Protein AF-A0A6L9Z3C4-F1 (afdb_monomer_lite)

pLDDT: mean 75.93, std 22.28, range [23.23, 98.88]

Structure (mmCIF, N/CA/C/O backbone):
data_AF-A0A6L9Z3C4-F1
#
_entry.id   AF-A0A6L9Z3C4-F1
#
loop_
_atom_site.group_PDB
_atom_site.id
_atom_site.type_symbol
_atom_site.label_atom_id
_atom_site.label_alt_id
_atom_site.label_comp_id
_atom_site.label_asym_id
_atom_site.label_entity_id
_atom_site.label_seq_id
_atom_site.pdbx_PDB_ins_code
_atom_site.Cartn_x
_atom_site.Cartn_y
_atom_site.Cartn_z
_atom_site.occupancy
_atom_site.B_iso_or_equiv
_atom_site.auth_seq_id
_atom_site.auth_comp_id
_atom_site.auth_asym_id
_atom_site.auth_atom_id
_atom_site.pdbx_PDB_model_num
ATOM 1 N N . MET A 1 1 ? -35.417 -65.205 34.225 1.00 54.84 1 MET A N 1
ATOM 2 C CA . MET A 1 1 ? -34.863 -65.295 32.856 1.00 54.84 1 MET A CA 1
ATOM 3 C C . MET A 1 1 ? -34.543 -63.920 32.274 1.00 54.84 1 MET A C 1
ATOM 5 O O . MET A 1 1 ? -33.437 -63.746 31.779 1.00 54.84 1 MET A O 1
ATOM 9 N N . ASP A 1 2 ? -35.403 -62.914 32.437 1.00 62.09 2 ASP A N 1
ATOM 10 C CA . ASP A 1 2 ? -35.242 -61.592 31.792 1.00 62.09 2 ASP A CA 1
ATOM 11 C C . ASP A 1 2 ? -33.970 -60.814 32.166 1.00 62.09 2 ASP A C 1
ATOM 13 O O . ASP A 1 2 ? -33.334 -60.202 31.310 1.00 62.09 2 ASP A O 1
ATOM 17 N N . LYS A 1 3 ? -33.508 -60.897 33.423 1.00 62.50 3 LYS A N 1
ATOM 18 C CA . LYS A 1 3 ? -32.221 -60.292 33.832 1.00 62.50 3 LYS A CA 1
ATOM 19 C C . LYS A 1 3 ? -31.007 -60.923 33.141 1.00 62.50 3 LYS A C 1
ATOM 21 O O . LYS A 1 3 ? -30.015 -60.233 32.921 1.00 62.50 3 LYS A O 1
ATOM 26 N N . LEU A 1 4 ? -31.069 -62.218 32.823 1.00 60.94 4 LEU A N 1
ATOM 27 C CA . LEU A 1 4 ? -29.989 -62.921 32.126 1.00 60.94 4 LEU A CA 1
ATOM 28 C C . LEU A 1 4 ? -29.993 -62.547 30.638 1.00 60.94 4 LEU A C 1
ATOM 30 O O . LEU A 1 4 ? -28.944 -62.266 30.066 1.00 60.94 4 LEU A O 1
ATOM 34 N N . MET A 1 5 ? -31.187 -62.452 30.052 1.00 63.47 5 MET A N 1
ATOM 35 C CA . MET A 1 5 ? -31.386 -62.102 28.648 1.00 63.47 5 MET A CA 1
ATOM 36 C C . MET A 1 5 ? -30.968 -60.651 28.347 1.00 63.47 5 MET A C 1
ATOM 38 O O . MET A 1 5 ? -30.265 -60.409 27.370 1.00 63.47 5 MET A O 1
ATOM 42 N N . ASN A 1 6 ? -31.267 -59.701 29.243 1.00 69.56 6 ASN A N 1
ATOM 43 C CA . ASN A 1 6 ? -30.811 -58.309 29.112 1.00 69.56 6 ASN A CA 1
ATOM 44 C C . ASN A 1 6 ? -29.290 -58.152 29.256 1.00 69.56 6 ASN A C 1
ATOM 46 O O . ASN A 1 6 ? -28.686 -57.314 28.585 1.00 69.56 6 ASN A O 1
ATOM 50 N N . LYS A 1 7 ? -28.641 -58.962 30.104 1.00 70.38 7 LYS A N 1
ATOM 51 C CA . LYS A 1 7 ? -27.171 -58.975 30.193 1.00 70.38 7 LYS A CA 1
ATOM 52 C C . LYS A 1 7 ? -26.538 -59.523 28.915 1.00 70.38 7 LYS A C 1
ATOM 54 O O . LYS A 1 7 ? -25.551 -58.957 28.454 1.00 70.38 7 LYS A O 1
ATOM 59 N N . LEU A 1 8 ? -27.124 -60.569 28.330 1.00 65.56 8 LEU A N 1
ATOM 60 C CA . LEU A 1 8 ? -26.663 -61.125 27.058 1.00 65.56 8 LEU A CA 1
ATOM 61 C C . LEU A 1 8 ? -26.831 -60.120 25.909 1.00 65.56 8 LEU A C 1
ATOM 63 O O . LEU A 1 8 ? -25.899 -59.923 25.137 1.00 65.56 8 LEU A O 1
ATOM 67 N N . LEU A 1 9 ? -27.972 -59.429 25.840 1.00 69.69 9 LEU A N 1
ATOM 68 C CA . LEU A 1 9 ? -28.238 -58.425 24.807 1.00 69.69 9 LEU A CA 1
ATOM 69 C C . LEU A 1 9 ? -27.252 -57.247 24.887 1.00 69.69 9 LEU A C 1
ATOM 71 O O . LEU A 1 9 ? -26.692 -56.837 23.873 1.00 69.69 9 LEU A O 1
ATOM 75 N N . ASN A 1 10 ? -26.973 -56.749 26.095 1.00 72.56 10 ASN A N 1
ATOM 76 C CA . ASN A 1 10 ? -25.989 -55.682 26.298 1.00 72.56 10 ASN A CA 1
ATOM 77 C C . ASN A 1 10 ? -24.559 -56.125 25.961 1.00 72.56 10 ASN A C 1
ATOM 79 O O . ASN A 1 10 ? -23.783 -55.334 25.425 1.00 72.56 10 ASN A O 1
ATOM 83 N N . LEU A 1 11 ? -24.207 -57.383 26.238 1.00 71.25 11 LEU A N 1
ATOM 84 C CA . LEU A 1 11 ? -22.910 -57.937 25.857 1.00 71.25 11 LEU A CA 1
ATOM 85 C C . LEU A 1 11 ? -22.768 -58.002 24.329 1.00 71.25 11 LEU A C 1
ATOM 87 O O . LEU A 1 11 ? -21.757 -57.551 23.796 1.00 71.25 11 LEU A O 1
ATOM 91 N N . VAL A 1 12 ? -23.798 -58.483 23.627 1.00 72.69 12 VAL A N 1
ATOM 92 C CA . VAL A 1 12 ? -23.821 -58.546 22.157 1.00 72.69 12 VAL A CA 1
ATOM 93 C C . VAL A 1 12 ? -23.712 -57.145 21.550 1.00 72.69 12 VAL A C 1
ATOM 95 O O . VAL A 1 12 ? -22.870 -56.927 20.685 1.00 72.69 12 VAL A O 1
ATOM 98 N N . LEU A 1 13 ? -24.470 -56.166 22.055 1.00 69.75 13 LEU A N 1
ATOM 99 C CA . LEU A 1 13 ? -24.413 -54.780 21.573 1.00 69.75 13 LEU A CA 1
ATOM 100 C C . LEU A 1 13 ? -23.039 -54.129 21.788 1.00 69.75 13 LEU A C 1
ATOM 102 O O . LEU A 1 13 ? -22.554 -53.407 20.913 1.00 69.75 13 LEU A O 1
ATOM 106 N N . ASN A 1 14 ? -22.388 -54.395 22.923 1.00 71.25 14 ASN A N 1
ATOM 107 C CA . ASN A 1 14 ? -21.048 -53.876 23.198 1.00 71.25 14 ASN A CA 1
ATOM 108 C C . ASN A 1 14 ? -19.984 -54.517 22.300 1.00 71.25 14 ASN A C 1
ATOM 110 O O . ASN A 1 14 ? -19.113 -53.809 21.792 1.00 71.25 14 ASN A O 1
ATOM 114 N N . ILE A 1 15 ? -20.087 -55.823 22.039 1.00 70.38 15 ILE A N 1
ATOM 115 C CA . ILE A 1 15 ? -19.205 -56.523 21.098 1.00 70.38 15 ILE A CA 1
ATOM 116 C C . ILE A 1 15 ? -19.405 -55.968 19.681 1.00 70.38 15 ILE A C 1
ATOM 118 O O . ILE A 1 15 ? -18.429 -55.618 19.019 1.00 70.38 15 ILE A O 1
ATOM 122 N N . SER A 1 16 ? -20.650 -55.779 19.233 1.00 66.12 16 SER A N 1
ATOM 123 C CA . SER A 1 16 ? -20.940 -55.184 17.923 1.00 66.12 16 SER A CA 1
ATOM 124 C C . SER A 1 16 ? -20.373 -53.767 17.787 1.00 66.12 16 SER A C 1
ATOM 126 O O . SER A 1 16 ? -19.735 -53.462 16.780 1.00 66.12 16 SER A O 1
ATOM 128 N N . ARG A 1 17 ? -20.520 -52.906 18.806 1.00 70.88 17 ARG A N 1
ATOM 129 C CA . ARG A 1 17 ? -19.932 -51.550 18.804 1.00 70.88 17 ARG A CA 1
ATOM 130 C C . ARG A 1 17 ? -18.405 -51.572 18.753 1.00 70.88 17 ARG A C 1
ATOM 132 O O . ARG A 1 17 ? -17.808 -50.747 18.061 1.00 70.88 17 ARG A O 1
ATOM 139 N N . PHE A 1 18 ? -17.771 -52.511 19.452 1.00 75.94 18 PHE A N 1
ATOM 140 C CA . PHE A 1 18 ? -16.320 -52.682 19.413 1.00 75.94 18 PHE A CA 1
ATOM 141 C C . PHE A 1 18 ? -15.837 -53.070 18.009 1.00 75.94 18 PHE A C 1
ATOM 143 O O . PHE A 1 18 ? -14.926 -52.432 17.480 1.00 75.94 18 PHE A O 1
ATOM 150 N N . PHE A 1 19 ? -16.492 -54.042 17.367 1.00 65.12 19 PHE A N 1
ATOM 151 C CA . PHE A 1 19 ? -16.144 -54.464 16.008 1.00 65.12 19 PHE A CA 1
ATOM 152 C C . PHE A 1 19 ? -16.374 -53.365 14.967 1.00 65.12 19 PHE A C 1
ATOM 154 O O . PHE A 1 19 ? -15.516 -53.171 14.110 1.00 65.12 19 PHE A O 1
ATOM 161 N N . VAL A 1 20 ? -17.463 -52.593 15.065 1.00 71.25 20 VAL A N 1
ATOM 162 C CA . VAL A 1 20 ? -17.721 -51.458 14.158 1.00 71.25 20 VAL A CA 1
ATOM 163 C C . VAL A 1 20 ? -16.644 -50.380 14.300 1.00 71.25 20 VAL A C 1
ATOM 165 O O . VAL A 1 20 ? -16.115 -49.911 13.294 1.00 71.25 20 VAL A O 1
ATOM 168 N N . ASN A 1 21 ? -16.245 -50.030 15.527 1.00 67.81 21 ASN A N 1
AT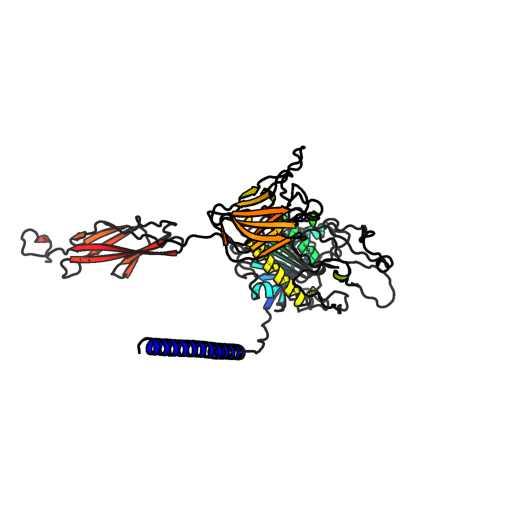OM 169 C CA . ASN A 1 21 ? -15.173 -49.056 15.753 1.00 67.81 21 ASN A CA 1
ATOM 170 C C . ASN A 1 21 ? -13.804 -49.561 15.275 1.00 67.81 21 ASN A C 1
ATOM 172 O O . ASN A 1 21 ? -13.009 -48.778 14.748 1.00 67.81 21 ASN A O 1
ATOM 176 N N . LEU A 1 22 ? -13.526 -50.858 15.428 1.00 62.53 22 LEU A N 1
ATOM 177 C CA . LEU A 1 22 ? -12.299 -51.478 14.932 1.00 62.53 22 LEU A CA 1
ATOM 178 C C . LEU A 1 22 ? -12.255 -51.477 13.397 1.00 62.53 22 LEU A C 1
ATOM 180 O O . LEU A 1 22 ? -11.247 -51.069 12.823 1.00 62.53 22 LEU A O 1
ATOM 184 N N . LEU A 1 23 ? -13.360 -51.838 12.736 1.00 62.50 23 LEU A N 1
ATOM 185 C CA . LEU A 1 23 ? -13.512 -51.765 11.279 1.00 62.50 23 LEU A CA 1
ATOM 186 C C . LEU A 1 23 ? -13.368 -50.330 10.765 1.00 62.50 23 LEU A C 1
ATOM 188 O O . LEU A 1 23 ? -12.656 -50.109 9.792 1.00 62.50 23 LEU A O 1
ATOM 192 N N . HIS A 1 24 ? -13.957 -49.343 11.445 1.00 67.94 24 HIS A N 1
ATOM 193 C CA . HIS A 1 24 ? -13.848 -47.937 11.054 1.00 67.94 24 HIS A CA 1
ATOM 194 C C . HIS A 1 24 ? -12.407 -47.410 11.179 1.00 67.94 24 HIS A C 1
ATOM 196 O O . HIS A 1 24 ? -11.927 -46.687 10.306 1.00 67.94 24 HIS A O 1
ATOM 202 N N . ARG A 1 25 ? -11.673 -47.812 12.229 1.00 65.81 25 ARG A N 1
ATOM 203 C CA . ARG A 1 25 ? -10.249 -47.468 12.403 1.00 65.81 25 ARG A CA 1
ATOM 204 C C . ARG A 1 25 ? -9.353 -48.156 11.375 1.00 65.81 25 ARG A C 1
ATOM 206 O O . ARG A 1 25 ? -8.473 -47.499 10.823 1.00 65.81 25 ARG A O 1
ATOM 213 N N . LEU A 1 26 ? -9.594 -49.438 11.090 1.00 60.00 26 LEU A N 1
ATOM 214 C CA . LEU A 1 26 ? -8.872 -50.181 10.054 1.00 60.00 26 LEU A CA 1
ATOM 215 C C . LEU A 1 26 ? -9.112 -49.566 8.672 1.00 60.00 26 LEU A C 1
ATOM 217 O O . LEU A 1 26 ? -8.145 -49.326 7.955 1.00 60.00 26 LEU A O 1
ATOM 221 N N . PHE A 1 27 ? -10.359 -49.204 8.352 1.00 64.44 27 PHE A N 1
ATOM 222 C CA . PHE A 1 27 ? -10.725 -48.566 7.086 1.00 64.44 27 PHE A CA 1
ATOM 223 C C . PHE A 1 27 ? -10.074 -47.185 6.921 1.00 64.44 27 PHE A C 1
ATOM 225 O O . PHE A 1 27 ? -9.531 -46.876 5.861 1.00 64.44 27 PHE A O 1
ATOM 232 N N . LYS A 1 28 ? -10.049 -46.368 7.986 1.00 62.00 28 LYS A N 1
ATOM 233 C CA . LYS A 1 28 ? -9.386 -45.051 7.988 1.00 62.00 28 LYS A CA 1
ATOM 234 C C . LYS A 1 28 ? -7.865 -45.176 7.834 1.00 62.00 28 LYS A C 1
ATOM 236 O O . LYS A 1 28 ? -7.251 -44.382 7.127 1.00 62.00 28 LYS A O 1
ATOM 241 N N . TYR A 1 29 ? -7.259 -46.202 8.435 1.00 60.66 29 TYR A N 1
ATOM 242 C CA . TYR A 1 29 ? -5.829 -46.486 8.298 1.00 60.66 29 TYR A CA 1
ATOM 243 C C . TYR A 1 29 ? -5.458 -46.958 6.881 1.00 60.66 29 TYR A C 1
ATOM 245 O O . TYR A 1 29 ? -4.475 -46.479 6.314 1.00 60.66 29 TYR A O 1
ATOM 253 N N . THR A 1 30 ? -6.260 -47.837 6.270 1.00 65.94 30 THR A N 1
ATOM 254 C CA . THR A 1 30 ? -6.055 -48.273 4.877 1.00 65.94 30 THR A CA 1
ATOM 255 C C . THR A 1 30 ? -6.314 -47.153 3.871 1.00 65.94 30 THR A C 1
ATOM 257 O O . THR A 1 30 ? -5.537 -47.012 2.931 1.00 65.94 30 THR A O 1
ATOM 260 N N . MET A 1 31 ? -7.327 -46.307 4.091 1.00 61.97 31 MET A N 1
ATOM 261 C CA . MET A 1 31 ? -7.599 -45.137 3.245 1.00 61.97 31 MET A CA 1
ATOM 262 C C . MET A 1 31 ? -6.477 -44.102 3.322 1.00 61.97 31 MET A C 1
ATOM 264 O O . MET A 1 31 ? -6.024 -43.633 2.286 1.00 61.97 31 MET A O 1
ATOM 268 N N . ASN A 1 32 ? -5.951 -43.801 4.514 1.00 63.72 32 ASN A N 1
ATOM 269 C CA . ASN A 1 32 ? -4.825 -42.871 4.649 1.00 63.72 32 ASN A CA 1
ATOM 270 C C . ASN A 1 32 ? -3.548 -43.396 3.973 1.00 63.72 32 ASN A C 1
ATOM 272 O O . ASN A 1 32 ? -2.812 -42.612 3.381 1.00 63.72 32 ASN A O 1
ATOM 276 N N . LYS A 1 33 ? -3.296 -44.715 4.000 1.00 65.06 33 LYS A N 1
ATOM 277 C CA . LYS A 1 33 ? -2.188 -45.320 3.241 1.00 65.06 33 LYS A CA 1
ATOM 278 C C . LYS A 1 33 ? -2.416 -45.269 1.732 1.00 65.06 33 LYS A C 1
ATOM 280 O O . LYS A 1 33 ? -1.474 -44.974 1.008 1.00 65.06 33 LYS A O 1
ATOM 285 N N . LEU A 1 34 ? -3.636 -45.515 1.257 1.00 56.56 34 LEU A N 1
ATOM 286 C CA . LEU A 1 34 ? -3.971 -45.403 -0.167 1.00 56.56 34 LEU A CA 1
ATOM 287 C C . LEU A 1 34 ? -3.879 -43.954 -0.663 1.00 56.56 34 LEU A C 1
ATOM 289 O O . LEU A 1 34 ? -3.365 -43.737 -1.752 1.00 56.56 34 LEU A O 1
ATOM 293 N N . ILE A 1 35 ? -4.282 -42.972 0.149 1.00 63.66 35 ILE A N 1
ATOM 294 C CA . ILE A 1 35 ? -4.113 -41.540 -0.141 1.00 63.66 35 ILE A CA 1
ATOM 295 C C . ILE A 1 35 ? -2.627 -41.170 -0.161 1.00 63.66 35 ILE A C 1
ATOM 297 O O . ILE A 1 35 ? -2.186 -40.515 -1.095 1.00 63.66 35 ILE A O 1
ATOM 301 N N . ALA A 1 36 ? -1.827 -41.635 0.804 1.00 58.22 36 ALA A N 1
ATOM 302 C CA . ALA A 1 36 ? -0.384 -41.393 0.806 1.00 58.22 36 ALA A CA 1
ATOM 303 C C . ALA A 1 36 ? 0.307 -42.013 -0.420 1.00 58.22 36 ALA A C 1
ATOM 305 O O . ALA A 1 36 ? 1.146 -41.372 -1.043 1.00 58.22 36 ALA A O 1
ATOM 306 N N . ILE A 1 37 ? -0.083 -43.230 -0.814 1.00 63.06 37 ILE A N 1
ATOM 307 C CA . ILE A 1 37 ? 0.420 -43.890 -2.025 1.00 63.06 37 ILE A CA 1
ATOM 308 C C . ILE A 1 37 ? -0.043 -43.132 -3.277 1.00 63.06 37 ILE A C 1
ATOM 310 O O . ILE A 1 37 ? 0.771 -42.902 -4.161 1.00 63.06 37 ILE A O 1
ATOM 314 N N . ALA A 1 38 ? -1.296 -42.678 -3.343 1.00 55.19 38 ALA A N 1
ATOM 315 C CA . ALA A 1 38 ? -1.805 -41.875 -4.455 1.00 55.19 38 ALA A CA 1
ATOM 316 C C . ALA A 1 38 ? -1.101 -40.512 -4.567 1.00 55.19 38 ALA A C 1
ATOM 318 O O . ALA A 1 38 ? -0.823 -40.075 -5.676 1.00 55.19 38 ALA A O 1
ATOM 319 N N . ILE A 1 39 ? -0.749 -39.875 -3.444 1.00 59.66 39 ILE A N 1
ATOM 320 C CA . ILE A 1 39 ? 0.053 -38.642 -3.411 1.00 59.66 39 ILE A CA 1
ATOM 321 C C . ILE A 1 39 ? 1.483 -38.919 -3.889 1.00 59.66 39 ILE A C 1
ATOM 323 O O . ILE A 1 39 ? 2.008 -38.157 -4.690 1.00 59.66 39 ILE A O 1
ATOM 327 N N . ILE A 1 40 ? 2.100 -40.027 -3.468 1.00 56.91 40 ILE A N 1
ATOM 328 C CA . ILE A 1 40 ? 3.439 -40.430 -3.930 1.00 56.91 40 ILE A CA 1
ATOM 329 C C . ILE A 1 40 ? 3.429 -40.745 -5.435 1.00 56.91 40 ILE A C 1
ATOM 331 O O . ILE A 1 40 ? 4.328 -40.320 -6.152 1.00 56.91 40 ILE A O 1
ATOM 335 N N . TRP A 1 41 ? 2.396 -41.425 -5.939 1.00 50.06 41 TRP A N 1
ATOM 336 C CA . TRP A 1 41 ? 2.223 -41.680 -7.373 1.00 50.06 41 TRP A CA 1
ATOM 337 C C . TRP A 1 41 ? 1.909 -40.406 -8.165 1.00 50.06 41 TRP A C 1
ATOM 339 O O . TRP A 1 41 ? 2.431 -40.244 -9.263 1.00 50.06 41 TRP A O 1
ATOM 349 N N . ALA A 1 42 ? 1.126 -39.476 -7.612 1.00 47.38 42 ALA A N 1
ATOM 350 C CA . ALA A 1 42 ? 0.882 -38.168 -8.218 1.00 47.38 42 ALA A CA 1
ATOM 351 C C . ALA A 1 42 ? 2.158 -37.310 -8.262 1.00 47.38 42 ALA A C 1
ATOM 353 O O . ALA A 1 42 ? 2.385 -36.623 -9.251 1.00 47.38 42 ALA A O 1
ATOM 354 N N . LEU A 1 43 ? 3.022 -37.401 -7.244 1.00 46.19 43 LEU A N 1
ATOM 355 C CA . LEU A 1 43 ? 4.333 -36.743 -7.207 1.00 46.19 43 LEU A CA 1
ATOM 356 C C . LEU A 1 43 ? 5.351 -37.387 -8.166 1.00 46.19 43 LEU A C 1
ATOM 358 O O . LEU A 1 43 ? 6.207 -36.683 -8.688 1.00 46.19 43 LEU A O 1
ATOM 362 N N . LEU A 1 44 ? 5.249 -38.697 -8.428 1.00 43.84 44 LEU A N 1
ATOM 363 C CA . LEU A 1 44 ? 6.098 -39.430 -9.383 1.00 43.84 44 LEU A CA 1
ATOM 364 C C . LEU A 1 44 ? 5.638 -39.304 -10.848 1.00 43.84 44 LEU A C 1
ATOM 366 O O . LEU A 1 44 ? 6.424 -39.574 -11.751 1.00 43.84 44 LEU A O 1
ATOM 370 N N . LEU A 1 45 ? 4.382 -38.907 -11.088 1.00 43.03 45 LEU A N 1
ATOM 371 C CA . LEU A 1 45 ? 3.822 -38.620 -12.418 1.00 43.03 45 LEU A CA 1
ATOM 372 C C . LEU A 1 45 ? 3.920 -37.138 -12.810 1.00 43.03 45 LEU A C 1
ATOM 374 O O . LEU A 1 45 ? 3.547 -36.779 -13.928 1.00 43.03 45 LEU A O 1
ATOM 378 N N . LEU A 1 46 ? 4.437 -36.278 -11.926 1.00 38.81 46 LEU A N 1
ATOM 379 C CA . LEU A 1 46 ? 4.914 -34.963 -12.338 1.00 38.81 46 LEU A CA 1
ATOM 380 C C . LEU A 1 46 ? 6.112 -35.181 -13.271 1.00 38.81 46 LEU A C 1
ATOM 382 O O . LEU A 1 46 ? 7.029 -35.915 -12.893 1.00 38.81 46 LEU A O 1
ATOM 386 N N . PRO A 1 47 ? 6.144 -34.579 -14.471 1.00 36.09 47 PRO A N 1
ATOM 387 C CA . PRO A 1 47 ? 7.333 -34.613 -15.305 1.00 36.09 47 PRO A CA 1
ATOM 388 C C . PRO A 1 47 ? 8.467 -33.911 -14.551 1.00 36.09 47 PRO A C 1
ATOM 390 O O . PRO A 1 47 ? 8.568 -32.689 -14.539 1.00 36.09 47 PRO A O 1
ATOM 393 N N . CYS A 1 48 ? 9.306 -34.698 -13.881 1.00 38.41 48 CYS A N 1
ATOM 394 C CA . CYS A 1 48 ? 10.596 -34.266 -13.375 1.00 38.41 48 CYS A CA 1
ATOM 395 C C . CYS A 1 48 ? 11.611 -34.465 -14.499 1.00 38.41 48 CYS A C 1
ATOM 397 O O . CYS A 1 48 ? 12.417 -35.390 -14.494 1.00 38.41 48 CYS A O 1
ATOM 399 N N . GLU A 1 49 ? 11.531 -33.584 -15.484 1.00 36.00 49 GLU A N 1
ATOM 400 C CA . GLU A 1 49 ? 12.732 -33.052 -16.103 1.00 36.00 49 GLU A CA 1
ATOM 401 C C . GLU A 1 49 ? 12.747 -31.565 -15.752 1.00 36.00 49 GLU A C 1
ATOM 403 O O . GLU A 1 49 ? 11.692 -30.924 -15.821 1.00 36.00 49 GLU A O 1
ATOM 408 N N . PRO A 1 50 ? 13.888 -30.972 -15.362 1.00 37.25 50 PRO A N 1
ATOM 409 C CA . PRO A 1 50 ? 13.997 -29.532 -15.423 1.00 37.25 50 PRO A CA 1
ATOM 410 C C . PRO A 1 50 ? 13.847 -29.177 -16.901 1.00 37.25 50 PRO A C 1
ATOM 412 O O . PRO A 1 50 ? 14.789 -29.307 -17.681 1.00 37.25 50 PRO A O 1
ATOM 415 N N . SER A 1 51 ? 12.654 -28.740 -17.309 1.00 34.31 51 SER A N 1
ATOM 416 C CA . SER A 1 51 ? 12.551 -27.891 -18.483 1.00 34.31 51 SER A CA 1
ATOM 417 C C . SER A 1 51 ? 13.547 -26.771 -18.222 1.00 34.31 51 SER A C 1
ATOM 419 O O . SER A 1 51 ? 13.355 -26.015 -17.266 1.00 34.31 51 SER A O 1
ATOM 421 N N . PHE A 1 52 ? 14.648 -26.724 -18.973 1.00 36.16 52 PHE A N 1
ATOM 422 C CA . PHE A 1 52 ? 15.527 -25.564 -18.989 1.00 36.16 52 PHE A CA 1
ATOM 423 C C . PHE A 1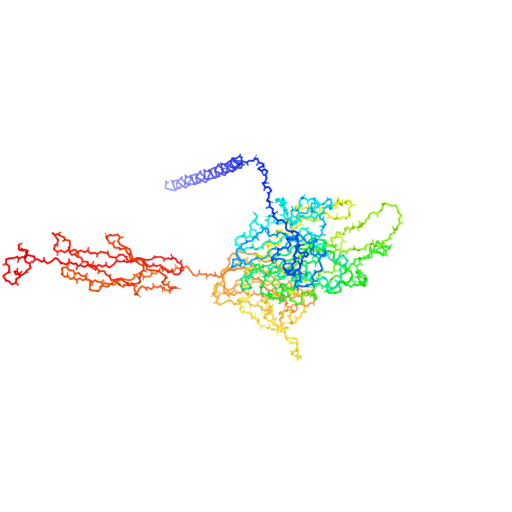 52 ? 14.608 -24.357 -19.157 1.00 36.16 52 PHE A C 1
ATOM 425 O O . PHE A 1 52 ? 13.973 -24.209 -20.202 1.00 36.16 52 PHE A O 1
ATOM 432 N N . ALA A 1 53 ? 14.415 -23.600 -18.074 1.00 43.62 53 ALA A N 1
ATOM 433 C CA . ALA A 1 53 ? 13.468 -22.506 -18.050 1.00 43.62 53 ALA A CA 1
ATOM 434 C C . ALA A 1 53 ? 13.926 -21.533 -19.132 1.00 43.62 53 ALA A C 1
ATOM 436 O O . ALA A 1 53 ? 15.045 -21.026 -19.072 1.00 43.62 53 ALA A O 1
ATOM 437 N N . GLN A 1 54 ? 13.105 -21.383 -20.168 1.00 47.19 54 GLN A N 1
ATOM 438 C CA . GLN A 1 54 ? 13.417 -20.560 -21.322 1.00 47.19 54 GLN A CA 1
ATOM 439 C C . GLN A 1 54 ? 13.721 -19.146 -20.816 1.00 47.19 54 GLN A C 1
ATOM 441 O O . GLN A 1 54 ? 12.873 -18.522 -20.182 1.00 47.19 54 GLN A O 1
ATOM 446 N N . GLU A 1 55 ? 14.954 -18.680 -21.021 1.00 60.97 55 GLU A N 1
ATOM 447 C CA . GLU A 1 55 ? 15.382 -17.342 -20.615 1.00 60.97 55 GLU A CA 1
ATOM 448 C C . GLU A 1 55 ? 14.434 -16.298 -21.219 1.00 60.97 55 GLU A C 1
ATOM 450 O O . GLU A 1 55 ? 14.156 -16.313 -22.423 1.00 60.97 55 GLU A O 1
ATOM 455 N N . THR A 1 56 ? 13.930 -15.379 -20.394 1.00 77.44 56 THR A N 1
ATOM 456 C CA . THR A 1 56 ? 13.106 -14.278 -20.899 1.00 77.44 56 THR A CA 1
ATOM 457 C C . THR A 1 56 ? 14.016 -13.251 -21.550 1.00 77.44 56 THR A C 1
ATOM 459 O O . THR A 1 56 ? 14.938 -12.744 -20.920 1.00 77.44 56 THR A O 1
ATOM 462 N N . ILE A 1 57 ? 13.751 -12.909 -22.807 1.00 86.25 57 ILE A N 1
ATOM 463 C CA . ILE A 1 57 ? 14.520 -11.899 -23.536 1.00 86.25 57 ILE A CA 1
ATOM 464 C C . ILE A 1 57 ? 13.885 -10.527 -23.316 1.00 86.25 57 ILE A C 1
ATOM 466 O O . ILE A 1 57 ? 12.677 -10.369 -23.485 1.00 86.25 57 ILE A O 1
ATOM 470 N N . THR A 1 58 ? 14.701 -9.521 -23.011 1.00 89.62 58 THR A N 1
ATOM 471 C CA . THR A 1 58 ? 14.265 -8.127 -22.937 1.00 89.62 58 THR A CA 1
ATOM 472 C C . THR A 1 58 ? 15.075 -7.211 -23.843 1.00 89.62 58 THR A C 1
ATOM 474 O O . THR A 1 58 ? 16.280 -7.394 -24.028 1.00 89.62 58 THR A O 1
ATOM 477 N N . ARG A 1 59 ? 14.421 -6.192 -24.408 1.00 90.56 59 ARG A N 1
ATOM 478 C CA . ARG A 1 59 ? 15.079 -5.161 -25.217 1.00 90.56 59 ARG A CA 1
ATOM 479 C C . ARG A 1 59 ? 15.624 -4.068 -24.304 1.00 90.56 59 ARG A C 1
ATOM 481 O O . ARG A 1 59 ? 14.864 -3.342 -23.670 1.00 90.56 59 ARG A O 1
ATOM 488 N N . VAL A 1 60 ? 16.943 -3.929 -24.285 1.00 89.44 60 VAL A N 1
ATOM 489 C CA . VAL A 1 60 ? 17.662 -2.879 -23.564 1.00 89.44 60 VAL A CA 1
ATOM 490 C C . VAL A 1 60 ? 18.048 -1.776 -24.536 1.00 89.44 60 VAL A C 1
ATOM 492 O O . VAL A 1 60 ? 18.817 -1.988 -25.473 1.00 89.44 60 VAL A O 1
ATOM 495 N N . ASP A 1 61 ? 17.510 -0.591 -24.305 1.00 89.25 61 ASP A N 1
ATOM 496 C CA . ASP A 1 61 ? 17.804 0.641 -25.012 1.00 89.25 61 ASP A CA 1
ATOM 497 C C . ASP A 1 61 ? 18.969 1.372 -24.336 1.00 89.25 61 ASP A C 1
ATOM 499 O O . ASP A 1 61 ? 18.975 1.609 -23.129 1.00 89.25 61 ASP A O 1
ATOM 503 N N . LYS A 1 62 ? 19.955 1.774 -25.135 1.00 86.94 62 LYS A N 1
ATOM 504 C CA . LYS A 1 62 ? 20.976 2.737 -24.733 1.00 86.94 62 LYS A CA 1
ATOM 505 C C . LYS A 1 62 ? 20.419 4.132 -24.978 1.00 86.94 62 LYS A C 1
ATOM 507 O O . LYS A 1 62 ? 20.134 4.458 -26.131 1.00 86.94 62 LYS A O 1
ATOM 512 N N . ILE A 1 63 ? 20.288 4.946 -23.932 1.00 83.06 63 ILE A N 1
ATOM 513 C CA . ILE A 1 63 ? 19.719 6.289 -24.066 1.00 83.06 63 ILE A CA 1
ATOM 514 C C . ILE A 1 63 ? 20.648 7.149 -24.921 1.00 83.06 63 ILE A C 1
ATOM 516 O O . ILE A 1 63 ? 21.815 7.378 -24.604 1.00 83.06 63 ILE A O 1
ATOM 520 N N . ASN A 1 64 ? 20.125 7.617 -26.045 1.00 72.00 64 ASN A N 1
ATOM 521 C CA . ASN A 1 64 ? 20.837 8.473 -26.979 1.00 72.00 64 ASN A CA 1
ATOM 522 C C . ASN A 1 64 ? 19.809 9.357 -27.696 1.00 72.00 64 ASN A C 1
ATOM 524 O O . ASN A 1 64 ? 19.601 9.216 -28.901 1.00 72.00 64 ASN A O 1
ATOM 528 N N . TYR A 1 65 ? 19.127 10.211 -26.926 1.00 65.19 65 TYR A N 1
ATOM 529 C CA . TYR A 1 65 ? 18.168 11.187 -27.441 1.00 65.19 65 TYR A CA 1
ATOM 530 C C . TYR A 1 65 ? 18.881 12.456 -27.938 1.00 65.19 65 TYR A C 1
ATOM 532 O O . TYR A 1 65 ? 19.960 12.808 -27.462 1.00 65.19 65 TYR A O 1
ATOM 540 N N . CYS A 1 66 ? 18.304 13.096 -28.954 1.00 64.69 66 CYS A N 1
ATOM 541 C CA . CYS A 1 66 ? 18.771 14.343 -29.556 1.00 64.69 66 CYS A CA 1
ATOM 542 C C . CYS A 1 66 ? 17.549 15.086 -30.105 1.00 64.69 66 CYS A C 1
ATOM 544 O O . CYS A 1 66 ? 16.872 14.566 -30.998 1.00 64.69 66 CYS A O 1
ATOM 546 N N . ARG A 1 67 ? 17.245 16.291 -29.610 1.00 60.34 67 ARG A N 1
ATOM 547 C CA . ARG A 1 67 ? 16.157 17.115 -30.159 1.00 60.34 67 ARG A CA 1
ATOM 548 C C . ARG A 1 67 ? 16.406 17.402 -31.649 1.00 60.34 67 ARG A C 1
ATOM 550 O O . ARG A 1 67 ? 17.479 17.858 -32.039 1.00 60.34 67 ARG A O 1
ATOM 557 N N . ALA A 1 68 ? 15.397 17.138 -32.485 1.00 54.72 68 ALA A N 1
ATOM 558 C CA . ALA A 1 68 ? 15.468 16.965 -33.947 1.00 54.72 68 ALA A CA 1
ATOM 559 C C . ALA A 1 68 ? 15.935 18.173 -34.809 1.00 54.72 68 ALA A C 1
ATOM 561 O O . ALA A 1 68 ? 15.698 18.186 -36.013 1.00 54.72 68 ALA A O 1
ATOM 562 N N . ILE A 1 69 ? 16.593 19.190 -34.242 1.00 53.25 69 ILE A N 1
ATOM 563 C CA . ILE A 1 69 ? 16.941 20.453 -34.924 1.00 53.25 69 ILE A CA 1
ATOM 564 C C . ILE A 1 69 ? 18.462 20.584 -35.178 1.00 53.25 69 ILE A C 1
ATOM 566 O O . ILE A 1 69 ? 18.924 21.587 -35.713 1.00 53.25 69 ILE A O 1
ATOM 570 N N . SER A 1 70 ? 19.275 19.568 -34.855 1.00 49.66 70 SER A N 1
ATOM 571 C CA . SER A 1 70 ? 20.729 19.601 -35.089 1.00 49.66 70 SER A CA 1
ATOM 572 C C . SER A 1 70 ? 21.178 18.621 -36.190 1.00 49.66 70 SER A C 1
ATOM 574 O O . SER A 1 70 ? 20.858 17.433 -36.102 1.00 49.66 70 SER A O 1
ATOM 576 N N . PRO A 1 71 ? 22.007 19.043 -37.175 1.00 51.75 71 PRO A N 1
ATOM 577 C CA . PRO A 1 71 ? 22.612 18.145 -38.172 1.00 51.75 71 PRO A CA 1
ATOM 578 C C . PRO A 1 71 ? 23.517 17.053 -37.562 1.00 51.75 71 PRO A C 1
ATOM 580 O O . PRO A 1 71 ? 23.994 16.165 -38.261 1.00 51.75 71 PRO A O 1
ATOM 583 N N . ILE A 1 72 ? 23.757 17.106 -36.248 1.00 56.62 72 ILE A N 1
ATOM 584 C CA . ILE A 1 72 ? 24.573 16.172 -35.462 1.00 56.62 72 ILE A CA 1
ATOM 585 C C . ILE A 1 72 ? 23.751 14.940 -35.013 1.00 56.62 72 ILE A C 1
ATOM 587 O O . ILE A 1 72 ? 24.301 13.987 -34.444 1.00 56.62 72 ILE A O 1
ATOM 591 N N . CYS A 1 73 ? 22.432 14.927 -35.247 1.00 58.16 73 CYS A N 1
ATOM 592 C CA . CYS A 1 73 ? 21.550 13.922 -34.662 1.00 58.16 73 CYS A CA 1
ATOM 593 C C . CYS A 1 73 ? 21.569 12.531 -35.328 1.00 58.16 73 CYS A C 1
ATOM 595 O O . CYS A 1 73 ? 20.882 11.699 -34.774 1.00 58.16 73 CYS A O 1
ATOM 597 N N . ASN A 1 74 ? 22.331 12.227 -36.399 1.00 53.66 74 ASN A N 1
ATOM 598 C CA . ASN A 1 74 ? 22.571 10.871 -36.981 1.00 53.66 74 ASN A CA 1
ATOM 599 C C . ASN A 1 74 ? 21.722 9.708 -36.377 1.00 53.66 74 ASN A C 1
ATOM 601 O O . ASN A 1 74 ? 22.250 8.908 -35.600 1.00 53.66 74 ASN A O 1
ATOM 605 N N . ASP A 1 75 ? 20.420 9.647 -36.692 1.00 52.66 75 ASP A N 1
ATOM 606 C CA . ASP A 1 75 ? 19.434 8.629 -36.255 1.00 52.66 75 ASP A CA 1
ATOM 607 C C . ASP A 1 75 ? 19.111 8.521 -34.735 1.00 52.66 75 ASP A C 1
ATOM 609 O O . ASP A 1 75 ? 18.576 7.519 -34.262 1.00 52.66 75 ASP A O 1
ATOM 613 N N . LYS A 1 76 ? 19.389 9.561 -33.939 1.00 57.38 76 LYS A N 1
ATOM 614 C CA . LYS A 1 76 ? 19.217 9.650 -32.470 1.00 57.38 76 LYS A CA 1
ATOM 615 C C . LYS A 1 76 ? 17.819 10.100 -32.011 1.00 57.38 76 LYS A C 1
ATOM 617 O O . LYS A 1 76 ? 17.685 11.017 -31.200 1.00 57.38 76 LYS A O 1
ATOM 622 N N . LEU A 1 77 ? 16.759 9.483 -32.521 1.00 62.72 77 LEU A N 1
ATOM 623 C CA . LEU A 1 77 ? 15.384 9.845 -32.149 1.00 62.72 77 LEU A CA 1
ATOM 624 C C . LEU A 1 77 ? 14.735 8.734 -31.316 1.00 62.72 77 LEU A C 1
ATOM 626 O O . LEU A 1 77 ? 13.977 7.916 -31.824 1.00 62.72 77 LEU A O 1
ATOM 630 N N . GLN A 1 78 ? 15.036 8.709 -30.014 1.00 73.12 78 GLN A N 1
ATOM 631 C CA . GLN A 1 78 ? 14.310 7.900 -29.029 1.00 73.12 78 GLN A CA 1
ATOM 632 C C . GLN A 1 78 ? 13.379 8.803 -28.218 1.00 73.12 78 GLN A C 1
ATOM 634 O O . GLN A 1 78 ? 13.725 9.224 -27.115 1.00 73.12 78 GLN A O 1
ATOM 639 N N . SER A 1 79 ? 12.215 9.134 -28.781 1.00 78.88 79 SER A N 1
ATOM 640 C CA . SER A 1 79 ? 11.291 10.109 -28.186 1.00 78.88 79 SER A CA 1
ATOM 641 C C . SER A 1 79 ? 10.907 9.788 -26.741 1.00 78.88 79 SER A C 1
ATOM 643 O O . SER A 1 79 ? 10.746 10.716 -25.970 1.00 78.88 79 SER A O 1
ATOM 645 N N . ASP A 1 80 ? 10.846 8.512 -26.342 1.00 84.81 80 ASP A N 1
ATOM 646 C CA . ASP A 1 80 ? 10.531 8.088 -24.964 1.00 84.81 80 ASP A CA 1
ATOM 647 C C . ASP A 1 80 ? 11.539 8.589 -23.906 1.00 84.81 80 ASP A C 1
ATOM 649 O O . ASP A 1 80 ? 11.200 8.691 -22.731 1.00 84.81 80 ASP A O 1
ATOM 653 N N . TYR A 1 81 ? 12.773 8.924 -24.304 1.00 88.69 81 TYR A N 1
ATOM 654 C CA . TYR A 1 81 ? 13.844 9.346 -23.389 1.00 88.69 81 TYR A CA 1
ATOM 655 C C . TYR A 1 81 ? 14.139 10.851 -23.431 1.00 88.69 81 TYR A C 1
ATOM 657 O O . TYR A 1 81 ? 15.169 11.285 -22.911 1.00 88.69 81 TYR A O 1
ATOM 665 N N . HIS A 1 82 ? 13.239 11.659 -24.007 1.00 88.38 82 HIS A N 1
ATOM 666 C CA . HIS A 1 82 ? 13.406 13.115 -24.103 1.00 88.38 82 HIS A CA 1
ATOM 667 C C . HIS A 1 82 ? 13.640 13.802 -22.746 1.00 88.38 82 HIS A C 1
ATOM 669 O O . HIS A 1 82 ? 14.353 14.800 -22.669 1.00 88.38 82 HIS A O 1
ATOM 675 N N . TRP A 1 83 ? 13.128 13.209 -21.662 1.00 91.75 83 TRP A N 1
ATOM 676 C CA . TRP A 1 83 ? 13.295 13.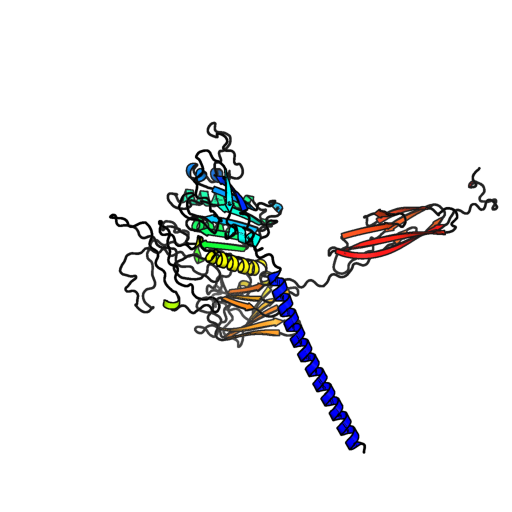669 -20.284 1.00 91.75 83 TRP A CA 1
ATOM 677 C C . TRP A 1 83 ? 14.752 13.884 -19.864 1.00 91.75 83 TRP A C 1
ATOM 679 O O . TRP A 1 83 ? 15.022 14.778 -19.070 1.00 91.75 83 TRP A O 1
ATOM 689 N N . TRP A 1 84 ? 15.702 13.101 -20.386 1.00 90.00 84 TRP A N 1
ATOM 690 C CA . TRP A 1 84 ? 17.117 13.293 -20.056 1.00 90.00 84 TRP A CA 1
ATOM 691 C C . TRP A 1 84 ? 17.645 14.623 -20.600 1.00 90.00 84 TRP A C 1
ATOM 693 O O . TRP A 1 84 ? 18.379 15.310 -19.899 1.00 90.00 84 TRP A O 1
ATOM 703 N N . GLU A 1 85 ? 17.256 15.019 -21.811 1.00 87.69 85 GLU A N 1
ATOM 704 C CA . GLU A 1 85 ? 17.625 16.328 -22.359 1.00 87.69 85 GLU A CA 1
ATOM 705 C C . GLU A 1 85 ? 16.818 17.453 -21.701 1.00 87.69 85 GLU A C 1
ATOM 707 O O . GLU A 1 85 ? 17.388 18.479 -21.342 1.00 87.69 85 GLU A O 1
ATOM 712 N N . ASP A 1 86 ? 15.517 17.246 -21.481 1.00 90.00 86 ASP A N 1
ATOM 713 C CA . ASP A 1 86 ? 14.631 18.266 -20.907 1.00 90.00 86 ASP A CA 1
ATOM 714 C C . ASP A 1 86 ? 14.999 18.643 -19.465 1.00 90.00 86 ASP A C 1
ATOM 716 O O . ASP A 1 86 ? 14.851 19.802 -19.082 1.00 90.00 86 ASP A O 1
ATOM 720 N N . HIS A 1 87 ? 15.526 17.694 -18.685 1.00 91.44 87 HIS A N 1
ATOM 721 C CA . HIS A 1 87 ? 16.075 17.952 -17.349 1.00 91.44 87 HIS A CA 1
ATOM 722 C C . HIS A 1 87 ? 17.557 18.343 -17.365 1.00 91.44 87 HIS A C 1
ATOM 724 O O . HIS A 1 87 ? 18.141 18.515 -16.306 1.00 91.44 87 HIS A O 1
ATOM 730 N N . GLY A 1 88 ? 18.185 18.498 -18.535 1.00 88.62 88 GLY A N 1
ATOM 731 C CA . GLY A 1 88 ? 19.559 18.996 -18.648 1.00 88.62 88 GLY A CA 1
ATOM 732 C C . GLY A 1 88 ? 20.658 17.961 -18.391 1.00 88.62 88 GLY A C 1
ATOM 733 O O . GLY A 1 88 ? 21.812 18.340 -18.193 1.00 88.62 88 GLY A O 1
ATOM 734 N N . VAL A 1 89 ? 20.355 16.657 -18.429 1.00 87.38 89 VAL A N 1
ATOM 735 C CA . VAL A 1 89 ? 21.358 15.600 -18.235 1.00 87.38 89 VAL A CA 1
ATOM 736 C C . VAL A 1 89 ? 22.394 15.649 -19.369 1.00 87.38 89 VAL A C 1
ATOM 738 O O . VAL A 1 89 ? 22.032 15.482 -20.535 1.00 87.38 89 VAL A O 1
ATOM 741 N N . PRO A 1 90 ? 23.700 15.805 -19.077 1.00 84.94 90 PRO A N 1
ATOM 742 C CA . PRO A 1 90 ? 24.737 15.869 -20.103 1.00 84.94 90 PRO A CA 1
ATOM 743 C C . PRO A 1 90 ? 24.757 14.665 -21.054 1.00 84.94 90 PRO A C 1
ATOM 745 O O . PRO A 1 90 ? 24.706 13.513 -20.623 1.00 84.94 90 PRO A O 1
ATOM 748 N N . ASP A 1 91 ? 24.975 14.926 -22.343 1.00 81.19 91 ASP A N 1
ATOM 749 C CA . ASP A 1 91 ? 25.086 13.952 -23.443 1.00 81.19 91 ASP A CA 1
ATOM 750 C C . ASP A 1 91 ? 25.894 12.685 -23.112 1.00 81.19 91 ASP A C 1
ATOM 752 O O . ASP A 1 91 ? 25.541 11.567 -23.496 1.00 81.19 91 ASP A O 1
ATOM 756 N N . GLN A 1 92 ? 27.029 12.858 -22.430 1.00 78.50 92 GLN A N 1
ATOM 757 C CA . GLN A 1 92 ? 27.924 11.757 -22.076 1.00 78.50 92 GLN A CA 1
ATOM 758 C C . GLN A 1 92 ? 27.320 10.852 -20.993 1.00 78.50 92 GLN A C 1
ATOM 760 O O . GLN A 1 92 ? 27.608 9.657 -20.966 1.00 78.50 92 GLN A O 1
ATOM 765 N N . ILE A 1 93 ? 26.485 11.404 -20.114 1.00 80.00 93 ILE A N 1
ATOM 766 C CA . ILE A 1 93 ? 25.760 10.661 -19.079 1.00 80.00 93 ILE A CA 1
ATOM 767 C C . ILE A 1 93 ? 24.587 9.916 -19.712 1.00 80.00 93 ILE A C 1
ATOM 769 O O . ILE A 1 93 ? 24.441 8.716 -19.475 1.00 80.00 93 ILE A O 1
ATOM 773 N N . GLN A 1 94 ? 23.827 10.582 -20.591 1.00 83.25 94 GLN A N 1
ATOM 774 C CA . GLN A 1 94 ? 22.734 9.950 -21.341 1.00 83.25 94 GLN A CA 1
ATOM 775 C C . GLN A 1 94 ? 23.224 8.681 -22.054 1.00 83.25 94 GLN A C 1
ATOM 777 O O . GLN A 1 94 ? 22.724 7.590 -21.796 1.00 83.25 94 GLN A O 1
ATOM 782 N N . LYS A 1 95 ? 24.318 8.788 -22.825 1.00 77.69 95 LYS A N 1
ATOM 783 C CA . LYS A 1 95 ? 24.923 7.680 -23.596 1.00 77.69 95 LYS A CA 1
ATOM 784 C C . LYS A 1 95 ? 25.451 6.518 -22.755 1.00 77.69 95 LYS A C 1
ATOM 786 O O . LYS A 1 95 ? 25.870 5.515 -23.329 1.00 77.69 95 LYS A O 1
ATOM 791 N N . ASN A 1 96 ? 25.492 6.643 -21.434 1.00 77.44 96 ASN A N 1
ATOM 792 C CA . ASN A 1 96 ? 25.875 5.568 -20.525 1.00 77.44 96 ASN A CA 1
ATOM 793 C C . ASN A 1 96 ? 24.703 5.069 -19.670 1.00 77.44 96 ASN A C 1
ATOM 795 O O . ASN A 1 96 ? 24.941 4.368 -18.693 1.00 77.44 96 ASN A O 1
ATOM 799 N N . THR A 1 97 ? 23.470 5.422 -20.033 1.00 84.69 97 THR A N 1
ATOM 800 C CA . THR A 1 97 ? 22.251 4.928 -19.394 1.00 84.69 97 THR A CA 1
ATOM 801 C C . THR A 1 97 ? 21.621 3.839 -20.259 1.00 84.69 97 THR A C 1
ATOM 803 O O . THR A 1 97 ? 21.478 4.011 -21.471 1.00 84.69 97 THR A O 1
ATOM 806 N N . TYR A 1 98 ? 21.250 2.719 -19.637 1.00 88.12 98 TYR A N 1
ATOM 807 C CA . TYR A 1 98 ? 20.730 1.536 -20.323 1.00 88.12 98 TYR A CA 1
ATOM 808 C C . TYR A 1 98 ? 19.439 1.074 -19.659 1.00 88.12 98 TYR A C 1
ATOM 810 O O . TYR A 1 98 ? 19.472 0.609 -18.517 1.00 88.12 98 TYR A O 1
ATOM 818 N N . LEU A 1 99 ? 18.318 1.209 -20.368 1.00 91.75 99 LEU A N 1
ATOM 819 C CA . LEU A 1 99 ? 16.983 0.951 -19.837 1.00 91.75 99 LEU A CA 1
ATOM 820 C C . LEU A 1 99 ? 16.247 -0.113 -20.629 1.00 91.75 99 LEU A C 1
ATOM 822 O O . LEU A 1 99 ? 16.344 -0.190 -21.846 1.00 91.75 99 LEU A O 1
ATOM 826 N N . SER A 1 100 ? 15.436 -0.884 -19.927 1.00 92.38 100 SER A N 1
ATOM 827 C CA . SER A 1 100 ? 14.480 -1.807 -20.511 1.00 92.38 100 SER A CA 1
ATOM 828 C C . SER A 1 100 ? 13.081 -1.474 -20.028 1.00 92.38 100 SER A C 1
ATOM 830 O O . SER A 1 100 ? 12.870 -1.252 -18.836 1.00 92.38 100 SER A O 1
ATOM 832 N N . ARG A 1 101 ? 12.122 -1.531 -20.950 1.00 94.25 101 ARG A N 1
ATOM 833 C CA . ARG A 1 101 ? 10.686 -1.607 -20.656 1.00 94.25 101 ARG A CA 1
ATOM 834 C C . ARG A 1 101 ? 10.336 -3.088 -20.591 1.00 94.25 101 ARG A C 1
ATOM 836 O O . ARG A 1 101 ? 9.986 -3.689 -21.597 1.00 94.25 101 ARG A O 1
ATOM 843 N N . TYR A 1 102 ? 10.615 -3.694 -19.440 1.00 95.56 102 TYR A N 1
ATOM 844 C CA . TYR A 1 102 ? 10.527 -5.143 -19.254 1.00 95.56 102 TYR A CA 1
ATOM 845 C C . TYR A 1 102 ? 9.076 -5.633 -19.304 1.00 95.56 102 TYR A C 1
ATOM 847 O O . TYR A 1 102 ? 8.788 -6.644 -19.936 1.00 95.56 102 TYR A O 1
ATOM 855 N N . VAL A 1 103 ? 8.163 -4.872 -18.696 1.00 96.94 103 VAL A N 1
ATOM 856 C CA . VAL A 1 103 ? 6.712 -5.067 -18.789 1.00 96.94 103 VAL A CA 1
ATOM 857 C C . VAL A 1 103 ? 6.072 -3.701 -19.026 1.00 96.94 103 VAL A C 1
ATOM 859 O O . VAL A 1 103 ? 6.351 -2.757 -18.289 1.00 96.94 103 VAL A O 1
ATOM 862 N N . GLU A 1 104 ? 5.250 -3.571 -20.065 1.00 96.19 104 GLU A N 1
ATOM 863 C CA . GLU A 1 104 ? 4.653 -2.288 -20.462 1.00 96.19 104 GLU A CA 1
ATOM 864 C C . GLU A 1 104 ? 3.213 -2.495 -20.966 1.00 96.19 104 GLU A C 1
ATOM 866 O O . GLU A 1 104 ? 2.986 -2.610 -22.172 1.00 96.19 104 GLU A O 1
ATOM 871 N N . PRO A 1 105 ? 2.220 -2.597 -20.060 1.00 96.75 105 PRO A N 1
ATOM 872 C CA . PRO A 1 105 ? 0.817 -2.586 -20.454 1.00 96.75 105 PRO A CA 1
ATOM 873 C C . PRO A 1 105 ? 0.398 -1.168 -20.877 1.00 96.75 105 PRO A C 1
ATOM 875 O O . PRO A 1 105 ? 1.165 -0.207 -20.781 1.00 96.75 105 PRO A O 1
ATOM 878 N N . ALA A 1 106 ? -0.843 -1.013 -21.344 1.00 96.44 106 ALA A N 1
ATOM 879 C CA . ALA A 1 106 ? -1.381 0.308 -21.658 1.00 96.44 106 ALA A CA 1
ATOM 880 C C . ALA A 1 106 ? -1.340 1.225 -20.420 1.00 96.44 106 ALA A C 1
ATOM 882 O O . ALA A 1 106 ? -1.721 0.802 -19.332 1.00 96.44 106 ALA A O 1
ATOM 883 N N . VAL A 1 107 ? -0.949 2.492 -20.600 1.00 97.19 107 VAL A N 1
ATOM 884 C CA . VAL A 1 107 ? -0.829 3.503 -19.524 1.00 97.19 107 VAL A CA 1
ATOM 885 C C . VAL A 1 107 ? -2.102 3.615 -18.674 1.00 97.19 107 VAL A C 1
ATOM 887 O O . VAL A 1 107 ? -2.025 3.800 -17.461 1.00 97.19 107 VAL A O 1
ATOM 890 N N . SER A 1 108 ? -3.278 3.449 -19.289 1.00 96.81 108 SER A N 1
ATOM 891 C CA . SER A 1 108 ? -4.577 3.452 -18.601 1.00 96.81 108 SER A CA 1
ATOM 892 C C . SER A 1 108 ? -4.755 2.310 -17.602 1.00 96.81 108 SER A C 1
ATOM 894 O O . SER A 1 108 ? -5.547 2.441 -16.674 1.00 96.81 108 SER A O 1
ATOM 896 N N . ASN A 1 109 ? -4.037 1.206 -17.792 1.00 97.62 109 ASN A N 1
ATOM 897 C CA . ASN A 1 109 ? -4.155 -0.006 -16.989 1.00 97.62 109 ASN A CA 1
ATOM 898 C C . ASN A 1 109 ? -3.101 -0.070 -15.881 1.00 97.62 109 ASN A C 1
ATOM 900 O O . ASN A 1 109 ? -3.176 -0.959 -15.042 1.00 97.62 109 ASN A O 1
ATOM 904 N N . VAL A 1 110 ? -2.097 0.813 -15.890 1.00 98.62 110 VAL A N 1
ATOM 905 C CA . VAL A 1 110 ? -1.006 0.758 -14.915 1.00 98.62 110 VAL A CA 1
ATOM 906 C C . VAL A 1 110 ? -1.496 1.247 -13.556 1.00 98.62 110 VAL A C 1
ATOM 908 O O . VAL A 1 110 ? -1.786 2.428 -13.372 1.00 98.62 110 VAL A O 1
ATOM 911 N N . GLU A 1 111 ? -1.541 0.318 -12.607 1.00 98.50 111 GLU A N 1
ATOM 912 C CA . GLU A 1 111 ? -1.813 0.558 -11.189 1.00 98.50 111 GLU A CA 1
ATOM 913 C C . GLU A 1 111 ? -0.542 0.431 -10.340 1.00 98.50 111 GLU A C 1
ATOM 915 O O . GLU A 1 111 ? -0.449 1.000 -9.253 1.00 98.50 111 GLU A O 1
ATOM 920 N N . HIS A 1 112 ? 0.459 -0.297 -10.841 1.00 98.62 112 HIS A N 1
ATOM 921 C CA . HIS A 1 112 ? 1.701 -0.567 -10.128 1.00 98.62 112 HIS A CA 1
ATOM 922 C C . HIS A 1 112 ? 2.924 -0.208 -10.972 1.00 98.62 112 HIS A C 1
ATOM 924 O O . HIS A 1 112 ? 2.973 -0.473 -12.175 1.00 98.62 112 HIS A O 1
ATOM 930 N N . VAL A 1 113 ? 3.949 0.345 -10.330 1.00 98.75 113 VAL A N 1
ATOM 931 C CA . VAL A 1 113 ? 5.241 0.638 -10.960 1.00 98.75 113 VAL A CA 1
ATOM 932 C C . VAL A 1 113 ? 6.334 -0.163 -10.271 1.00 98.75 113 VAL A C 1
ATOM 934 O O . VAL A 1 113 ? 6.581 0.001 -9.083 1.00 98.75 113 VAL A O 1
ATOM 937 N N . VAL A 1 114 ? 7.037 -0.997 -11.028 1.00 98.75 114 VAL A N 1
ATOM 938 C CA . VAL A 1 114 ? 8.249 -1.697 -10.600 1.00 98.75 114 VAL A CA 1
ATOM 939 C C . VAL A 1 114 ? 9.444 -1.060 -11.299 1.00 98.75 114 VAL A C 1
ATOM 941 O O . VAL A 1 114 ? 9.473 -0.944 -12.523 1.00 98.75 114 VAL A O 1
ATOM 944 N N . PHE A 1 115 ? 10.462 -0.668 -10.540 1.00 98.44 115 PHE A N 1
ATOM 945 C CA . PHE A 1 115 ? 11.719 -0.196 -11.106 1.00 98.44 115 PHE A CA 1
ATOM 946 C C . PHE A 1 115 ? 12.915 -0.822 -10.397 1.00 98.44 115 PHE A C 1
ATOM 948 O O . PHE A 1 115 ? 13.064 -0.696 -9.183 1.00 98.44 115 PHE A O 1
ATOM 955 N N . ILE A 1 116 ? 13.777 -1.496 -11.159 1.00 95.19 116 ILE A N 1
ATOM 956 C CA . ILE A 1 116 ? 14.959 -2.182 -10.628 1.00 95.19 116 ILE A CA 1
ATOM 957 C C . ILE A 1 116 ? 16.214 -1.599 -11.273 1.00 95.19 116 ILE A C 1
ATOM 959 O O . ILE A 1 116 ? 16.333 -1.600 -12.495 1.00 95.19 116 ILE A O 1
ATOM 963 N N . ALA A 1 117 ? 17.159 -1.121 -10.466 1.00 91.50 117 ALA A N 1
ATOM 964 C CA . ALA A 1 117 ? 18.380 -0.472 -10.928 1.00 91.50 117 ALA A CA 1
ATOM 965 C C . ALA A 1 117 ? 19.647 -1.172 -10.414 1.00 91.50 117 ALA A C 1
ATOM 967 O O . ALA A 1 117 ? 19.959 -1.138 -9.222 1.00 91.50 117 ALA A O 1
ATOM 968 N N . SER A 1 118 ? 20.439 -1.748 -11.314 1.00 84.56 118 SER A N 1
ATOM 969 C CA . SER A 1 118 ? 21.791 -2.222 -11.011 1.00 84.56 118 SER A CA 1
ATOM 970 C C . SER A 1 118 ? 22.822 -1.099 -11.176 1.00 84.56 118 SER A C 1
ATOM 972 O O . SER A 1 118 ? 22.729 -0.240 -12.055 1.00 84.56 118 SER A O 1
ATOM 974 N N . GLY A 1 119 ? 23.795 -1.055 -10.259 1.00 70.38 119 GLY A N 1
ATOM 975 C CA . GLY A 1 119 ? 24.821 -0.007 -10.206 1.00 70.38 119 GLY A CA 1
ATOM 976 C C . GLY A 1 119 ? 26.178 -0.351 -10.839 1.00 70.38 119 GLY A C 1
ATOM 977 O O . GLY A 1 119 ? 27.019 0.550 -10.929 1.00 70.38 119 GLY A O 1
ATOM 978 N N . GLN A 1 120 ? 26.405 -1.610 -11.227 1.00 64.62 120 GLN A N 1
ATOM 979 C CA . GLN A 1 120 ? 27.648 -2.088 -11.854 1.00 64.62 120 GLN A CA 1
ATOM 980 C C . GLN A 1 120 ? 27.624 -1.868 -13.370 1.00 64.62 120 GLN A C 1
ATOM 982 O O . GLN A 1 120 ? 26.552 -1.750 -13.967 1.00 64.62 120 GLN A O 1
ATOM 987 N N . ARG A 1 121 ? 28.805 -1.745 -13.990 1.00 62.38 121 ARG A N 1
ATOM 988 C CA . ARG A 1 121 ? 28.902 -1.409 -15.412 1.00 62.38 121 ARG A CA 1
ATOM 989 C C . ARG A 1 121 ? 28.752 -2.661 -16.267 1.00 62.38 121 ARG A C 1
ATOM 991 O O . ARG A 1 121 ? 29.233 -3.728 -15.914 1.00 62.38 121 ARG A O 1
ATOM 998 N N . PHE A 1 122 ? 28.198 -2.506 -17.470 1.00 60.50 122 PHE A N 1
ATOM 999 C CA . PHE A 1 122 ? 28.369 -3.528 -18.509 1.00 60.50 122 PHE A CA 1
ATOM 1000 C C . PHE A 1 122 ? 29.868 -3.798 -18.751 1.00 60.50 122 PHE A C 1
ATOM 1002 O O . PHE A 1 122 ? 30.597 -2.900 -19.202 1.00 60.50 122 PHE A O 1
ATOM 1009 N N . GLY A 1 123 ? 30.302 -5.033 -18.497 1.00 50.62 123 GLY A N 1
ATOM 1010 C CA . GLY A 1 123 ? 31.673 -5.503 -18.711 1.00 50.62 123 GLY A CA 1
ATOM 1011 C C . GLY A 1 123 ? 32.538 -5.577 -17.459 1.00 50.62 123 GLY A C 1
ATOM 1012 O O . GLY A 1 123 ? 33.741 -5.778 -17.615 1.00 50.62 123 GLY A O 1
ATOM 1013 N N . ASP A 1 124 ? 31.943 -5.383 -16.282 1.00 54.84 124 ASP A N 1
ATOM 1014 C CA . ASP A 1 124 ? 32.479 -5.873 -15.010 1.00 54.84 124 ASP A CA 1
ATOM 1015 C C . ASP A 1 124 ? 32.027 -7.357 -14.860 1.00 54.84 124 ASP A C 1
ATOM 1017 O O . ASP A 1 124 ? 30.970 -7.710 -15.386 1.00 54.84 124 ASP A O 1
ATOM 1021 N N . ILE A 1 125 ? 32.837 -8.216 -14.226 1.00 48.62 125 ILE A N 1
ATOM 1022 C CA . ILE A 1 125 ? 32.772 -9.708 -14.224 1.00 48.62 125 I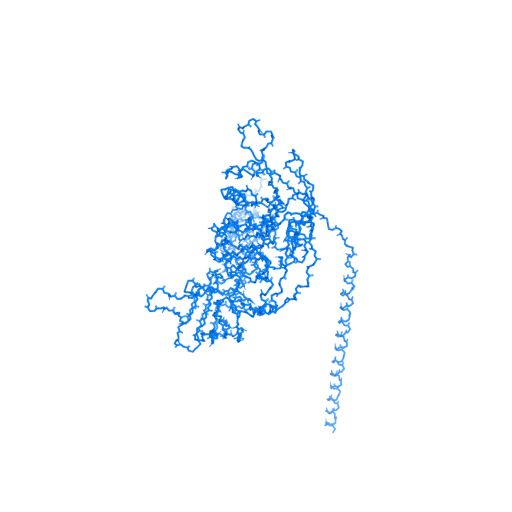LE A CA 1
ATOM 1023 C C . ILE A 1 125 ? 31.602 -10.337 -13.427 1.00 48.62 125 ILE A C 1
ATOM 1025 O O . ILE A 1 125 ? 31.745 -11.409 -12.836 1.00 48.62 125 ILE A O 1
ATOM 1029 N N . ASP A 1 126 ? 30.457 -9.659 -13.362 1.00 54.34 126 ASP A N 1
ATOM 1030 C CA . ASP A 1 126 ? 29.462 -9.892 -12.323 1.00 54.34 126 ASP A CA 1
ATOM 1031 C C . ASP A 1 126 ? 28.013 -9.994 -12.825 1.00 54.34 126 ASP A C 1
ATOM 1033 O O . ASP A 1 126 ? 27.374 -8.995 -13.174 1.00 54.34 126 ASP A O 1
ATOM 1037 N N . ASP A 1 127 ? 27.439 -11.196 -12.726 1.00 63.69 127 ASP A N 1
ATOM 1038 C CA . ASP A 1 127 ? 25.994 -11.422 -12.833 1.00 63.69 127 ASP A CA 1
ATOM 1039 C C . ASP A 1 127 ? 25.223 -10.592 -11.789 1.00 63.69 127 ASP A C 1
ATOM 1041 O O . ASP A 1 127 ? 25.569 -10.566 -10.604 1.00 63.69 127 ASP A O 1
ATOM 1045 N N . ASN A 1 128 ? 24.114 -9.961 -12.193 1.00 75.94 128 ASN A N 1
ATOM 1046 C CA . ASN A 1 128 ? 23.225 -9.245 -11.272 1.00 75.94 128 ASN A CA 1
ATOM 1047 C C . ASN A 1 128 ? 21.856 -9.928 -11.194 1.00 75.94 128 ASN A C 1
ATOM 1049 O O . ASN A 1 128 ? 21.038 -9.802 -12.105 1.00 75.94 128 ASN A O 1
ATOM 1053 N N . LEU A 1 129 ? 21.551 -10.591 -10.075 1.00 78.94 129 LEU A N 1
ATOM 1054 C CA . LEU A 1 129 ? 20.265 -11.270 -9.884 1.00 78.94 129 LEU A CA 1
ATOM 1055 C C . LEU A 1 129 ? 19.108 -10.324 -9.527 1.00 78.94 129 LEU A C 1
ATOM 1057 O O . LEU A 1 129 ? 17.993 -10.796 -9.332 1.00 78.94 129 LEU A O 1
ATOM 1061 N N . LEU A 1 130 ? 19.290 -9.001 -9.462 1.00 86.00 130 LEU A N 1
ATOM 1062 C CA . LEU A 1 130 ? 18.143 -8.094 -9.330 1.00 86.00 130 LEU A CA 1
ATOM 1063 C C . LEU A 1 130 ? 17.502 -7.827 -10.691 1.00 86.00 130 LEU A C 1
ATOM 1065 O O . LEU A 1 130 ? 16.322 -8.114 -10.882 1.00 86.00 130 LEU A O 1
ATOM 1069 N N . THR A 1 131 ? 18.283 -7.304 -11.639 1.00 87.56 131 THR A N 1
ATOM 1070 C CA . THR A 1 131 ? 17.838 -7.067 -13.023 1.00 87.56 131 THR A CA 1
ATOM 1071 C C . THR A 1 131 ? 17.859 -8.341 -13.869 1.00 87.56 131 THR A C 1
ATOM 1073 O O . THR A 1 131 ? 17.199 -8.392 -14.901 1.00 87.56 131 THR A O 1
ATOM 1076 N N . GLY A 1 132 ? 18.589 -9.369 -13.426 1.00 83.62 132 GLY A N 1
ATOM 1077 C CA . GLY A 1 132 ? 18.780 -10.634 -14.134 1.00 83.62 132 GLY A CA 1
ATOM 1078 C C . GLY A 1 132 ? 19.789 -10.558 -15.270 1.00 83.62 132 GLY A C 1
ATOM 1079 O O . GLY A 1 132 ? 19.753 -11.408 -16.155 1.00 83.62 132 GLY A O 1
ATOM 1080 N N . GLN A 1 133 ? 20.656 -9.547 -15.261 1.00 77.88 133 GLN A N 1
ATOM 1081 C CA . GLN A 1 133 ? 21.696 -9.362 -16.263 1.00 77.88 133 GLN A CA 1
ATOM 1082 C C . GLN A 1 133 ? 22.713 -10.508 -16.219 1.00 77.88 133 GLN A C 1
ATOM 1084 O O . GLN A 1 133 ? 23.348 -10.700 -15.186 1.00 77.88 133 GLN A O 1
ATOM 1089 N N . GLN A 1 134 ? 22.868 -11.204 -17.351 1.00 68.94 134 GLN A N 1
ATOM 1090 C CA . GLN A 1 134 ? 23.872 -12.262 -17.570 1.00 68.94 134 GLN A CA 1
ATOM 1091 C C . GLN A 1 134 ? 24.891 -11.917 -18.677 1.00 68.94 134 GLN A C 1
ATOM 1093 O O . GLN A 1 134 ? 25.936 -12.546 -18.795 1.00 68.94 134 GLN A O 1
ATOM 1098 N N . ASP A 1 135 ? 24.584 -10.945 -19.553 1.00 64.38 135 ASP A N 1
ATOM 1099 C CA . ASP A 1 135 ? 25.485 -10.533 -20.642 1.00 64.38 135 ASP A CA 1
ATOM 1100 C C . ASP A 1 135 ? 26.311 -9.308 -20.229 1.00 64.38 135 ASP A C 1
ATOM 1102 O O . ASP A 1 135 ? 25.807 -8.185 -20.119 1.00 64.38 135 ASP A O 1
ATOM 1106 N N . GLU A 1 136 ? 27.607 -9.529 -20.046 1.00 62.25 136 GLU A N 1
ATOM 1107 C CA . GLU A 1 136 ? 28.587 -8.508 -19.676 1.00 62.25 136 GLU A CA 1
ATOM 1108 C C . GLU A 1 136 ? 29.153 -7.756 -20.895 1.00 62.25 136 GLU A C 1
ATOM 1110 O O . GLU A 1 136 ? 29.914 -6.794 -20.767 1.00 62.25 136 GLU A O 1
ATOM 1115 N N . ARG A 1 137 ? 28.815 -8.144 -22.132 1.00 63.00 137 ARG A N 1
ATOM 1116 C CA . ARG A 1 137 ? 29.441 -7.539 -23.316 1.00 63.00 137 ARG A CA 1
ATOM 1117 C C . ARG A 1 137 ? 29.007 -6.090 -23.479 1.00 63.00 137 ARG A C 1
ATOM 1119 O O . ARG A 1 137 ? 27.845 -5.797 -23.767 1.00 63.00 137 ARG A O 1
ATOM 1126 N N . LYS A 1 138 ? 29.981 -5.178 -23.451 1.00 71.38 138 LYS A N 1
ATOM 1127 C CA . LYS A 1 138 ? 29.778 -3.749 -23.735 1.00 71.38 138 LYS A CA 1
ATOM 1128 C C . LYS A 1 138 ? 28.973 -3.539 -25.024 1.00 71.38 138 LYS A C 1
ATOM 1130 O O . LYS A 1 138 ? 29.180 -4.211 -26.042 1.00 71.38 138 LYS A O 1
ATOM 1135 N N . PHE A 1 139 ? 28.064 -2.568 -24.992 1.00 75.88 139 PHE A N 1
ATOM 1136 C CA . PHE A 1 139 ? 27.373 -2.098 -26.191 1.00 75.88 139 PHE A CA 1
ATOM 1137 C C . PHE A 1 139 ? 28.393 -1.587 -27.213 1.00 75.88 139 PHE A C 1
ATOM 1139 O O . PHE A 1 139 ? 29.323 -0.848 -26.867 1.00 75.88 139 PHE A O 1
ATOM 1146 N N . LYS A 1 140 ? 28.220 -1.945 -28.489 1.00 77.50 140 LYS A N 1
ATOM 1147 C CA . LYS A 1 140 ? 29.070 -1.421 -29.565 1.00 77.50 140 LYS A CA 1
ATOM 1148 C C . LYS A 1 140 ? 28.862 0.093 -29.675 1.00 77.50 140 LYS A C 1
ATOM 1150 O O . LYS A 1 140 ? 27.792 0.622 -29.383 1.00 77.50 140 LYS A O 1
ATOM 1155 N N . LYS A 1 141 ? 29.874 0.821 -30.161 1.00 71.38 141 LYS A N 1
ATOM 1156 C CA . LYS A 1 141 ? 29.863 2.300 -30.228 1.00 71.38 141 LYS A CA 1
ATOM 1157 C C . LYS A 1 141 ? 28.612 2.893 -30.903 1.00 71.38 141 LYS A C 1
ATOM 1159 O O . LYS A 1 141 ? 28.169 3.959 -30.492 1.00 71.38 141 LYS A O 1
ATOM 1164 N N . ARG A 1 142 ? 28.066 2.218 -31.923 1.00 74.12 142 ARG A N 1
ATOM 1165 C CA . ARG A 1 142 ? 26.885 2.646 -32.703 1.00 74.12 142 ARG A CA 1
ATOM 1166 C C . ARG A 1 142 ? 25.604 1.865 -32.377 1.00 74.12 142 ARG A C 1
ATOM 1168 O O . ARG A 1 142 ? 24.615 2.013 -33.077 1.00 74.12 142 ARG A O 1
ATOM 1175 N N . GLU A 1 143 ? 25.626 1.009 -31.363 1.00 79.56 143 GLU A N 1
ATOM 1176 C CA . GLU A 1 143 ? 24.462 0.216 -30.968 1.00 79.56 143 GLU A CA 1
ATOM 1177 C C . GLU A 1 143 ? 23.536 1.048 -30.078 1.00 79.56 143 GLU A C 1
ATOM 1179 O O . GLU A 1 143 ? 23.966 1.560 -29.042 1.00 79.56 143 GLU A O 1
ATOM 1184 N N . SER A 1 144 ? 22.283 1.207 -30.507 1.00 81.31 144 SER A N 1
ATOM 1185 C CA . SER A 1 144 ? 21.239 1.957 -29.795 1.00 81.31 144 SER A CA 1
ATOM 1186 C C . SER A 1 144 ? 20.362 1.071 -28.912 1.00 81.31 144 SER A C 1
ATOM 1188 O O . SER A 1 144 ? 19.759 1.561 -27.964 1.00 81.31 144 SER A O 1
ATOM 1190 N N . SER A 1 145 ? 20.294 -0.230 -29.200 1.00 86.88 145 SER A N 1
ATOM 1191 C CA . SER A 1 145 ? 19.556 -1.203 -28.396 1.00 86.88 145 SER A CA 1
ATOM 1192 C C . SER A 1 145 ? 20.078 -2.618 -28.621 1.00 86.88 145 SER A C 1
ATOM 1194 O O . SER A 1 145 ? 20.663 -2.887 -29.672 1.00 86.88 145 SER A O 1
ATOM 1196 N N . ARG A 1 146 ? 19.846 -3.510 -27.657 1.00 86.69 146 ARG A N 1
ATOM 1197 C CA . ARG A 1 146 ? 20.204 -4.930 -27.720 1.00 86.69 146 ARG A CA 1
ATOM 1198 C C . ARG A 1 146 ? 19.161 -5.773 -26.992 1.00 86.69 146 ARG A C 1
ATOM 1200 O O . ARG A 1 146 ? 18.633 -5.346 -25.973 1.00 86.69 146 ARG A O 1
ATOM 1207 N N . ASN A 1 147 ? 18.907 -6.979 -27.486 1.00 88.56 147 ASN A N 1
ATOM 1208 C CA . ASN A 1 147 ? 18.137 -7.984 -26.760 1.00 88.56 147 ASN A CA 1
ATOM 1209 C C . ASN A 1 147 ? 19.057 -8.750 -25.802 1.00 88.56 147 ASN A C 1
ATOM 1211 O O . ASN A 1 147 ? 20.067 -9.294 -26.247 1.00 88.56 147 ASN A O 1
ATOM 1215 N N . LEU A 1 148 ? 18.709 -8.781 -24.517 1.00 84.69 148 LEU A N 1
ATOM 1216 C CA . LEU A 1 148 ? 19.446 -9.479 -23.466 1.00 84.69 148 LEU A CA 1
ATOM 1217 C C . LEU A 1 148 ? 18.563 -10.533 -22.802 1.00 84.69 148 LEU A C 1
ATOM 1219 O O . LEU A 1 148 ? 17.376 -10.291 -22.585 1.00 84.69 148 LEU A O 1
ATOM 1223 N N . SER A 1 149 ? 19.156 -11.668 -22.446 1.00 85.25 149 SER A N 1
ATOM 1224 C CA . SER A 1 149 ? 18.525 -12.644 -21.560 1.00 85.25 149 SER A CA 1
ATOM 1225 C C . SER A 1 149 ? 18.422 -12.090 -20.140 1.00 85.25 149 SER A C 1
ATOM 1227 O O . SER A 1 149 ? 19.342 -11.437 -19.643 1.00 85.25 149 SER A O 1
ATOM 1229 N N . VAL A 1 150 ? 17.290 -12.363 -19.498 1.00 86.94 150 VAL A N 1
ATOM 1230 C CA . VAL A 1 150 ? 17.020 -12.096 -18.088 1.00 86.94 150 VAL A CA 1
ATOM 1231 C C . VAL A 1 150 ? 16.954 -13.436 -17.368 1.00 86.94 150 VAL A C 1
ATOM 1233 O O . VAL A 1 150 ? 16.099 -14.271 -17.674 1.00 86.94 150 VAL A O 1
ATOM 1236 N N . SER A 1 151 ? 17.842 -13.625 -16.392 1.00 85.88 151 SER A N 1
ATOM 1237 C CA . SER A 1 151 ? 17.880 -14.837 -15.571 1.00 85.88 151 SER A CA 1
ATOM 1238 C C . SER A 1 151 ? 16.532 -15.099 -14.898 1.00 85.88 151 SER A C 1
ATOM 1240 O O . SER A 1 151 ? 15.950 -14.214 -14.263 1.00 85.88 151 SER A O 1
ATOM 1242 N N . THR A 1 152 ? 16.063 -16.344 -14.957 1.00 87.81 152 THR A N 1
ATOM 1243 C CA . THR A 1 152 ? 14.823 -16.784 -14.296 1.00 87.81 152 THR A CA 1
ATOM 1244 C C . THR A 1 152 ? 14.940 -16.813 -12.770 1.00 87.81 152 THR A C 1
ATOM 1246 O O . THR A 1 152 ? 13.937 -16.831 -12.060 1.00 87.81 152 THR A O 1
ATOM 1249 N N . GLN A 1 153 ? 16.164 -16.755 -12.241 1.00 83.94 153 GLN A N 1
ATOM 1250 C CA . GLN A 1 153 ? 16.423 -16.625 -10.806 1.00 83.94 153 GLN A CA 1
ATOM 1251 C C . GLN A 1 153 ? 16.367 -15.173 -10.322 1.00 83.94 153 GLN A C 1
ATOM 1253 O O . GLN A 1 153 ? 16.453 -14.928 -9.116 1.00 83.94 153 GLN A O 1
ATOM 1258 N N . SER A 1 154 ? 16.238 -14.215 -11.242 1.00 87.75 154 SER A N 1
ATOM 1259 C CA . SER A 1 154 ? 16.291 -12.801 -10.908 1.00 87.75 154 SER A CA 1
ATOM 1260 C C . SER A 1 154 ? 15.043 -12.297 -10.196 1.00 87.75 154 SER A C 1
ATOM 1262 O O . SER A 1 154 ? 13.940 -12.814 -10.381 1.00 87.75 154 SER A O 1
ATOM 1264 N N . LEU A 1 155 ? 15.203 -11.226 -9.421 1.00 89.31 155 LEU A N 1
ATOM 1265 C CA . LEU A 1 155 ? 14.087 -10.500 -8.827 1.00 89.31 155 LEU A CA 1
ATOM 1266 C C . LEU A 1 155 ? 13.125 -9.989 -9.910 1.00 89.31 155 LEU A C 1
ATOM 1268 O O . LEU A 1 155 ? 11.920 -10.175 -9.771 1.00 89.31 155 LEU A O 1
ATOM 1272 N N . ALA A 1 156 ? 13.646 -9.406 -10.997 1.00 93.75 156 ALA A N 1
ATOM 1273 C CA . ALA A 1 156 ? 12.848 -8.921 -12.124 1.00 93.75 156 ALA A CA 1
ATOM 1274 C C . ALA A 1 156 ? 11.900 -9.995 -12.674 1.00 93.75 156 ALA A C 1
ATOM 1276 O O . ALA A 1 156 ? 10.702 -9.751 -12.786 1.00 93.75 156 ALA A O 1
ATOM 1277 N N . TYR A 1 157 ? 12.419 -11.192 -12.958 1.00 93.56 157 TYR A N 1
ATOM 1278 C CA . TYR A 1 157 ? 11.615 -12.305 -13.464 1.00 93.56 157 TYR A CA 1
ATOM 1279 C C . TYR A 1 157 ? 10.603 -12.799 -12.423 1.00 93.56 157 TYR A C 1
ATOM 1281 O O . TYR A 1 157 ? 9.412 -12.965 -12.703 1.00 93.56 157 TYR A O 1
ATOM 1289 N N . ARG A 1 158 ? 11.070 -13.029 -11.193 1.00 93.88 158 ARG A N 1
ATOM 1290 C CA . ARG A 1 158 ? 10.292 -13.720 -10.158 1.00 93.88 158 ARG A CA 1
ATOM 1291 C C . ARG A 1 158 ? 9.167 -12.870 -9.575 1.00 93.88 158 ARG A C 1
ATOM 1293 O O . ARG A 1 158 ? 8.163 -13.437 -9.160 1.00 93.88 158 ARG A O 1
ATOM 1300 N N . LEU A 1 159 ? 9.266 -11.538 -9.612 1.00 95.62 159 LEU A N 1
ATOM 1301 C CA . LEU A 1 159 ? 8.150 -10.653 -9.246 1.00 95.62 159 LEU A CA 1
ATOM 1302 C C . LEU A 1 159 ? 6.886 -10.943 -10.069 1.00 95.62 159 LEU A C 1
ATOM 1304 O O . LEU A 1 159 ? 5.787 -10.934 -9.525 1.00 95.62 159 LEU A O 1
ATOM 1308 N N . PHE A 1 160 ? 7.032 -11.245 -11.358 1.00 95.62 160 PHE A N 1
ATOM 1309 C CA . PHE A 1 160 ? 5.895 -11.539 -12.233 1.00 95.62 160 PHE A CA 1
ATOM 1310 C C . PHE A 1 160 ? 5.563 -13.026 -12.251 1.00 95.62 160 PHE A C 1
ATOM 1312 O O . PHE A 1 160 ? 4.410 -13.413 -12.073 1.00 95.62 160 PHE A O 1
ATOM 1319 N N . ASN A 1 161 ? 6.575 -13.879 -12.415 1.00 93.75 161 ASN A N 1
ATOM 1320 C CA . ASN A 1 161 ? 6.354 -15.315 -12.567 1.00 93.75 161 ASN A CA 1
ATOM 1321 C C . ASN A 1 161 ? 5.873 -15.996 -11.273 1.00 93.75 161 ASN A C 1
ATOM 1323 O O . ASN A 1 161 ? 5.210 -17.025 -11.337 1.00 93.75 161 ASN A O 1
ATOM 1327 N N . GLU A 1 162 ? 6.183 -15.435 -10.100 1.00 93.19 162 GLU A N 1
ATOM 1328 C CA . GLU A 1 162 ? 5.662 -15.918 -8.811 1.00 93.19 162 GLU A CA 1
ATOM 1329 C C . GLU A 1 162 ? 4.431 -15.131 -8.332 1.00 93.19 162 GLU A C 1
ATOM 1331 O O . GLU A 1 162 ? 4.068 -15.218 -7.160 1.00 93.19 162 GLU A O 1
ATOM 1336 N N . GLY A 1 163 ? 3.802 -14.345 -9.214 1.00 91.88 163 GLY A N 1
ATOM 1337 C CA . GLY A 1 163 ? 2.511 -13.705 -8.955 1.00 91.88 163 GLY A CA 1
ATOM 1338 C C . GLY A 1 163 ? 2.528 -12.565 -7.935 1.00 91.88 163 GLY A C 1
ATOM 1339 O O . GLY A 1 163 ? 1.477 -12.247 -7.391 1.00 91.88 163 GLY A O 1
ATOM 1340 N N . VAL A 1 164 ? 3.683 -11.941 -7.662 1.00 94.12 164 VAL A N 1
ATOM 1341 C CA . VAL A 1 164 ? 3.737 -10.729 -6.815 1.00 94.12 164 VAL A CA 1
ATOM 1342 C C . VAL A 1 164 ? 3.065 -9.556 -7.526 1.00 94.12 164 VAL A C 1
ATOM 1344 O O . VAL A 1 164 ? 2.330 -8.794 -6.909 1.00 94.12 164 VAL A O 1
ATOM 1347 N N . TYR A 1 165 ? 3.310 -9.433 -8.830 1.00 97.25 165 TYR A N 1
ATOM 1348 C CA . TYR A 1 165 ? 2.706 -8.434 -9.701 1.00 97.25 165 TYR A CA 1
ATOM 1349 C C . TYR A 1 165 ? 2.113 -9.085 -10.948 1.00 97.25 165 TYR A C 1
ATOM 1351 O O . TYR A 1 165 ? 2.657 -10.051 -11.484 1.00 97.25 165 TYR A O 1
ATOM 1359 N N . SER A 1 166 ? 1.018 -8.513 -11.450 1.00 96.44 166 SER A N 1
ATOM 1360 C CA . SER A 1 166 ? 0.418 -8.907 -12.725 1.00 96.44 166 SER A CA 1
ATOM 1361 C C . SER A 1 166 ? 0.968 -8.059 -13.867 1.00 96.44 166 SER A C 1
ATOM 1363 O O . SER A 1 166 ? 0.991 -6.830 -13.798 1.00 96.44 166 SER A O 1
ATOM 1365 N N . ALA A 1 167 ? 1.357 -8.705 -14.967 1.00 96.31 167 ALA A N 1
ATOM 1366 C CA . ALA A 1 167 ? 1.846 -8.007 -16.154 1.00 96.31 167 ALA A CA 1
ATOM 1367 C C . ALA A 1 167 ? 0.766 -7.152 -16.853 1.00 96.31 167 ALA A C 1
ATOM 1369 O O . ALA A 1 167 ? 1.093 -6.276 -17.650 1.00 96.31 167 ALA A O 1
ATOM 1370 N N . ASN A 1 168 ? -0.517 -7.373 -16.540 1.00 96.31 168 ASN A N 1
ATOM 1371 C CA . ASN A 1 168 ? -1.631 -6.648 -17.157 1.00 96.31 168 ASN A CA 1
ATOM 1372 C C . ASN A 1 168 ? -1.823 -5.231 -16.595 1.00 96.31 168 ASN A C 1
ATOM 1374 O O . ASN A 1 168 ? -2.385 -4.384 -17.289 1.00 96.31 168 ASN A O 1
ATOM 1378 N N . ASN A 1 169 ? -1.385 -4.980 -15.356 1.00 98.00 169 ASN A N 1
ATOM 1379 C CA . ASN A 1 169 ? -1.591 -3.710 -14.649 1.00 98.00 169 ASN A CA 1
ATOM 1380 C C . ASN A 1 169 ? -0.313 -3.143 -14.002 1.00 98.00 169 ASN A C 1
ATOM 1382 O O . ASN A 1 169 ? -0.382 -2.205 -13.209 1.00 98.00 169 ASN A O 1
ATOM 1386 N N . THR A 1 170 ? 0.857 -3.694 -14.329 1.00 98.62 170 THR A N 1
ATOM 1387 C CA . THR A 1 170 ? 2.137 -3.267 -13.753 1.00 98.62 170 THR A CA 1
ATOM 1388 C C . THR A 1 170 ? 3.107 -2.853 -14.847 1.00 98.62 170 THR A C 1
ATOM 1390 O O . THR A 1 170 ? 3.438 -3.653 -15.720 1.00 98.62 170 THR A O 1
ATOM 1393 N N . PHE A 1 171 ? 3.615 -1.626 -14.777 1.00 98.69 171 PHE A N 1
ATOM 1394 C CA . PHE A 1 171 ? 4.781 -1.228 -15.559 1.00 98.69 171 PHE A CA 1
ATOM 1395 C C . PHE A 1 171 ? 6.060 -1.688 -14.849 1.00 98.69 171 PHE A C 1
ATOM 1397 O O . PHE A 1 171 ? 6.209 -1.453 -13.652 1.00 98.69 171 PHE A O 1
ATOM 1404 N N . ALA A 1 172 ? 7.001 -2.295 -15.576 1.00 98.44 172 ALA A N 1
ATOM 1405 C CA . ALA A 1 172 ? 8.305 -2.699 -15.053 1.00 98.44 172 ALA A CA 1
ATOM 1406 C C . ALA A 1 172 ? 9.456 -2.126 -15.885 1.00 98.44 172 ALA A C 1
ATOM 1408 O O . ALA A 1 172 ? 9.675 -2.525 -17.033 1.00 98.44 172 ALA A O 1
ATOM 1409 N N . GLY A 1 173 ? 10.230 -1.227 -15.281 1.00 97.00 173 GLY A N 1
ATOM 1410 C CA . GLY A 1 173 ? 11.465 -0.692 -15.845 1.00 97.00 173 GLY A CA 1
ATOM 1411 C C . GLY A 1 173 ? 12.703 -1.336 -15.221 1.00 97.00 173 GLY A C 1
ATOM 1412 O O . GLY A 1 173 ? 12.781 -1.476 -14.002 1.00 97.00 173 GLY A O 1
ATOM 1413 N N . LEU A 1 174 ? 13.702 -1.680 -16.035 1.00 94.06 174 LEU A N 1
ATOM 1414 C CA . LEU A 1 174 ? 15.010 -2.137 -15.546 1.00 94.06 174 LEU A CA 1
ATOM 1415 C C . LEU A 1 174 ? 16.097 -1.169 -16.006 1.00 94.06 174 LEU A C 1
ATOM 1417 O O . LEU A 1 174 ? 16.192 -0.881 -17.197 1.00 94.06 174 LEU A O 1
ATOM 1421 N N . ALA A 1 175 ? 16.932 -0.702 -15.083 1.00 91.75 175 ALA A N 1
ATOM 1422 C CA . ALA A 1 175 ? 18.166 0.011 -15.384 1.00 91.75 175 ALA A CA 1
ATOM 1423 C C . ALA A 1 175 ? 19.353 -0.921 -15.149 1.00 91.75 175 ALA A C 1
ATOM 1425 O O . ALA A 1 175 ? 19.709 -1.200 -14.008 1.00 91.75 175 ALA A O 1
ATOM 1426 N N . PHE A 1 176 ? 19.950 -1.406 -16.236 1.00 84.75 176 PHE A N 1
ATOM 1427 C CA . PHE A 1 176 ? 21.030 -2.397 -16.190 1.00 84.75 176 PHE A CA 1
ATOM 1428 C C . PHE A 1 176 ? 22.365 -1.796 -15.728 1.00 84.75 176 PHE A C 1
ATOM 1430 O O . PHE A 1 176 ? 23.144 -2.441 -15.036 1.00 84.75 176 PHE A O 1
ATOM 1437 N N . ASP A 1 177 ? 22.609 -0.533 -16.059 1.00 78.38 177 ASP A N 1
ATOM 1438 C CA . ASP A 1 177 ? 23.787 0.202 -15.608 1.00 78.38 177 ASP A CA 1
ATOM 1439 C C . ASP A 1 177 ? 23.359 1.644 -15.330 1.00 78.38 177 ASP A C 1
ATOM 1441 O O . ASP A 1 177 ? 23.291 2.488 -16.226 1.00 78.38 177 ASP A O 1
ATOM 1445 N N . ALA A 1 178 ? 22.982 1.911 -14.078 1.00 69.50 178 ALA A N 1
ATOM 1446 C CA . ALA A 1 178 ? 22.487 3.222 -13.675 1.00 69.50 178 ALA A CA 1
ATOM 1447 C C . ALA A 1 178 ? 23.594 4.293 -13.630 1.00 69.50 178 ALA A C 1
ATOM 1449 O O . ALA A 1 178 ? 23.268 5.480 -13.607 1.00 69.50 178 ALA A O 1
ATOM 1450 N N . ARG A 1 179 ? 24.883 3.898 -13.552 1.00 69.88 179 ARG A N 1
ATOM 1451 C CA . ARG A 1 179 ? 26.080 4.758 -13.345 1.00 69.88 179 ARG A CA 1
ATOM 1452 C C . ARG A 1 179 ? 25.895 5.958 -12.424 1.00 69.88 179 ARG A C 1
ATOM 1454 O O . ARG A 1 179 ? 26.573 6.971 -12.571 1.00 69.88 179 ARG A O 1
ATOM 1461 N N . PHE A 1 180 ? 24.994 5.861 -11.464 1.00 69.69 180 PHE A N 1
ATOM 1462 C CA . PHE A 1 180 ? 24.667 6.978 -10.603 1.00 69.69 180 PHE A CA 1
ATOM 1463 C C . PHE A 1 180 ? 25.868 7.277 -9.684 1.00 69.69 180 PHE A C 1
ATOM 1465 O O . PHE A 1 180 ? 26.590 6.364 -9.303 1.00 69.69 180 PHE A O 1
ATOM 1472 N N . ASN A 1 181 ? 26.095 8.535 -9.304 1.00 63.41 181 ASN A N 1
ATOM 1473 C CA . ASN A 1 181 ? 27.017 8.950 -8.234 1.00 63.41 181 ASN A CA 1
ATOM 1474 C C . ASN A 1 181 ? 28.480 9.387 -8.575 1.00 63.41 181 ASN A C 1
ATOM 1476 O O . ASN A 1 181 ? 28.804 10.557 -8.358 1.00 63.41 181 ASN A O 1
ATOM 1480 N N . TRP A 1 182 ? 29.406 8.535 -9.050 1.00 57.12 182 TRP A N 1
ATOM 1481 C CA . TRP A 1 182 ? 30.837 8.941 -9.135 1.00 57.12 182 TRP A CA 1
ATOM 1482 C C . TRP A 1 182 ? 31.128 9.887 -10.316 1.00 57.12 182 TRP A C 1
ATOM 1484 O O . TRP A 1 182 ? 31.047 9.487 -11.474 1.00 57.12 182 TRP A O 1
ATOM 1494 N N . GLY A 1 183 ? 31.531 11.126 -10.007 1.00 57.75 183 GLY A N 1
ATOM 1495 C CA . GLY A 1 183 ? 31.983 12.127 -10.985 1.00 57.75 183 GLY A CA 1
ATOM 1496 C C . GLY A 1 183 ? 30.899 13.114 -11.423 1.00 57.75 183 GLY A C 1
ATOM 1497 O O . GLY A 1 183 ? 31.145 13.939 -12.300 1.00 57.75 183 GLY A O 1
ATOM 1498 N N . PHE A 1 184 ? 29.709 13.050 -10.820 1.00 65.31 184 PHE A N 1
ATOM 1499 C CA . PHE A 1 184 ? 28.609 13.973 -11.091 1.00 65.31 184 PHE A CA 1
ATOM 1500 C C . PHE A 1 184 ? 28.537 15.084 -10.040 1.00 65.31 184 PHE A C 1
ATOM 1502 O O . PHE A 1 184 ? 28.680 14.822 -8.844 1.00 65.31 184 PHE A O 1
ATOM 1509 N N . SER A 1 185 ? 28.286 16.316 -10.491 1.00 70.56 185 SER A N 1
ATOM 1510 C CA . SER A 1 185 ? 27.892 17.430 -9.622 1.00 70.56 185 SER A CA 1
ATOM 1511 C C . SER A 1 185 ? 26.510 17.172 -9.010 1.00 70.56 185 SER A C 1
ATOM 1513 O O . SER A 1 185 ? 25.755 16.331 -9.502 1.00 70.56 185 SER A O 1
ATOM 1515 N N . ASP A 1 186 ? 26.148 17.908 -7.961 1.00 69.75 186 ASP A N 1
ATOM 1516 C CA . ASP A 1 186 ? 24.827 17.756 -7.335 1.00 69.75 186 ASP A CA 1
ATOM 1517 C C . ASP A 1 186 ? 23.683 18.154 -8.278 1.00 69.75 186 ASP A C 1
ATOM 1519 O O . ASP A 1 186 ? 22.654 17.478 -8.296 1.00 69.75 186 ASP A O 1
ATOM 1523 N N . SER A 1 187 ? 23.902 19.151 -9.149 1.00 74.69 187 SER A N 1
ATOM 1524 C CA . SER A 1 187 ? 22.974 19.481 -10.244 1.00 74.69 187 SER A CA 1
ATOM 1525 C C . SER A 1 187 ? 22.750 18.275 -11.150 1.00 74.69 187 SER A C 1
ATOM 1527 O O . SER A 1 187 ? 21.622 17.816 -11.277 1.00 74.69 187 SER A O 1
ATOM 1529 N N . ASN A 1 188 ? 23.827 17.666 -11.666 1.00 79.50 188 ASN A N 1
ATOM 1530 C CA . ASN A 1 188 ? 23.713 16.509 -12.555 1.00 79.50 188 ASN A CA 1
ATOM 1531 C C . ASN A 1 188 ? 22.956 15.349 -11.888 1.00 79.50 188 ASN A C 1
ATOM 1533 O O . ASN A 1 188 ? 22.212 14.638 -12.554 1.00 79.50 188 ASN A O 1
ATOM 1537 N N . LYS A 1 189 ? 23.139 15.127 -10.579 1.00 79.88 189 LYS A N 1
ATOM 1538 C CA . LYS A 1 189 ? 22.401 14.084 -9.846 1.00 79.88 189 LYS A CA 1
ATOM 1539 C C . LYS A 1 189 ? 20.909 14.405 -9.766 1.00 79.88 189 LYS A C 1
ATOM 1541 O O . LYS A 1 189 ? 20.104 13.506 -9.993 1.00 79.88 189 LYS A O 1
ATOM 1546 N N . SER A 1 190 ? 20.553 15.652 -9.451 1.00 83.62 190 SER A N 1
ATOM 1547 C CA . SER A 1 190 ? 19.162 16.121 -9.437 1.00 83.62 190 SER A CA 1
ATOM 1548 C C . SER A 1 190 ? 18.508 15.930 -10.806 1.00 83.62 190 SER A C 1
ATOM 1550 O O . SER A 1 190 ? 17.448 15.313 -10.902 1.00 83.62 190 SER A O 1
ATOM 1552 N N . ASP A 1 191 ? 19.197 16.348 -11.867 1.00 88.12 191 ASP A N 1
ATOM 1553 C CA . ASP A 1 191 ? 18.744 16.248 -13.255 1.00 88.12 191 ASP A CA 1
ATOM 1554 C C . ASP A 1 191 ? 18.498 14.788 -13.663 1.00 88.12 191 ASP A C 1
ATOM 1556 O O . ASP A 1 191 ? 17.448 14.456 -14.214 1.00 88.12 191 ASP A O 1
ATOM 1560 N N . ILE A 1 192 ? 19.415 13.878 -13.304 1.00 87.75 192 ILE A N 1
ATOM 1561 C CA . ILE A 1 192 ? 19.255 12.434 -13.537 1.00 87.75 192 ILE A CA 1
ATOM 1562 C C . ILE A 1 192 ? 18.027 11.895 -12.793 1.00 87.75 192 ILE A C 1
ATOM 1564 O O . ILE A 1 192 ? 17.207 11.201 -13.394 1.00 87.75 192 ILE A O 1
ATOM 1568 N N . VAL A 1 193 ? 17.875 12.198 -11.499 1.00 91.12 193 VAL A N 1
ATOM 1569 C CA . VAL A 1 193 ? 16.721 11.731 -10.708 1.00 91.12 193 VAL A CA 1
ATOM 1570 C C . VAL A 1 193 ? 15.413 12.258 -11.306 1.00 91.12 193 VAL A C 1
ATOM 1572 O O . VAL A 1 193 ? 14.452 11.500 -11.421 1.00 91.12 193 VAL A O 1
ATOM 1575 N N . ASN A 1 194 ? 15.373 13.525 -11.726 1.00 94.00 194 ASN A N 1
ATOM 1576 C CA . ASN A 1 194 ? 14.200 14.136 -12.351 1.00 94.00 194 ASN A CA 1
ATOM 1577 C C . ASN A 1 194 ? 13.865 13.497 -13.704 1.00 94.00 194 ASN A C 1
ATOM 1579 O O . ASN A 1 194 ? 12.685 13.267 -13.985 1.00 94.00 194 ASN A O 1
ATOM 1583 N N . ALA A 1 195 ? 14.878 13.152 -14.503 1.00 93.75 195 ALA A N 1
ATOM 1584 C CA . ALA A 1 195 ? 14.703 12.451 -15.769 1.00 93.75 195 ALA A CA 1
ATOM 1585 C C . ALA A 1 195 ? 14.103 11.052 -15.572 1.00 93.75 195 ALA A C 1
ATOM 1587 O O . ALA A 1 195 ? 13.074 10.741 -16.174 1.00 93.75 195 ALA A O 1
ATOM 1588 N N . TYR A 1 196 ? 14.670 10.248 -14.665 1.00 95.62 196 TYR A N 1
ATOM 1589 C CA . TYR A 1 196 ? 14.117 8.935 -14.312 1.00 95.62 196 TYR A CA 1
ATOM 1590 C C . TYR A 1 196 ? 12.690 9.037 -13.778 1.00 95.62 196 TYR A C 1
ATOM 1592 O O . TYR A 1 196 ? 11.812 8.296 -14.215 1.00 95.62 196 TYR A O 1
ATOM 1600 N N . PHE A 1 197 ? 12.449 9.961 -12.848 1.00 97.62 197 PHE A N 1
ATOM 1601 C CA . PHE A 1 197 ? 11.135 10.151 -12.248 1.00 97.62 197 PHE A CA 1
ATOM 1602 C C . PHE A 1 197 ? 10.085 10.556 -13.289 1.00 97.62 197 PHE A C 1
ATOM 1604 O O . PHE A 1 197 ? 9.009 9.967 -13.324 1.00 97.62 197 PHE A O 1
ATOM 1611 N N . SER A 1 198 ? 10.409 11.495 -14.182 1.00 97.56 198 SER A N 1
ATOM 1612 C CA . SER A 1 198 ? 9.486 11.939 -15.237 1.00 97.56 198 SER A CA 1
ATOM 1613 C C . SER A 1 198 ? 9.210 10.836 -16.255 1.00 97.56 198 SER A C 1
ATOM 1615 O O . SER A 1 198 ? 8.066 10.651 -16.667 1.00 97.56 198 SER A O 1
ATOM 1617 N N . TRP A 1 199 ? 10.232 10.050 -16.605 1.00 96.75 199 TRP A N 1
ATOM 1618 C CA . TRP A 1 199 ? 10.055 8.896 -17.477 1.00 96.75 199 TRP A CA 1
ATOM 1619 C C . TRP A 1 199 ? 9.139 7.847 -16.843 1.00 96.75 199 TRP A C 1
ATOM 1621 O O . TRP A 1 199 ? 8.167 7.451 -17.478 1.00 96.75 199 TRP A O 1
ATOM 1631 N N . LEU A 1 200 ? 9.368 7.461 -15.584 1.00 98.25 200 LEU A N 1
ATOM 1632 C CA . LEU A 1 200 ? 8.498 6.519 -14.866 1.00 98.25 200 LEU A CA 1
ATOM 1633 C C . LEU A 1 200 ? 7.069 7.058 -14.729 1.00 98.25 200 LEU A C 1
ATOM 1635 O O . LEU A 1 200 ? 6.112 6.333 -14.987 1.00 98.25 200 LEU A O 1
ATOM 1639 N N . LYS A 1 201 ? 6.920 8.342 -14.388 1.00 97.88 201 LYS A N 1
ATOM 1640 C CA . LYS A 1 201 ? 5.621 9.017 -14.277 1.00 97.88 201 LYS A CA 1
ATOM 1641 C C . LYS A 1 201 ? 4.843 9.017 -15.591 1.00 97.88 201 LYS A C 1
ATOM 1643 O O . LYS A 1 201 ? 3.623 8.929 -15.573 1.00 97.88 201 LYS A O 1
ATOM 1648 N N . SER A 1 202 ? 5.523 9.059 -16.736 1.00 97.19 202 SER A N 1
ATOM 1649 C CA . SER A 1 202 ? 4.853 9.013 -18.043 1.00 97.19 202 SER A CA 1
ATOM 1650 C C . SER A 1 202 ? 4.206 7.656 -18.369 1.00 97.19 202 SER A C 1
ATOM 1652 O O . SER A 1 202 ? 3.493 7.545 -19.364 1.00 97.19 202 SER A O 1
ATOM 1654 N N . LYS A 1 203 ? 4.442 6.623 -17.548 1.00 97.75 203 LYS A N 1
ATOM 1655 C CA . LYS A 1 203 ? 3.970 5.250 -17.782 1.00 97.75 203 LYS A CA 1
ATOM 1656 C C . LYS A 1 203 ? 2.635 4.922 -17.125 1.00 97.75 203 LYS A C 1
ATOM 1658 O O . LYS A 1 203 ? 2.134 3.826 -17.339 1.00 97.75 203 LYS A O 1
ATOM 1663 N N . PHE A 1 204 ? 2.041 5.838 -16.365 1.00 98.12 204 PHE A N 1
ATOM 1664 C CA . PHE A 1 204 ? 0.764 5.611 -15.690 1.00 98.12 204 PHE A CA 1
ATOM 1665 C C . PHE A 1 204 ? -0.070 6.891 -15.595 1.00 98.12 204 PHE A C 1
ATOM 1667 O O . PHE A 1 204 ? 0.452 8.004 -15.653 1.00 98.12 204 PHE A O 1
ATOM 1674 N N . ASN A 1 205 ? -1.379 6.732 -15.408 1.00 97.62 205 ASN A N 1
ATOM 1675 C CA . ASN A 1 205 ? -2.247 7.834 -15.000 1.00 97.62 205 ASN A CA 1
ATOM 1676 C C . ASN A 1 205 ? -2.143 8.031 -13.486 1.00 97.62 205 ASN A C 1
ATOM 1678 O O . ASN A 1 205 ? -2.377 7.089 -12.730 1.00 97.62 205 ASN A O 1
ATOM 1682 N N . SER A 1 206 ? -1.857 9.253 -13.030 1.00 95.75 206 SER A N 1
ATOM 1683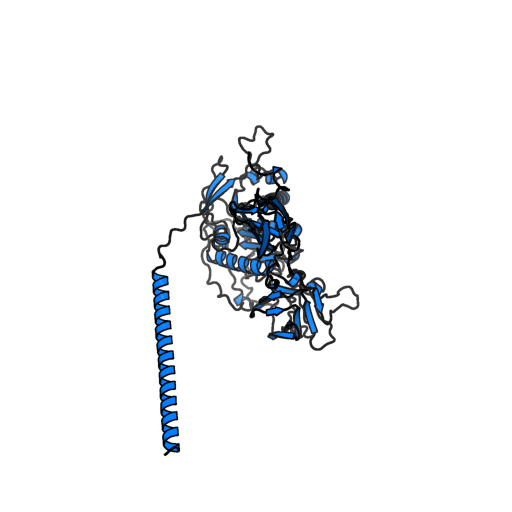 C CA . SER A 1 206 ? -1.663 9.566 -11.605 1.00 95.75 206 SER A CA 1
ATOM 1684 C C . SER A 1 206 ? -2.798 9.095 -10.688 1.00 95.75 206 SER A C 1
ATOM 1686 O O . SER A 1 206 ? -2.533 8.708 -9.557 1.00 95.75 206 SER A O 1
ATOM 1688 N N . SER A 1 207 ? -4.047 9.103 -11.167 1.00 93.62 207 SER A N 1
ATOM 1689 C CA . SER A 1 207 ? -5.228 8.656 -10.412 1.00 93.62 207 SER A CA 1
ATOM 1690 C C . SER A 1 207 ? -5.280 7.149 -10.159 1.00 93.62 207 SER A C 1
ATOM 1692 O O . SER A 1 207 ? -6.023 6.714 -9.286 1.00 93.62 207 SER A O 1
ATOM 1694 N N . ASN A 1 208 ? -4.535 6.358 -10.933 1.00 95.62 208 ASN A N 1
ATOM 1695 C CA . ASN A 1 208 ? -4.610 4.898 -10.906 1.00 95.62 208 ASN A CA 1
ATOM 1696 C C . ASN A 1 208 ? -3.484 4.276 -10.073 1.00 95.62 208 ASN A C 1
ATOM 1698 O O . ASN A 1 208 ? -3.538 3.085 -9.781 1.00 95.62 208 ASN A O 1
ATOM 1702 N N . LEU A 1 209 ? -2.457 5.053 -9.708 1.00 97.81 209 LEU A N 1
ATOM 1703 C CA . LEU A 1 209 ? -1.273 4.534 -9.032 1.00 97.81 209 LEU A CA 1
ATOM 1704 C C . LEU A 1 209 ? -1.610 4.059 -7.611 1.00 97.81 209 LEU A C 1
ATOM 1706 O O . LEU A 1 209 ? -1.905 4.862 -6.728 1.00 97.81 209 LEU A O 1
ATOM 1710 N N . LYS A 1 210 ? -1.491 2.750 -7.391 1.00 97.06 210 LYS A N 1
ATOM 1711 C CA . LYS A 1 210 ? -1.675 2.079 -6.099 1.00 97.06 210 LYS A CA 1
ATOM 1712 C C . LYS A 1 210 ? -0.349 1.783 -5.413 1.00 97.06 210 LYS A C 1
ATOM 1714 O O . LYS A 1 210 ? -0.240 1.972 -4.204 1.00 97.06 210 LYS A O 1
ATOM 1719 N N . SER A 1 211 ? 0.669 1.328 -6.153 1.00 97.75 211 SER A N 1
ATOM 1720 C CA . SER A 1 211 ? 1.985 1.062 -5.560 1.00 97.75 211 SER A CA 1
ATOM 1721 C C . SER A 1 211 ? 3.181 1.321 -6.474 1.00 97.75 211 SER A C 1
ATOM 1723 O O . SER A 1 211 ? 3.097 1.289 -7.702 1.00 97.75 211 SER A O 1
ATOM 1725 N N . VAL A 1 212 ? 4.328 1.547 -5.838 1.00 98.31 212 VAL A N 1
ATOM 1726 C CA . VAL A 1 212 ? 5.643 1.704 -6.444 1.00 98.31 212 VAL A CA 1
ATOM 1727 C C . VAL A 1 212 ? 6.628 0.812 -5.695 1.00 98.31 212 VAL A C 1
ATOM 1729 O O . VAL A 1 212 ? 6.851 0.985 -4.499 1.00 98.31 212 VAL A O 1
ATOM 1732 N N . TYR A 1 213 ? 7.258 -0.124 -6.395 1.00 97.69 213 TYR A N 1
ATOM 1733 C CA . TYR A 1 213 ? 8.352 -0.931 -5.873 1.00 97.69 213 TYR A CA 1
ATOM 1734 C C . TYR A 1 213 ? 9.664 -0.556 -6.551 1.00 97.69 213 TYR A C 1
ATOM 1736 O O . TYR A 1 213 ? 9.811 -0.679 -7.768 1.00 97.69 213 TYR A O 1
ATOM 1744 N N . LEU A 1 214 ? 10.630 -0.110 -5.754 1.00 96.38 214 LEU A N 1
ATOM 1745 C CA . LEU A 1 214 ? 11.935 0.331 -6.222 1.00 96.38 214 LEU A CA 1
ATOM 1746 C C . LEU A 1 214 ? 13.019 -0.573 -5.640 1.00 96.38 214 LEU A C 1
ATOM 1748 O O . LEU A 1 214 ? 13.182 -0.627 -4.428 1.00 96.38 214 LEU A O 1
ATOM 1752 N N . ALA A 1 215 ? 13.796 -1.249 -6.479 1.00 91.56 215 ALA A N 1
ATOM 1753 C CA . ALA A 1 215 ? 14.913 -2.076 -6.033 1.00 91.56 215 ALA A CA 1
ATOM 1754 C C . ALA A 1 215 ? 16.237 -1.578 -6.618 1.00 91.56 215 ALA A C 1
ATOM 1756 O O . ALA A 1 215 ? 16.306 -1.265 -7.802 1.00 91.56 215 ALA A O 1
ATOM 1757 N N . GLY A 1 216 ? 17.308 -1.508 -5.828 1.00 87.69 216 GLY A N 1
ATOM 1758 C CA . GLY A 1 216 ? 18.572 -0.962 -6.310 1.00 87.69 216 GLY A CA 1
ATOM 1759 C C . GLY A 1 216 ? 19.814 -1.549 -5.655 1.00 87.69 216 GLY A C 1
ATOM 1760 O O . GLY A 1 216 ? 19.929 -1.558 -4.434 1.00 87.69 216 GLY A O 1
ATOM 1761 N N . HIS A 1 217 ? 20.777 -1.974 -6.473 1.00 80.81 217 HIS A N 1
ATOM 1762 C CA . HIS A 1 217 ? 22.096 -2.426 -6.017 1.00 80.81 217 HIS A CA 1
ATOM 1763 C C . HIS A 1 217 ? 23.157 -1.341 -6.215 1.00 80.81 217 HIS A C 1
ATOM 1765 O O . HIS A 1 217 ? 23.162 -0.669 -7.252 1.00 80.81 217 HIS A O 1
ATOM 1771 N N . SER A 1 218 ? 24.093 -1.191 -5.274 1.00 76.69 218 SER A N 1
ATOM 1772 C CA . SER A 1 218 ? 25.236 -0.286 -5.413 1.00 76.69 218 SER A CA 1
ATOM 1773 C C . SER A 1 218 ? 24.785 1.157 -5.695 1.00 76.69 218 SER A C 1
ATOM 1775 O O . SER A 1 218 ? 23.942 1.729 -4.998 1.00 76.69 218 SER A O 1
ATOM 1777 N N . ARG A 1 219 ? 25.298 1.770 -6.760 1.00 77.94 219 ARG A N 1
ATOM 1778 C CA . ARG A 1 219 ? 24.880 3.091 -7.251 1.00 77.94 219 ARG A CA 1
ATOM 1779 C C . ARG A 1 219 ? 23.391 3.165 -7.604 1.00 77.94 219 ARG A C 1
ATOM 1781 O O . ARG A 1 219 ? 22.771 4.203 -7.384 1.00 77.94 219 ARG A O 1
ATOM 1788 N N . GLY A 1 220 ? 22.809 2.072 -8.100 1.00 83.56 220 GLY A N 1
ATOM 1789 C CA . GLY A 1 220 ? 21.370 1.968 -8.344 1.00 83.56 220 GLY A CA 1
ATOM 1790 C C . GLY A 1 220 ? 20.558 2.074 -7.052 1.00 83.56 220 GLY A C 1
ATOM 1791 O O . GLY A 1 220 ? 19.508 2.707 -7.044 1.00 83.56 220 GLY A O 1
ATOM 1792 N N . GLY A 1 221 ? 21.099 1.575 -5.934 1.00 81.75 221 GLY A N 1
ATOM 1793 C CA . GLY A 1 221 ? 20.530 1.751 -4.596 1.00 81.75 221 GLY A CA 1
ATOM 1794 C C . GLY A 1 221 ? 20.386 3.226 -4.200 1.00 81.75 221 GLY A C 1
ATOM 1795 O O . GLY A 1 221 ? 19.338 3.665 -3.734 1.00 81.75 221 GLY A O 1
ATOM 1796 N N . ALA A 1 222 ? 21.411 4.035 -4.472 1.00 78.38 222 ALA A N 1
ATOM 1797 C CA . ALA A 1 222 ? 21.370 5.473 -4.207 1.00 78.38 222 ALA A CA 1
ATOM 1798 C C . ALA A 1 222 ? 20.377 6.232 -5.115 1.00 78.38 222 ALA A C 1
ATOM 1800 O O . ALA A 1 222 ? 19.801 7.235 -4.682 1.00 78.38 222 ALA A O 1
ATOM 1801 N N . LEU A 1 223 ? 20.162 5.765 -6.349 1.00 86.81 223 LEU A N 1
ATOM 1802 C CA . LEU A 1 223 ? 19.150 6.317 -7.253 1.00 86.81 223 LEU A CA 1
ATOM 1803 C C . LEU A 1 223 ? 17.735 6.036 -6.730 1.00 86.81 223 LEU A C 1
ATOM 1805 O O . LEU A 1 223 ? 16.936 6.966 -6.607 1.00 86.81 223 LEU A O 1
ATOM 1809 N N . VAL A 1 224 ? 17.431 4.781 -6.379 1.00 90.69 224 VAL A N 1
ATOM 1810 C CA . VAL A 1 224 ? 16.073 4.399 -5.958 1.00 90.69 224 VAL A CA 1
ATOM 1811 C C . VAL A 1 224 ? 15.634 5.058 -4.653 1.00 90.69 224 VAL A C 1
ATOM 1813 O O . VAL A 1 224 ? 14.466 5.410 -4.538 1.00 90.69 224 VAL A O 1
ATOM 1816 N N . LEU A 1 225 ? 16.552 5.334 -3.719 1.00 83.50 225 LEU A N 1
ATOM 1817 C CA . LEU A 1 225 ? 16.243 6.106 -2.505 1.00 83.50 225 LEU A CA 1
ATOM 1818 C C . LEU A 1 225 ? 15.743 7.527 -2.835 1.00 83.50 225 LEU A C 1
ATOM 1820 O O . LEU A 1 225 ? 14.784 8.018 -2.245 1.00 83.50 225 LEU A O 1
ATOM 1824 N N . ARG A 1 226 ? 16.351 8.194 -3.824 1.00 87.44 226 ARG A N 1
ATOM 1825 C CA . ARG A 1 226 ? 15.923 9.541 -4.243 1.00 87.44 226 ARG A CA 1
ATOM 1826 C C . ARG A 1 226 ? 14.620 9.510 -5.035 1.00 87.44 226 ARG A C 1
ATOM 1828 O O . ARG A 1 226 ? 13.787 10.396 -4.862 1.00 87.44 226 ARG A O 1
ATOM 1835 N N . LEU A 1 227 ? 14.424 8.484 -5.866 1.00 93.56 227 LEU A N 1
ATOM 1836 C CA . LEU A 1 227 ? 13.151 8.267 -6.556 1.00 93.56 227 LEU A CA 1
ATOM 1837 C C . LEU A 1 227 ? 12.014 8.033 -5.557 1.00 93.56 227 LEU A C 1
ATOM 1839 O O . LEU A 1 227 ? 10.960 8.645 -5.701 1.00 93.56 227 LEU A O 1
ATOM 1843 N N . ALA A 1 228 ? 12.249 7.230 -4.517 1.00 90.06 228 ALA A N 1
ATOM 1844 C CA . ALA A 1 228 ? 11.272 6.962 -3.467 1.00 90.06 228 ALA A CA 1
ATOM 1845 C C . ALA A 1 228 ? 10.764 8.250 -2.811 1.00 90.06 228 ALA A C 1
ATOM 1847 O O . ALA A 1 228 ? 9.557 8.437 -2.683 1.00 90.06 228 ALA A O 1
ATOM 1848 N N . LYS A 1 229 ? 11.677 9.177 -2.481 1.00 86.25 229 LYS A N 1
ATOM 1849 C CA . LYS A 1 229 ? 11.308 10.477 -1.906 1.00 86.25 229 LYS A CA 1
ATOM 1850 C C . LYS A 1 229 ? 10.396 11.276 -2.840 1.00 86.25 229 LYS A C 1
ATOM 1852 O O . LYS A 1 229 ? 9.400 11.824 -2.380 1.00 86.25 229 LYS A O 1
ATOM 1857 N N . LYS A 1 230 ? 10.691 11.313 -4.146 1.00 92.38 230 LYS A N 1
ATOM 1858 C CA . LYS A 1 230 ? 9.830 12.007 -5.121 1.00 92.38 230 LYS A CA 1
ATOM 1859 C C . LYS A 1 230 ? 8.455 11.349 -5.245 1.00 92.38 230 LYS A C 1
ATOM 1861 O O . LYS A 1 230 ? 7.455 12.058 -5.262 1.00 92.38 230 LYS A O 1
ATOM 1866 N N . PHE A 1 231 ? 8.396 10.015 -5.282 1.00 94.69 231 PHE A N 1
ATOM 1867 C CA . PHE A 1 231 ? 7.121 9.297 -5.322 1.00 94.69 231 PHE A CA 1
ATOM 1868 C C . PHE A 1 231 ? 6.273 9.562 -4.080 1.00 94.69 231 PHE A C 1
ATOM 1870 O O . PHE A 1 231 ? 5.094 9.844 -4.228 1.00 94.69 231 PHE A O 1
ATOM 1877 N N . GLN A 1 232 ? 6.855 9.566 -2.882 1.00 87.50 232 GLN A N 1
ATOM 1878 C CA . GLN A 1 232 ? 6.104 9.904 -1.672 1.00 87.50 232 GLN A CA 1
ATOM 1879 C C . GLN A 1 232 ? 5.599 11.349 -1.646 1.00 87.50 232 GLN A C 1
ATOM 1881 O O . GLN A 1 232 ? 4.498 11.602 -1.168 1.00 87.50 232 GLN A O 1
ATOM 1886 N N . GLN A 1 233 ? 6.395 12.300 -2.143 1.00 89.88 233 GLN A N 1
ATOM 1887 C CA . GLN A 1 233 ? 6.004 13.711 -2.183 1.00 89.88 233 GLN A CA 1
ATOM 1888 C C . GLN A 1 233 ? 4.855 13.967 -3.163 1.00 89.88 233 GLN A C 1
ATOM 1890 O O . GLN A 1 233 ? 3.989 14.790 -2.886 1.00 89.88 233 GLN A O 1
ATOM 1895 N N . GLU A 1 234 ? 4.851 13.285 -4.309 1.00 93.88 234 GLU A N 1
ATOM 1896 C CA . GLU A 1 234 ? 3.854 13.517 -5.356 1.00 93.88 234 GLU A CA 1
ATOM 1897 C C . GLU A 1 234 ? 2.639 12.580 -5.268 1.00 93.88 234 GLU A C 1
ATOM 1899 O O . GLU A 1 234 ? 1.538 12.950 -5.674 1.00 93.88 234 GLU A O 1
ATOM 1904 N N . PHE A 1 235 ? 2.818 11.387 -4.699 1.00 93.56 235 PHE A N 1
ATOM 1905 C CA . PHE A 1 235 ? 1.795 10.351 -4.563 1.00 93.56 235 PHE A CA 1
ATOM 1906 C C . PHE A 1 235 ? 1.712 9.857 -3.109 1.00 93.56 235 PHE A C 1
ATOM 1908 O O . PHE A 1 235 ? 1.985 8.687 -2.840 1.00 93.56 235 PHE A O 1
ATOM 1915 N N . PRO A 1 236 ? 1.312 10.716 -2.152 1.00 87.69 236 PRO A N 1
ATOM 1916 C CA . PRO A 1 236 ? 1.352 10.405 -0.717 1.00 87.69 236 PRO A CA 1
ATOM 1917 C C . PRO A 1 236 ? 0.442 9.242 -0.291 1.00 87.69 236 PRO A C 1
ATOM 1919 O O . PRO A 1 236 ? 0.627 8.688 0.787 1.00 87.69 236 PRO A O 1
ATOM 1922 N N . ASN A 1 237 ? -0.529 8.868 -1.130 1.00 88.25 237 ASN A N 1
ATOM 1923 C CA . ASN A 1 237 ? -1.439 7.750 -0.873 1.00 88.25 237 ASN A CA 1
ATOM 1924 C C . ASN A 1 237 ? -0.952 6.427 -1.484 1.00 88.25 237 ASN A C 1
ATOM 1926 O O . ASN A 1 237 ? -1.452 5.372 -1.101 1.00 88.25 237 ASN A O 1
ATOM 1930 N N . ALA A 1 238 ? -0.003 6.462 -2.426 1.00 92.62 238 ALA A N 1
ATOM 1931 C CA . ALA A 1 238 ? 0.508 5.252 -3.059 1.00 92.62 238 ALA A CA 1
ATOM 1932 C C . ALA A 1 238 ? 1.436 4.493 -2.103 1.00 92.62 238 ALA A C 1
ATOM 1934 O O . ALA A 1 238 ? 2.236 5.086 -1.381 1.00 92.62 238 ALA A O 1
ATOM 1935 N N . VAL A 1 239 ? 1.371 3.163 -2.144 1.00 91.50 239 VAL A N 1
ATOM 1936 C CA . VAL A 1 239 ? 2.291 2.302 -1.398 1.00 91.50 239 VAL A CA 1
ATOM 1937 C C . VAL A 1 239 ? 3.667 2.343 -2.040 1.00 91.50 239 VAL A C 1
ATOM 1939 O O . VAL A 1 239 ? 3.826 1.895 -3.170 1.00 91.50 239 VAL A O 1
ATOM 1942 N N . VAL A 1 240 ? 4.682 2.829 -1.333 1.00 91.44 240 VAL A N 1
ATOM 1943 C CA . VAL A 1 240 ? 6.058 2.885 -1.841 1.00 91.44 240 VAL A CA 1
ATOM 1944 C C . VAL A 1 240 ? 6.938 1.914 -1.054 1.00 91.44 240 VAL A C 1
ATOM 1946 O O . VAL A 1 240 ? 7.138 2.060 0.148 1.00 91.44 240 VAL A O 1
ATOM 1949 N N . ILE A 1 241 ? 7.491 0.909 -1.731 1.00 86.69 241 ILE A N 1
ATOM 1950 C CA . ILE A 1 241 ? 8.386 -0.091 -1.137 1.00 86.69 241 ILE A CA 1
ATOM 1951 C C . ILE A 1 241 ? 9.752 0.014 -1.804 1.00 86.69 241 ILE A C 1
ATOM 1953 O O . ILE A 1 241 ? 9.863 -0.034 -3.027 1.00 86.69 241 ILE A O 1
ATOM 1957 N N . VAL A 1 242 ? 10.806 0.126 -1.002 1.00 86.62 242 VAL A N 1
ATOM 1958 C CA . VAL A 1 242 ? 12.180 0.278 -1.478 1.00 86.62 242 VAL A CA 1
ATOM 1959 C C . VAL A 1 242 ? 13.032 -0.873 -0.975 1.00 86.62 242 VAL A C 1
ATOM 1961 O O . VAL A 1 242 ? 13.083 -1.127 0.222 1.00 86.62 242 VAL A O 1
ATOM 1964 N N . HIS A 1 243 ? 13.749 -1.532 -1.876 1.00 83.44 243 HIS A N 1
ATOM 1965 C CA . HIS A 1 243 ? 14.795 -2.492 -1.557 1.00 83.44 243 HIS A CA 1
ATOM 1966 C C . HIS A 1 243 ? 16.141 -1.995 -2.042 1.00 83.44 243 HIS A C 1
ATOM 1968 O O . HIS A 1 243 ? 16.364 -1.812 -3.234 1.00 83.44 243 HIS A O 1
ATOM 1974 N N . THR A 1 244 ? 17.074 -1.817 -1.127 1.00 78.38 244 THR A N 1
ATOM 1975 C CA . THR A 1 244 ? 18.451 -1.485 -1.476 1.00 78.38 244 THR A CA 1
ATOM 1976 C C . THR A 1 244 ? 19.369 -2.675 -1.211 1.00 78.38 244 THR A C 1
ATOM 1978 O O . THR A 1 244 ? 19.072 -3.572 -0.431 1.00 78.38 244 THR A O 1
ATOM 1981 N N . PHE A 1 245 ? 20.480 -2.758 -1.929 1.00 75.44 245 PHE A N 1
ATOM 1982 C CA . PHE A 1 245 ? 21.454 -3.835 -1.777 1.00 75.44 245 PHE A CA 1
ATOM 1983 C C . PHE A 1 245 ? 22.828 -3.200 -1.901 1.00 75.44 245 PHE A C 1
ATOM 1985 O O . PHE A 1 245 ? 23.157 -2.685 -2.966 1.00 75.44 245 PHE A O 1
ATOM 1992 N N . ASP A 1 246 ? 23.576 -3.154 -0.797 1.00 69.06 246 ASP A N 1
ATOM 1993 C CA . ASP A 1 246 ? 24.850 -2.422 -0.711 1.00 69.06 246 ASP A CA 1
ATOM 1994 C C . ASP A 1 246 ? 24.782 -1.027 -1.371 1.00 69.06 246 ASP A C 1
ATOM 1996 O O . ASP A 1 246 ? 25.489 -0.763 -2.339 1.00 69.06 246 ASP A O 1
ATOM 2000 N N . PRO A 1 247 ? 23.854 -0.131 -0.977 1.00 71.56 247 PRO A N 1
ATOM 2001 C CA . PRO A 1 247 ? 23.772 1.165 -1.635 1.00 71.56 247 PRO A CA 1
ATOM 2002 C C . PRO A 1 247 ? 25.025 1.989 -1.329 1.00 71.56 247 PRO A C 1
ATOM 2004 O O . PRO A 1 247 ? 25.441 2.088 -0.178 1.00 71.56 247 PRO A O 1
ATOM 2007 N N . VAL A 1 248 ? 25.572 2.662 -2.344 1.00 66.56 248 VAL A N 1
ATOM 2008 C CA . VAL A 1 248 ? 26.799 3.468 -2.204 1.00 66.56 248 VAL A CA 1
ATOM 2009 C C . VAL A 1 248 ? 26.500 4.964 -2.389 1.00 66.56 248 VAL A C 1
ATOM 2011 O O . VAL A 1 248 ? 26.854 5.531 -3.427 1.00 66.56 248 VAL A O 1
ATOM 2014 N N . PRO A 1 249 ? 25.812 5.652 -1.454 1.00 62.16 249 PRO A N 1
ATOM 2015 C CA . PRO A 1 249 ? 25.864 7.107 -1.366 1.00 62.16 249 PRO A CA 1
ATOM 2016 C C . PRO A 1 249 ? 27.229 7.536 -0.793 1.00 62.16 249 PRO A C 1
ATOM 2018 O O . PRO A 1 249 ? 27.790 6.868 0.064 1.00 62.16 249 PRO A O 1
ATOM 2021 N N . ASN A 1 250 ? 27.791 8.649 -1.268 1.00 55.91 250 ASN A N 1
ATOM 2022 C CA . ASN A 1 250 ? 29.061 9.189 -0.746 1.00 55.91 250 ASN A CA 1
ATOM 2023 C C . ASN A 1 250 ? 28.862 10.342 0.264 1.00 55.91 250 ASN A C 1
ATOM 2025 O O . ASN A 1 250 ? 27.769 10.904 0.348 1.00 55.91 250 ASN A O 1
ATOM 2029 N N . LYS A 1 251 ? 29.941 10.727 0.964 1.00 49.50 251 LYS A N 1
ATOM 2030 C CA . LYS A 1 251 ? 30.005 11.796 1.988 1.00 49.50 251 LYS A CA 1
ATOM 2031 C C . LYS A 1 251 ? 29.576 13.197 1.545 1.00 49.50 251 LYS A C 1
ATOM 2033 O O . LYS A 1 251 ? 29.357 14.058 2.388 1.00 49.50 251 LYS A O 1
ATOM 2038 N N . SER A 1 252 ? 29.491 13.448 0.241 1.00 54.38 252 SER A N 1
ATOM 2039 C CA . SER A 1 252 ? 28.991 14.716 -0.294 1.00 54.38 252 SER A CA 1
ATOM 2040 C C . SER A 1 252 ? 27.459 14.763 -0.337 1.00 54.38 252 SER A C 1
ATOM 2042 O O . SER A 1 252 ? 26.917 15.794 -0.710 1.00 54.38 252 SER A O 1
ATOM 2044 N N . HIS A 1 253 ? 26.759 13.688 0.058 1.00 58.31 253 HIS A N 1
ATOM 2045 C CA . HIS A 1 253 ? 25.293 13.627 0.061 1.00 58.31 253 HIS A CA 1
ATOM 2046 C C . HIS A 1 253 ? 24.670 13.877 1.433 1.00 58.31 253 HIS A C 1
ATOM 2048 O O . HIS A 1 253 ? 23.973 13.016 1.987 1.00 58.31 253 HIS A O 1
ATOM 2054 N N . GLY A 1 254 ? 24.905 15.068 1.980 1.00 55.38 254 GLY A N 1
ATOM 2055 C CA . GLY A 1 254 ? 24.271 15.487 3.230 1.00 55.38 254 GLY A CA 1
ATOM 2056 C C . GLY A 1 254 ? 22.738 15.403 3.186 1.00 55.38 254 GLY A C 1
ATOM 2057 O O . GLY A 1 254 ? 22.116 15.232 4.229 1.00 55.38 254 GLY A O 1
ATOM 2058 N N . GLU A 1 255 ? 22.118 15.430 1.998 1.00 59.50 255 GLU A N 1
ATOM 2059 C CA . GLU A 1 255 ? 20.668 15.312 1.842 1.00 59.50 255 GLU A CA 1
ATOM 2060 C C . GLU A 1 255 ? 20.124 13.958 2.290 1.00 59.50 255 GLU A C 1
ATOM 2062 O O . GLU A 1 255 ? 19.006 13.915 2.776 1.00 59.50 255 GLU A O 1
ATOM 2067 N N . LEU A 1 256 ? 20.893 12.869 2.194 1.00 57.00 256 LEU A N 1
ATOM 2068 C CA . LEU A 1 256 ? 20.493 11.556 2.724 1.00 57.00 256 LEU A CA 1
ATOM 2069 C C . LEU A 1 256 ? 20.752 11.434 4.242 1.00 57.00 256 LEU A C 1
ATOM 2071 O O . LEU A 1 256 ? 20.647 10.352 4.820 1.00 57.00 256 LEU A O 1
ATOM 2075 N N . GLY A 1 257 ? 21.120 12.540 4.896 1.00 52.38 257 GLY A N 1
ATOM 2076 C CA . GLY A 1 257 ? 21.572 12.563 6.282 1.00 52.38 257 GLY A CA 1
ATOM 2077 C C . GLY A 1 257 ? 22.954 11.936 6.461 1.00 52.38 257 GLY A C 1
ATOM 2078 O O . GLY A 1 257 ? 23.232 11.438 7.544 1.00 52.38 257 GLY A O 1
ATOM 2079 N N . VAL A 1 258 ? 23.781 11.911 5.404 1.00 53.16 258 VAL A N 1
ATOM 2080 C CA . VAL A 1 258 ? 25.157 11.391 5.420 1.00 53.16 258 VAL A CA 1
ATOM 2081 C C . VAL A 1 258 ? 26.078 12.443 6.032 1.00 53.16 258 VAL A C 1
ATOM 2083 O O . VAL A 1 258 ? 26.403 13.438 5.386 1.00 53.16 258 VAL A O 1
ATOM 2086 N N . PHE A 1 259 ? 26.497 12.252 7.282 1.00 50.47 259 PHE A N 1
ATOM 2087 C CA . PHE A 1 259 ? 27.359 13.216 7.980 1.00 50.47 259 PHE A CA 1
ATOM 2088 C C . PHE A 1 259 ? 28.849 12.882 7.791 1.00 50.47 259 PHE A C 1
ATOM 2090 O O . PHE A 1 259 ? 29.253 11.744 8.000 1.00 50.47 259 PHE A O 1
ATOM 2097 N N . ASN A 1 260 ? 29.672 13.875 7.412 1.00 46.44 260 ASN A N 1
ATOM 2098 C CA . ASN A 1 260 ? 31.128 13.732 7.179 1.00 46.44 260 ASN A CA 1
ATOM 2099 C C . ASN A 1 260 ? 31.952 13.562 8.473 1.00 46.44 260 ASN A C 1
ATOM 2101 O O . ASN A 1 260 ? 33.153 13.300 8.462 1.00 46.44 260 ASN A O 1
ATOM 2105 N N . SER A 1 261 ? 31.322 13.773 9.612 1.00 45.97 261 SER A N 1
ATOM 2106 C CA . SER A 1 261 ? 31.911 13.562 10.915 1.00 45.97 261 SER A CA 1
ATOM 2107 C C . SER A 1 261 ? 31.660 12.109 11.308 1.00 45.97 261 SER A C 1
ATOM 2109 O O . SER A 1 261 ? 30.543 11.607 11.199 1.00 45.97 261 SER A O 1
ATOM 2111 N N . SER A 1 262 ? 32.702 11.419 11.763 1.00 44.31 262 SER A N 1
ATOM 2112 C CA . SER A 1 262 ? 32.637 10.090 12.381 1.00 44.31 262 SER A CA 1
ATOM 2113 C C . SER A 1 262 ? 31.895 10.143 13.731 1.00 44.31 262 SER A C 1
ATOM 2115 O O . SER A 1 262 ? 32.439 9.740 14.755 1.00 44.31 262 SER A O 1
ATOM 2117 N N . ILE A 1 263 ? 30.695 10.736 13.749 1.00 38.34 263 ILE A N 1
ATOM 2118 C CA . ILE A 1 263 ? 29.882 11.017 14.932 1.00 38.34 263 ILE A CA 1
ATOM 2119 C C . ILE A 1 263 ? 29.406 9.686 15.504 1.00 38.34 263 ILE A C 1
ATOM 2121 O O . ILE A 1 263 ? 28.576 8.984 14.918 1.00 38.34 263 ILE A O 1
ATOM 2125 N N . ASP A 1 264 ? 29.969 9.374 16.666 1.00 36.59 264 ASP A N 1
ATOM 2126 C CA . ASP A 1 264 ? 29.502 8.399 17.638 1.00 36.59 264 ASP A CA 1
ATOM 2127 C C . ASP A 1 264 ? 29.258 6.993 17.102 1.00 36.59 264 ASP A C 1
ATOM 2129 O O . ASP A 1 264 ? 28.163 6.451 17.258 1.00 36.59 264 ASP A O 1
ATOM 2133 N N . ASN A 1 265 ? 30.280 6.319 16.561 1.00 37.94 265 ASN A N 1
ATOM 2134 C CA . ASN A 1 265 ? 30.315 4.860 16.738 1.00 37.94 265 ASN A CA 1
ATOM 2135 C C . ASN A 1 265 ? 30.151 4.618 18.251 1.00 37.94 265 ASN A C 1
ATOM 2137 O O . ASN A 1 265 ? 30.950 5.197 18.984 1.00 37.94 265 ASN A O 1
ATOM 2141 N N . PRO A 1 266 ? 29.093 3.941 18.739 1.00 30.30 266 PRO A N 1
ATOM 2142 C CA . PRO A 1 266 ? 28.664 4.082 20.125 1.00 30.30 266 PRO A CA 1
ATOM 2143 C C . PRO A 1 266 ? 29.822 3.802 21.088 1.00 30.30 266 PRO A C 1
ATOM 2145 O O . PRO A 1 266 ? 30.234 2.664 21.280 1.00 30.30 266 PRO A O 1
ATOM 2148 N N . SER A 1 267 ? 30.333 4.858 21.706 1.00 30.33 267 SER A N 1
ATOM 2149 C CA . SER A 1 267 ? 31.120 4.835 22.931 1.00 30.33 267 SER A CA 1
ATOM 2150 C C . SER A 1 267 ? 30.339 5.733 23.902 1.00 30.33 267 SER A C 1
ATOM 2152 O O . SER A 1 267 ? 29.835 6.777 23.517 1.00 30.33 267 SER A O 1
ATOM 2154 N N . ALA A 1 268 ? 30.044 5.378 25.150 1.00 28.53 268 ALA A N 1
ATOM 2155 C CA . ALA A 1 268 ? 30.744 4.508 26.075 1.00 28.53 268 ALA A CA 1
ATOM 2156 C C . ALA A 1 268 ? 29.771 3.934 27.136 1.00 28.53 268 ALA A C 1
ATOM 2158 O O . ALA A 1 268 ? 29.877 4.247 28.319 1.00 28.53 268 ALA A O 1
ATOM 2159 N N . GLY A 1 269 ? 28.805 3.110 26.717 1.00 30.27 269 GLY A N 1
ATOM 2160 C CA . GLY A 1 269 ? 27.894 2.393 27.632 1.00 30.27 269 GLY A CA 1
ATOM 2161 C C . GLY A 1 269 ? 27.816 0.880 27.410 1.00 30.27 269 GLY A C 1
ATOM 2162 O O . GLY A 1 269 ? 27.245 0.170 28.230 1.00 30.27 269 GLY A O 1
ATOM 2163 N N . TYR A 1 270 ? 28.407 0.380 26.324 1.00 31.14 270 TYR A N 1
ATOM 2164 C CA . TYR A 1 270 ? 28.429 -1.040 25.979 1.00 31.14 270 TYR A CA 1
ATOM 2165 C C . TYR A 1 270 ? 29.800 -1.645 26.305 1.00 31.14 270 TYR A C 1
ATOM 2167 O O . TYR A 1 270 ? 30.794 -0.909 26.295 1.00 31.14 270 TYR A O 1
ATOM 2175 N N . PRO A 1 271 ? 29.879 -2.947 26.646 1.00 29.41 271 PRO A N 1
ATOM 2176 C CA . PRO A 1 271 ? 31.107 -3.562 27.135 1.00 29.41 271 PRO A CA 1
ATOM 2177 C C . PRO A 1 271 ? 32.265 -3.292 26.176 1.00 29.41 271 PRO A C 1
ATOM 2179 O O . PRO A 1 271 ? 32.155 -3.527 24.974 1.00 29.41 271 PRO A O 1
ATOM 2182 N N . ARG A 1 272 ? 33.358 -2.755 26.729 1.00 30.17 272 ARG A N 1
ATOM 2183 C CA . ARG A 1 272 ? 34.601 -2.407 26.034 1.00 30.17 272 ARG A CA 1
ATOM 2184 C C . ARG A 1 272 ? 35.296 -3.653 25.479 1.00 30.17 272 ARG A C 1
ATOM 2186 O O . ARG A 1 272 ? 36.329 -4.059 25.998 1.00 30.17 272 ARG A O 1
ATOM 2193 N N . ASP A 1 273 ? 34.764 -4.212 24.404 1.00 33.06 273 ASP A N 1
ATOM 2194 C CA . ASP A 1 273 ? 35.521 -5.078 23.493 1.00 33.06 273 ASP A CA 1
ATOM 2195 C C . ASP A 1 273 ? 35.834 -4.342 22.171 1.00 33.06 273 ASP A C 1
ATOM 2197 O O . ASP A 1 273 ? 36.067 -4.917 21.110 1.00 33.06 273 ASP A O 1
ATOM 2201 N N . THR A 1 274 ? 35.859 -3.005 22.243 1.00 35.72 274 THR A N 1
ATOM 2202 C CA . THR A 1 274 ? 36.114 -2.056 21.149 1.00 35.72 274 THR A CA 1
ATOM 2203 C C . THR A 1 274 ? 37.593 -1.892 20.783 1.00 35.72 274 THR A C 1
ATOM 2205 O O . THR A 1 274 ? 37.920 -1.075 19.921 1.00 35.72 274 THR A O 1
ATOM 2208 N N . ALA A 1 275 ? 38.499 -2.711 21.328 1.00 33.69 275 ALA A N 1
ATOM 2209 C CA . ALA A 1 275 ? 39.935 -2.630 21.034 1.00 33.69 275 ALA A CA 1
ATOM 2210 C C . ALA A 1 275 ? 40.293 -2.893 19.549 1.00 33.69 275 ALA A C 1
ATOM 2212 O O . ALA A 1 275 ? 41.403 -2.586 19.114 1.00 33.69 275 ALA A O 1
ATOM 2213 N N . LEU A 1 276 ? 39.360 -3.428 18.748 1.00 35.38 276 LEU A N 1
ATOM 2214 C CA . LEU A 1 276 ? 39.550 -3.700 17.316 1.00 35.38 276 LEU A CA 1
ATOM 2215 C C . LEU A 1 276 ? 38.980 -2.624 16.372 1.00 35.38 276 LEU A C 1
ATOM 2217 O O . LEU A 1 276 ? 39.328 -2.635 15.192 1.00 35.38 276 LEU A O 1
ATOM 2221 N N . LEU A 1 277 ? 38.133 -1.708 16.859 1.00 35.41 277 LEU A N 1
ATOM 2222 C CA . LEU A 1 277 ? 37.521 -0.641 16.048 1.00 35.41 277 LEU A CA 1
ATOM 2223 C C . LEU A 1 277 ? 38.255 0.700 16.177 1.00 35.41 277 LEU A C 1
ATOM 2225 O O . LEU A 1 277 ? 38.238 1.494 15.242 1.00 35.41 277 LEU A O 1
ATOM 2229 N N . GLU A 1 278 ? 38.936 0.941 17.297 1.00 34.00 278 GLU A N 1
ATOM 2230 C CA . GLU A 1 278 ? 39.636 2.209 17.548 1.00 34.00 278 GLU A CA 1
ATOM 2231 C C . GLU A 1 278 ? 40.990 2.322 16.826 1.00 34.00 278 GLU A C 1
ATOM 2233 O O . GLU A 1 278 ? 41.496 3.425 16.646 1.00 34.00 278 GLU A O 1
ATOM 2238 N N . ASN A 1 279 ? 41.577 1.209 16.366 1.00 29.61 279 ASN A N 1
ATOM 2239 C CA . ASN A 1 279 ? 42.990 1.185 15.962 1.00 29.61 279 ASN A CA 1
ATOM 2240 C C . ASN A 1 279 ? 43.277 1.163 14.450 1.00 29.61 279 ASN A C 1
ATOM 2242 O O . ASN A 1 279 ? 44.440 1.079 14.058 1.00 29.61 279 ASN A O 1
ATOM 2246 N N . LYS A 1 280 ? 42.264 1.238 13.575 1.00 34.44 280 LYS A N 1
ATOM 2247 C CA . LYS A 1 280 ? 42.465 1.346 12.115 1.00 34.44 280 LYS A CA 1
ATOM 2248 C C . LYS A 1 280 ? 41.380 2.236 11.507 1.00 34.44 280 LYS A C 1
ATOM 2250 O O . LYS A 1 280 ? 40.225 1.833 11.477 1.00 34.44 280 LYS A O 1
ATOM 2255 N N . GLY A 1 281 ? 41.742 3.449 11.085 1.00 33.56 281 GLY A N 1
ATOM 2256 C CA . GLY A 1 281 ? 40.820 4.504 10.637 1.00 33.56 281 GLY A CA 1
ATOM 2257 C C . GLY A 1 281 ? 39.889 4.112 9.481 1.00 33.56 281 GLY A C 1
ATOM 2258 O O . GLY A 1 281 ? 40.212 4.351 8.324 1.00 33.56 281 GLY A O 1
ATOM 2259 N N . ASN A 1 282 ? 38.716 3.564 9.808 1.00 38.31 282 ASN A N 1
ATOM 2260 C CA . ASN A 1 282 ? 37.712 3.078 8.857 1.00 38.31 282 ASN A CA 1
ATOM 2261 C C . ASN A 1 282 ? 36.481 4.014 8.827 1.00 38.31 282 ASN A C 1
ATOM 2263 O O . ASN A 1 282 ? 35.874 4.263 9.871 1.00 38.31 282 ASN A O 1
ATOM 2267 N N . TRP A 1 283 ? 36.087 4.517 7.645 1.00 42.62 283 TRP A N 1
ATOM 2268 C CA . TRP A 1 283 ? 35.023 5.524 7.462 1.00 42.62 283 TRP A CA 1
ATOM 2269 C C . TRP A 1 283 ? 33.672 4.906 7.057 1.00 42.62 283 TRP A C 1
ATOM 2271 O O . TRP A 1 283 ? 33.362 4.839 5.871 1.00 42.62 283 TRP A O 1
ATOM 2281 N N . ALA A 1 284 ? 32.846 4.469 8.015 1.00 44.47 284 ALA A N 1
ATOM 2282 C CA . ALA A 1 284 ? 31.418 4.195 7.775 1.00 44.47 284 ALA A CA 1
ATOM 2283 C C . ALA A 1 284 ? 30.606 5.495 7.884 1.00 44.47 284 ALA A C 1
ATOM 2285 O O . ALA A 1 284 ? 30.782 6.236 8.855 1.00 44.47 284 ALA A O 1
ATOM 2286 N N . TRP A 1 285 ? 29.690 5.761 6.946 1.00 48.16 285 TRP A N 1
ATOM 2287 C CA . TRP A 1 285 ? 28.855 6.963 6.994 1.00 48.16 285 TRP A CA 1
ATOM 2288 C C . TRP A 1 285 ? 27.460 6.649 7.535 1.00 48.16 285 TRP A C 1
ATOM 2290 O O . TRP A 1 285 ? 26.781 5.739 7.067 1.00 48.16 285 TRP A O 1
ATOM 2300 N N . ARG A 1 286 ? 26.982 7.418 8.514 1.00 50.22 286 ARG A N 1
ATOM 2301 C CA . ARG A 1 286 ? 25.606 7.281 9.014 1.00 50.22 286 ARG A CA 1
ATOM 2302 C C . ARG A 1 286 ? 24.646 8.065 8.140 1.00 50.22 286 ARG A C 1
ATOM 2304 O O . ARG A 1 286 ? 24.972 9.192 7.811 1.00 50.22 286 ARG A O 1
ATOM 2311 N N . SER A 1 287 ? 23.488 7.496 7.804 1.00 53.66 287 SER A N 1
ATOM 2312 C CA . SER A 1 287 ? 22.348 8.219 7.214 1.00 53.66 287 SER A CA 1
ATOM 2313 C C . SER A 1 287 ? 21.231 8.367 8.243 1.00 53.66 287 SER A C 1
ATOM 2315 O O . SER A 1 287 ? 21.110 7.534 9.138 1.00 53.66 287 SER A O 1
ATOM 2317 N N . ASN A 1 288 ? 20.404 9.405 8.119 1.00 60.00 288 ASN A N 1
ATOM 2318 C CA . ASN A 1 288 ? 19.188 9.561 8.920 1.00 60.00 288 ASN A CA 1
ATOM 2319 C C . ASN A 1 288 ? 17.965 9.566 7.998 1.00 60.00 288 ASN A C 1
ATOM 2321 O O . ASN A 1 288 ? 17.441 10.615 7.614 1.00 60.00 288 ASN A O 1
ATOM 2325 N N . PHE A 1 289 ? 17.494 8.367 7.653 1.00 65.69 289 PHE A N 1
ATOM 2326 C CA . PHE A 1 289 ? 16.310 8.218 6.808 1.00 65.69 289 PHE A CA 1
ATOM 2327 C C . PHE A 1 289 ? 15.016 8.665 7.488 1.00 65.69 289 PHE A C 1
ATOM 2329 O O . PHE A 1 289 ? 14.073 9.029 6.789 1.00 65.69 289 PHE A O 1
ATOM 2336 N N . ARG A 1 290 ? 14.978 8.696 8.829 1.00 63.22 290 ARG A N 1
ATOM 2337 C CA . ARG A 1 290 ? 13.820 9.199 9.577 1.00 63.22 290 ARG A CA 1
ATOM 2338 C C . ARG A 1 290 ? 13.607 10.694 9.328 1.00 63.22 290 ARG A C 1
ATOM 2340 O O . ARG A 1 290 ? 12.457 11.098 9.247 1.00 63.22 290 ARG A O 1
ATOM 2347 N N . THR A 1 291 ? 14.674 11.477 9.158 1.00 64.12 291 THR A N 1
ATOM 2348 C CA . THR A 1 291 ? 14.591 12.889 8.739 1.00 64.12 291 THR A CA 1
ATOM 2349 C C . THR A 1 291 ? 14.469 13.041 7.224 1.00 64.12 291 THR A C 1
ATOM 2351 O O . THR A 1 291 ? 13.802 13.953 6.754 1.00 64.12 291 THR A O 1
ATOM 2354 N N . TYR A 1 292 ? 15.101 12.165 6.439 1.00 71.12 292 TYR A N 1
ATOM 2355 C CA . TYR A 1 292 ? 15.075 12.295 4.980 1.00 71.12 292 TYR A CA 1
ATOM 2356 C C . TYR A 1 292 ? 13.673 12.125 4.375 1.00 71.12 292 TYR A C 1
ATOM 2358 O O . TYR A 1 292 ? 13.302 12.886 3.472 1.00 71.12 292 TYR A O 1
ATOM 2366 N N . TYR A 1 293 ? 12.920 11.133 4.856 1.00 71.62 293 TYR A N 1
ATOM 2367 C CA . TYR A 1 293 ? 11.539 10.869 4.460 1.00 71.62 293 TYR A CA 1
ATOM 2368 C C . TYR A 1 293 ? 10.603 11.513 5.490 1.00 71.62 293 TYR A C 1
ATOM 2370 O O . TYR A 1 293 ? 10.231 10.892 6.484 1.00 71.62 293 TYR A O 1
ATOM 2378 N N . GLU A 1 294 ? 10.282 12.791 5.270 1.00 62.09 294 GLU A N 1
ATOM 2379 C CA . GLU A 1 294 ? 9.402 13.607 6.129 1.00 62.09 294 GLU A CA 1
ATOM 2380 C C . GLU A 1 294 ? 7.966 13.057 6.208 1.00 62.09 294 GLU A C 1
ATOM 2382 O O . GLU A 1 294 ? 7.272 13.286 7.193 1.00 62.09 294 GLU A O 1
ATOM 2387 N N . HIS A 1 295 ? 7.539 12.298 5.194 1.00 60.38 295 HIS A N 1
ATOM 2388 C CA . HIS A 1 295 ? 6.262 11.589 5.141 1.00 60.38 295 HIS A CA 1
ATOM 2389 C C . HIS A 1 295 ? 6.532 10.087 5.092 1.00 60.38 295 HIS A C 1
ATOM 2391 O O . HIS A 1 295 ? 7.329 9.651 4.270 1.00 60.38 295 HIS A O 1
ATOM 2397 N N . LYS A 1 296 ? 5.883 9.274 5.931 1.00 67.69 296 LYS A N 1
ATOM 2398 C CA . LYS A 1 296 ? 6.100 7.806 5.957 1.00 67.69 296 LYS A CA 1
ATOM 2399 C C . LYS A 1 296 ? 4.830 6.993 5.748 1.00 67.69 296 LYS A C 1
ATOM 2401 O O . LYS A 1 296 ? 4.844 5.769 5.883 1.00 67.69 296 LYS A O 1
ATOM 2406 N N . LYS A 1 297 ? 3.766 7.681 5.339 1.00 78.69 297 LYS A N 1
ATOM 2407 C CA . LYS A 1 297 ? 2.505 7.073 4.942 1.00 78.69 297 LYS A CA 1
ATOM 2408 C C . LYS A 1 297 ? 2.737 6.066 3.828 1.00 78.69 297 LYS A C 1
ATOM 2410 O O . LYS A 1 297 ? 3.415 6.378 2.846 1.00 78.69 297 LYS A O 1
ATOM 2415 N N . ASN A 1 298 ? 2.231 4.852 4.033 1.00 81.19 298 ASN A N 1
ATOM 2416 C CA . ASN A 1 298 ? 2.297 3.754 3.069 1.00 81.19 298 ASN A CA 1
ATOM 2417 C C . ASN A 1 298 ? 3.717 3.451 2.543 1.00 81.19 298 ASN A C 1
ATOM 2419 O O . ASN A 1 298 ? 3.890 3.053 1.393 1.00 81.19 298 ASN A O 1
ATOM 2423 N N . PHE A 1 299 ? 4.752 3.623 3.372 1.00 81.62 299 PHE A N 1
ATOM 2424 C CA . PHE A 1 299 ? 6.146 3.546 2.929 1.00 81.62 299 PHE A CA 1
ATOM 2425 C C . PHE A 1 299 ? 6.959 2.497 3.659 1.00 81.62 299 PHE A C 1
ATOM 2427 O O . PHE A 1 299 ? 6.885 2.379 4.874 1.00 81.62 299 PHE A O 1
ATOM 2434 N N . SER A 1 300 ? 7.783 1.741 2.942 1.00 78.00 300 SER A N 1
ATOM 2435 C CA . SER A 1 300 ? 8.689 0.760 3.539 1.00 78.00 300 SER A CA 1
ATOM 2436 C C . SER A 1 300 ? 10.036 0.746 2.828 1.00 78.00 300 SER A C 1
ATOM 2438 O O . SER A 1 300 ? 10.104 0.814 1.606 1.00 78.00 300 SER A O 1
ATOM 2440 N N . VAL A 1 301 ? 11.118 0.615 3.593 1.00 74.06 301 VAL A N 1
ATOM 2441 C CA . VAL A 1 301 ? 12.485 0.493 3.071 1.00 74.06 301 VAL A CA 1
ATOM 2442 C C . VAL A 1 301 ? 13.125 -0.737 3.694 1.00 74.06 301 VAL A C 1
ATOM 2444 O O . VAL A 1 301 ? 13.104 -0.875 4.915 1.00 74.06 301 VAL A O 1
ATOM 2447 N N . PHE A 1 302 ? 13.715 -1.608 2.876 1.00 69.69 302 PHE A N 1
ATOM 2448 C CA . PHE A 1 302 ? 14.476 -2.762 3.347 1.00 69.69 302 PHE A CA 1
ATOM 2449 C C . PHE A 1 302 ? 15.859 -2.860 2.706 1.00 69.69 302 PHE A C 1
ATOM 2451 O O . PHE A 1 302 ? 16.097 -2.400 1.590 1.00 69.69 302 PHE A O 1
ATOM 2458 N N . ASN A 1 303 ? 16.733 -3.551 3.442 1.00 59.38 303 ASN A N 1
ATOM 2459 C CA . ASN A 1 303 ? 18.119 -3.901 3.136 1.00 59.38 303 ASN A CA 1
ATOM 2460 C C . ASN A 1 303 ? 19.057 -2.713 2.828 1.00 59.38 303 ASN A C 1
ATOM 2462 O O . ASN A 1 303 ? 19.030 -2.123 1.762 1.00 59.38 303 ASN A O 1
ATOM 2466 N N . MET A 1 304 ? 19.971 -2.410 3.754 1.00 56.94 304 MET A N 1
ATOM 2467 C CA . MET A 1 304 ? 21.212 -1.626 3.590 1.00 56.94 304 MET A CA 1
ATOM 2468 C C . MET A 1 304 ? 22.197 -2.139 4.662 1.00 56.94 304 MET A C 1
ATOM 2470 O O . MET A 1 304 ? 21.752 -2.352 5.785 1.00 56.94 304 MET A O 1
ATOM 2474 N N . LEU A 1 305 ? 23.483 -2.398 4.375 1.00 51.66 305 LEU A N 1
ATOM 2475 C CA . LEU A 1 305 ? 24.417 -3.074 5.320 1.00 51.66 305 LEU A CA 1
ATOM 2476 C C . LEU A 1 305 ? 25.642 -2.193 5.622 1.00 51.66 305 LEU A C 1
ATOM 2478 O O . LEU A 1 305 ? 25.962 -1.356 4.790 1.00 51.66 305 LEU A O 1
ATOM 2482 N N . ILE A 1 306 ? 26.336 -2.249 6.778 1.00 36.12 306 ILE A N 1
ATOM 2483 C CA . ILE A 1 306 ? 26.626 -3.338 7.748 1.00 36.12 306 ILE A CA 1
ATOM 2484 C C . ILE A 1 306 ? 25.657 -3.398 8.953 1.00 36.12 306 ILE A C 1
ATOM 2486 O O . ILE A 1 306 ? 25.556 -2.431 9.705 1.00 36.12 306 ILE A O 1
ATOM 2490 N N . GLY A 1 307 ? 25.048 -4.572 9.203 1.00 33.06 307 GLY A N 1
ATOM 2491 C CA . GLY A 1 307 ? 24.623 -4.994 10.550 1.00 33.06 307 GLY A CA 1
ATOM 2492 C C . GLY A 1 307 ? 23.259 -5.677 10.709 1.00 33.06 307 GLY A C 1
ATOM 2493 O O . GLY A 1 307 ? 23.226 -6.781 11.230 1.00 33.06 307 GLY A O 1
ATOM 2494 N N . GLY A 1 308 ? 22.137 -5.068 10.315 1.00 34.03 308 GLY A N 1
ATOM 2495 C CA . GLY A 1 308 ? 20.805 -5.498 10.789 1.00 34.03 308 GLY A CA 1
ATOM 2496 C C . GLY A 1 308 ? 19.774 -5.818 9.704 1.00 34.03 308 GLY A C 1
ATOM 2497 O O . GLY A 1 308 ? 19.776 -5.215 8.633 1.00 34.03 308 GLY A O 1
ATOM 2498 N N . GLN A 1 309 ? 18.857 -6.740 10.017 1.00 33.31 309 GLN A N 1
ATOM 2499 C CA . GLN A 1 309 ? 17.588 -6.910 9.305 1.00 33.31 309 GLN A CA 1
ATOM 2500 C C . GLN A 1 309 ? 16.666 -5.755 9.719 1.00 33.31 309 GLN A C 1
ATOM 2502 O O . GLN A 1 309 ? 16.364 -5.604 10.901 1.00 33.31 309 GLN A O 1
ATOM 2507 N N . ILE A 1 310 ? 16.246 -4.920 8.767 1.00 35.78 310 ILE A N 1
ATOM 2508 C CA . ILE A 1 310 ? 15.228 -3.897 9.027 1.00 35.78 310 ILE A CA 1
ATOM 2509 C C . ILE A 1 310 ? 13.880 -4.606 8.954 1.00 35.78 310 ILE A C 1
ATOM 2511 O O . ILE A 1 310 ? 13.421 -4.957 7.868 1.00 35.78 310 ILE A O 1
ATOM 2515 N N . PHE A 1 311 ? 13.259 -4.840 10.107 1.00 30.80 311 PHE A N 1
ATOM 2516 C CA . PHE A 1 311 ? 11.827 -5.096 10.148 1.00 30.80 311 PHE A CA 1
ATOM 2517 C C . PHE A 1 311 ? 11.124 -3.745 10.112 1.00 30.80 311 PHE A C 1
ATOM 2519 O O . PHE A 1 311 ? 11.166 -3.015 11.092 1.00 30.80 311 PHE A O 1
ATOM 2526 N N . GLY A 1 312 ? 10.498 -3.443 8.975 1.00 40.03 312 GLY A N 1
ATOM 2527 C CA . GLY A 1 312 ? 9.483 -2.406 8.854 1.00 40.03 312 GLY A CA 1
ATOM 2528 C C . GLY A 1 312 ? 9.985 -0.969 9.012 1.00 40.03 312 GLY A C 1
ATOM 2529 O O . GLY A 1 312 ? 10.254 -0.508 10.112 1.00 40.03 312 GLY A O 1
ATOM 2530 N N . LEU A 1 313 ? 9.878 -0.220 7.907 1.00 45.84 313 LEU A N 1
ATOM 2531 C CA . LEU A 1 313 ? 9.675 1.235 7.910 1.00 45.84 313 LEU A CA 1
ATOM 2532 C C . LEU A 1 313 ? 10.946 2.032 8.210 1.00 45.84 313 LEU A C 1
ATOM 2534 O O . LEU A 1 313 ? 11.891 1.547 8.818 1.00 45.84 313 LEU A O 1
ATOM 2538 N N . ALA A 1 314 ? 11.010 3.273 7.733 1.00 38.47 314 ALA A N 1
ATOM 2539 C CA . ALA A 1 314 ? 12.158 4.160 7.922 1.00 38.47 314 ALA A CA 1
ATOM 2540 C C . ALA A 1 314 ? 12.280 4.647 9.389 1.00 38.47 314 ALA A C 1
ATOM 2542 O O . ALA A 1 314 ? 12.253 5.850 9.670 1.00 38.47 314 ALA A O 1
ATOM 2543 N N . GLN A 1 315 ? 12.382 3.718 10.338 1.00 45.28 315 GLN A N 1
ATOM 2544 C CA . GLN A 1 315 ? 12.486 3.939 11.779 1.00 45.28 315 GLN A CA 1
ATOM 2545 C C . GLN A 1 315 ? 13.955 3.916 12.227 1.00 45.28 315 GLN A C 1
ATOM 2547 O O . GLN A 1 315 ? 14.329 3.245 13.169 1.00 45.28 315 GLN A O 1
ATOM 2552 N N . GLU A 1 316 ? 14.793 4.700 11.542 1.00 40.88 316 GLU A N 1
ATOM 2553 C CA . GLU A 1 316 ? 16.220 4.904 11.856 1.00 40.88 316 GLU A CA 1
ATOM 2554 C C . GLU A 1 316 ? 17.193 3.781 11.466 1.00 40.88 316 GLU A C 1
ATOM 2556 O O . GLU A 1 316 ? 17.873 3.175 12.292 1.00 40.88 316 GLU A O 1
ATOM 2561 N N . THR A 1 317 ? 17.420 3.592 10.166 1.00 38.31 317 THR A N 1
ATOM 2562 C CA . THR A 1 317 ? 18.674 2.958 9.729 1.00 38.31 317 THR A CA 1
ATOM 2563 C C . THR A 1 317 ? 19.810 3.974 9.805 1.00 38.31 317 THR A C 1
ATOM 2565 O O . THR A 1 317 ? 19.850 4.914 9.014 1.00 38.31 317 THR A O 1
ATOM 2568 N N . ARG A 1 318 ? 20.731 3.777 10.757 1.00 39.44 318 ARG A N 1
ATOM 2569 C CA . ARG A 1 318 ? 21.846 4.690 11.066 1.00 39.44 318 ARG A CA 1
ATOM 2570 C C . ARG A 1 318 ? 23.184 4.327 10.404 1.00 39.44 318 ARG A C 1
ATOM 2572 O O . ARG A 1 318 ? 24.197 4.893 10.794 1.00 39.44 318 ARG A O 1
ATOM 2579 N N . ALA A 1 319 ? 23.250 3.407 9.438 1.00 37.72 319 ALA A N 1
ATOM 2580 C CA . ALA A 1 319 ? 24.526 3.013 8.826 1.00 37.72 319 ALA A CA 1
ATOM 2581 C C . ALA A 1 319 ? 24.420 2.784 7.314 1.00 37.72 319 ALA A C 1
ATOM 2583 O O . ALA A 1 319 ? 23.535 2.074 6.841 1.00 37.72 319 ALA A O 1
ATOM 2584 N N . VAL A 1 320 ? 25.361 3.375 6.579 1.00 37.56 320 VAL A N 1
ATOM 2585 C CA . VAL A 1 320 ? 25.652 3.108 5.170 1.00 37.56 320 VAL A CA 1
ATOM 2586 C C . VAL A 1 320 ? 27.151 2.831 5.032 1.00 37.56 320 VAL A C 1
ATOM 2588 O O . VAL A 1 320 ? 27.964 3.363 5.790 1.00 37.56 320 VAL A O 1
ATOM 2591 N N . THR A 1 321 ? 27.504 1.919 4.130 1.00 40.53 321 THR A N 1
ATOM 2592 C CA . THR A 1 321 ? 28.812 1.264 4.020 1.00 40.53 321 THR A CA 1
ATOM 2593 C C . THR A 1 321 ? 30.027 2.181 3.842 1.00 40.53 321 THR A C 1
ATOM 2595 O O . THR A 1 321 ? 29.935 3.365 3.518 1.00 40.53 321 THR A O 1
ATOM 2598 N N . ILE A 1 322 ? 31.177 1.554 4.122 1.00 34.91 322 ILE A N 1
ATOM 2599 C CA . ILE A 1 322 ? 32.514 2.097 4.381 1.00 34.91 322 ILE A CA 1
ATOM 2600 C C . ILE A 1 322 ? 33.254 2.498 3.096 1.00 34.91 322 ILE A C 1
ATOM 2602 O O . ILE A 1 322 ? 33.198 1.770 2.112 1.00 34.91 322 ILE A O 1
ATOM 2606 N N . ASP A 1 323 ? 34.017 3.592 3.145 1.00 31.02 323 ASP A N 1
ATOM 2607 C CA . ASP A 1 323 ? 35.124 3.902 2.224 1.00 31.02 323 ASP A CA 1
ATOM 2608 C C . ASP A 1 323 ? 36.448 3.736 3.005 1.00 31.02 323 ASP A C 1
ATOM 2610 O O . ASP A 1 323 ? 36.556 4.236 4.125 1.00 31.02 323 ASP A O 1
ATOM 2614 N N . THR A 1 324 ? 37.453 3.023 2.486 1.00 30.00 324 THR A N 1
ATOM 2615 C CA . THR A 1 324 ? 38.811 3.001 3.074 1.00 30.00 324 THR A CA 1
ATOM 2616 C C . THR A 1 324 ? 39.821 3.402 2.011 1.00 30.00 324 THR A C 1
ATOM 2618 O O . THR A 1 324 ? 40.310 2.584 1.235 1.00 30.00 324 THR A O 1
ATOM 2621 N N . GLY A 1 325 ? 40.122 4.691 1.960 1.00 24.95 325 GLY A N 1
ATOM 2622 C CA . GLY A 1 325 ? 41.158 5.261 1.109 1.00 24.95 325 GLY A CA 1
ATOM 2623 C C . GLY A 1 325 ? 42.587 5.064 1.645 1.00 24.95 325 GLY A C 1
ATOM 2624 O O . GLY A 1 325 ? 42.887 5.446 2.771 1.00 24.95 325 GLY A O 1
ATOM 2625 N N . TYR A 1 326 ? 43.451 4.601 0.732 1.00 25.19 326 TYR A N 1
ATOM 2626 C CA . TYR A 1 326 ? 44.916 4.755 0.618 1.00 25.19 326 TYR 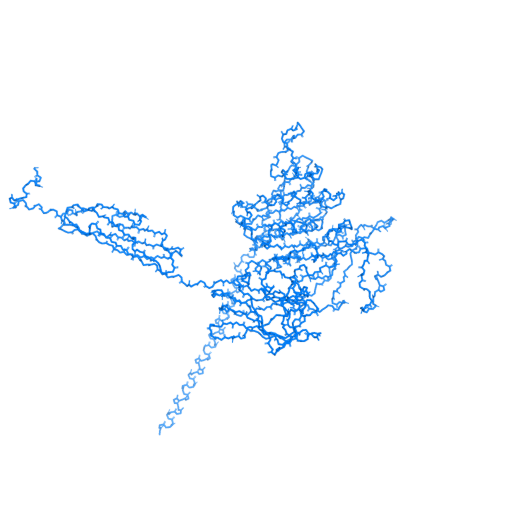A CA 1
ATOM 2627 C C . TYR A 1 326 ? 45.891 3.886 1.441 1.00 25.19 326 TYR A C 1
ATOM 2629 O O . TYR A 1 326 ? 46.135 4.135 2.616 1.00 25.19 326 TYR A O 1
ATOM 2637 N N . ALA A 1 327 ? 46.655 3.051 0.717 1.00 23.33 327 ALA A N 1
ATOM 2638 C CA . ALA A 1 327 ? 48.108 3.223 0.546 1.00 23.33 327 ALA A CA 1
ATOM 2639 C C . ALA A 1 327 ? 48.574 2.590 -0.786 1.00 23.33 327 ALA A C 1
ATOM 2641 O O . ALA A 1 327 ? 48.111 1.520 -1.165 1.00 23.33 327 ALA A O 1
ATOM 2642 N N . GLN A 1 328 ? 49.457 3.281 -1.516 1.00 31.14 328 GLN A N 1
ATOM 2643 C CA . GLN A 1 328 ? 50.113 2.767 -2.721 1.00 31.14 328 GLN A CA 1
ATOM 2644 C C . GLN A 1 328 ? 51.188 1.741 -2.349 1.00 31.14 328 GLN A C 1
ATOM 2646 O O . GLN A 1 328 ? 51.975 1.995 -1.439 1.00 31.14 328 GLN A O 1
ATOM 2651 N N . GLY A 1 329 ? 51.275 0.658 -3.118 1.00 26.27 329 GLY A N 1
ATOM 2652 C CA . GLY A 1 329 ? 52.395 -0.280 -3.076 1.00 26.27 329 GLY A CA 1
ATOM 2653 C C . GLY A 1 329 ? 51.919 -1.723 -3.016 1.00 26.27 329 GLY A C 1
ATOM 2654 O O . GLY A 1 329 ? 51.494 -2.177 -1.966 1.00 26.27 329 GLY A O 1
ATOM 2655 N N . GLU A 1 330 ? 52.032 -2.398 -4.159 1.00 25.91 330 GLU A N 1
ATOM 2656 C CA . GLU A 1 330 ? 51.938 -3.854 -4.340 1.00 25.91 330 GLU A CA 1
ATOM 2657 C C . GLU A 1 330 ? 50.565 -4.487 -4.031 1.00 25.91 330 GLU A C 1
ATOM 2659 O O . GLU A 1 330 ? 50.231 -4.827 -2.905 1.00 25.91 330 GLU A O 1
ATOM 2664 N N . ASP A 1 331 ? 49.779 -4.646 -5.102 1.00 33.97 331 ASP A N 1
ATOM 2665 C CA . ASP A 1 331 ? 48.707 -5.642 -5.265 1.00 33.97 331 ASP A CA 1
ATOM 2666 C C . ASP A 1 331 ? 47.679 -5.776 -4.121 1.00 33.97 331 ASP A C 1
ATOM 2668 O O . ASP A 1 331 ? 47.403 -6.859 -3.607 1.00 33.97 331 ASP A O 1
ATOM 2672 N N . LEU A 1 332 ? 47.077 -4.647 -3.732 1.00 27.11 332 LEU A N 1
ATOM 2673 C CA . LEU A 1 332 ? 45.929 -4.592 -2.825 1.00 27.11 332 LEU A CA 1
ATOM 2674 C C . LEU A 1 332 ? 44.794 -3.805 -3.485 1.00 27.11 332 LEU A C 1
ATOM 2676 O O . LEU A 1 332 ? 44.744 -2.573 -3.448 1.00 27.11 332 LEU A O 1
ATOM 2680 N N . GLY A 1 333 ? 43.918 -4.569 -4.139 1.00 23.31 333 GLY A N 1
ATOM 2681 C CA . GLY A 1 333 ? 42.687 -4.119 -4.772 1.00 23.31 333 GLY A CA 1
ATOM 2682 C C . GLY A 1 333 ? 41.733 -3.404 -3.814 1.00 23.31 333 GLY A C 1
ATOM 2683 O O . GLY A 1 333 ? 41.790 -3.499 -2.590 1.00 23.31 333 GLY A O 1
ATOM 2684 N N . TRP A 1 334 ? 40.873 -2.620 -4.433 1.00 23.23 334 TRP A N 1
ATOM 2685 C CA . TRP A 1 334 ? 39.851 -1.770 -3.869 1.00 23.23 334 TRP A CA 1
ATOM 2686 C C . TRP A 1 334 ? 38.797 -2.590 -3.107 1.00 23.23 334 TRP A C 1
ATOM 2688 O O . TRP A 1 334 ? 38.220 -3.513 -3.659 1.00 23.23 334 TRP A O 1
ATOM 2698 N N . TYR A 1 335 ? 38.513 -2.168 -1.867 1.00 27.45 335 TYR A N 1
ATOM 2699 C CA . TYR A 1 335 ? 37.398 -2.592 -1.003 1.00 27.45 335 TYR A CA 1
ATOM 2700 C C . TYR A 1 335 ? 37.612 -3.826 -0.095 1.00 27.45 335 TYR A C 1
ATOM 2702 O O . TYR A 1 335 ? 37.803 -4.948 -0.543 1.00 27.45 335 TYR A O 1
ATOM 2710 N N . PHE A 1 336 ? 37.508 -3.619 1.228 1.00 25.91 336 PHE A N 1
ATOM 2711 C CA . PHE A 1 336 ? 37.475 -4.675 2.251 1.00 25.91 336 PHE A CA 1
ATOM 2712 C C . PHE A 1 336 ? 36.249 -4.449 3.157 1.00 25.91 336 PHE A C 1
ATOM 2714 O O . PHE A 1 336 ? 36.177 -3.446 3.866 1.00 25.91 336 PHE A O 1
ATOM 2721 N N . GLN A 1 337 ? 35.286 -5.376 3.175 1.00 31.20 337 GLN A N 1
ATOM 2722 C CA . GLN A 1 337 ? 34.185 -5.397 4.154 1.00 31.20 337 GLN A CA 1
ATOM 2723 C C . GLN A 1 337 ? 34.405 -6.512 5.184 1.00 31.20 337 GLN A C 1
ATOM 2725 O O . GLN A 1 337 ? 34.757 -7.636 4.829 1.00 31.20 337 GLN A O 1
ATOM 2730 N N . ARG A 1 338 ? 34.146 -6.224 6.467 1.00 29.14 338 ARG A N 1
ATOM 2731 C CA . ARG A 1 338 ? 34.121 -7.226 7.545 1.00 29.14 338 ARG A CA 1
ATOM 2732 C C . ARG A 1 338 ? 32.758 -7.219 8.236 1.00 29.14 338 ARG A C 1
ATOM 2734 O O . ARG A 1 338 ? 32.201 -6.161 8.515 1.00 29.14 338 ARG A O 1
ATOM 2741 N N . TRP A 1 339 ? 32.233 -8.410 8.496 1.00 33.25 339 TRP A N 1
ATOM 2742 C CA . TRP A 1 339 ? 30.884 -8.640 9.011 1.00 33.25 339 TRP A CA 1
ATOM 2743 C C . TRP A 1 339 ? 30.847 -8.684 10.539 1.00 33.25 339 TRP A C 1
ATOM 2745 O O . TRP A 1 339 ? 31.731 -9.283 11.151 1.00 33.25 339 TRP A O 1
ATOM 2755 N N . TYR A 1 340 ? 29.787 -8.139 11.144 1.00 29.88 340 TYR A N 1
ATOM 2756 C CA . TYR A 1 340 ? 29.502 -8.294 12.573 1.00 29.88 340 TYR A CA 1
ATOM 2757 C C . TYR A 1 340 ? 28.188 -9.049 12.773 1.00 29.88 340 TYR A C 1
ATOM 2759 O O . TYR A 1 340 ? 27.174 -8.734 12.154 1.00 29.88 340 TYR A O 1
ATOM 2767 N N . ASN A 1 341 ? 28.211 -10.056 13.645 1.00 31.59 341 ASN A N 1
ATOM 2768 C CA . ASN A 1 341 ? 27.018 -10.780 14.065 1.00 31.59 341 ASN A CA 1
ATOM 2769 C C . ASN A 1 341 ? 26.278 -9.950 15.130 1.00 31.59 341 ASN A C 1
ATOM 2771 O O . ASN A 1 341 ? 26.813 -9.728 16.212 1.00 31.59 341 ASN A O 1
ATOM 2775 N N . MET A 1 342 ? 25.047 -9.508 14.871 1.00 31.64 342 MET A N 1
ATOM 2776 C CA . MET A 1 342 ? 24.280 -8.693 15.831 1.00 31.64 342 MET A CA 1
ATOM 2777 C C . MET A 1 342 ? 23.933 -9.434 17.135 1.00 31.64 342 MET A C 1
ATOM 2779 O O . MET A 1 342 ? 23.762 -8.782 18.162 1.00 31.64 342 MET A O 1
ATOM 2783 N N . LEU A 1 343 ? 23.916 -10.778 17.145 1.00 31.70 343 LEU A N 1
ATOM 2784 C CA . LEU A 1 343 ? 23.786 -11.566 18.385 1.00 31.70 343 LEU A CA 1
ATOM 2785 C C . LEU A 1 343 ? 24.994 -11.360 19.309 1.00 31.70 343 LEU A C 1
ATOM 2787 O O . LEU A 1 343 ? 24.852 -11.383 20.526 1.00 31.70 343 LEU A O 1
ATOM 2791 N N . SER A 1 344 ? 26.176 -11.103 18.738 1.00 30.55 344 SER A N 1
ATOM 2792 C CA . SER A 1 344 ? 27.381 -10.751 19.504 1.00 30.55 344 SER A CA 1
ATOM 2793 C C . SER A 1 344 ? 27.408 -9.288 19.971 1.00 30.55 344 SER A C 1
ATOM 2795 O O . SER A 1 344 ? 28.316 -8.903 20.699 1.00 30.55 344 SER A O 1
ATOM 2797 N N . LEU A 1 345 ? 26.402 -8.488 19.589 1.00 31.27 345 LEU A N 1
ATOM 2798 C CA . LEU A 1 345 ? 26.235 -7.078 19.961 1.00 31.27 345 LEU A CA 1
ATOM 2799 C C . LEU A 1 345 ? 25.046 -6.839 20.916 1.00 31.27 345 LEU A C 1
ATOM 2801 O O . LEU A 1 345 ? 24.746 -5.691 21.230 1.00 31.27 345 LEU A O 1
ATOM 2805 N N . GLY A 1 346 ? 24.386 -7.900 21.400 1.00 26.75 346 GLY A N 1
ATOM 2806 C CA . GLY A 1 346 ? 23.351 -7.811 22.440 1.00 26.75 346 GLY A CA 1
ATOM 2807 C C . GLY A 1 346 ? 21.927 -7.508 21.957 1.00 26.75 346 GLY A C 1
ATOM 2808 O O . GLY A 1 346 ? 21.074 -7.196 22.784 1.00 26.75 346 GLY A O 1
ATOM 2809 N N . PHE A 1 347 ? 21.638 -7.612 20.655 1.00 32.19 347 PHE A N 1
ATOM 2810 C CA . PHE A 1 347 ? 20.270 -7.467 20.139 1.00 32.19 347 PHE A CA 1
ATOM 2811 C C . PHE A 1 347 ? 19.455 -8.758 20.351 1.00 32.19 347 PHE A C 1
ATOM 2813 O O . PHE A 1 347 ? 19.989 -9.850 20.123 1.00 32.19 347 PHE A O 1
ATOM 2820 N N . PRO A 1 348 ? 18.176 -8.672 20.772 1.00 29.34 348 PRO A N 1
ATOM 2821 C CA . PRO A 1 348 ? 17.353 -9.853 21.006 1.00 29.34 348 PRO A CA 1
ATOM 2822 C C . PRO A 1 348 ? 17.089 -10.616 19.695 1.00 29.34 348 PRO A C 1
ATOM 2824 O O . PRO A 1 348 ? 16.985 -10.005 18.628 1.00 29.34 348 PRO A O 1
ATOM 2827 N N . PRO A 1 349 ? 16.987 -11.956 19.744 1.00 30.61 349 PRO A N 1
ATOM 2828 C CA . PRO A 1 349 ? 16.685 -12.759 18.567 1.00 30.61 349 PRO A CA 1
ATOM 2829 C C . PRO A 1 349 ? 15.279 -12.447 18.043 1.00 30.61 349 PRO A C 1
ATOM 2831 O O . PRO A 1 349 ? 14.321 -12.404 18.812 1.00 30.61 349 PRO A O 1
ATOM 2834 N N . VAL A 1 350 ? 15.143 -12.303 16.723 1.00 34.09 350 VAL A N 1
ATOM 2835 C CA . VAL A 1 350 ? 13.832 -12.320 16.063 1.00 34.09 350 VAL A CA 1
ATOM 2836 C C . VAL A 1 350 ? 13.329 -13.771 16.076 1.00 34.09 350 VAL A C 1
ATOM 2838 O O . VAL A 1 350 ? 14.004 -14.648 15.524 1.00 34.09 350 VAL A O 1
ATOM 2841 N N . PRO A 1 351 ? 12.171 -14.076 16.685 1.00 32.91 351 PRO A N 1
ATOM 2842 C CA . PRO A 1 351 ? 11.636 -15.427 16.690 1.00 32.91 351 PRO A CA 1
ATOM 2843 C C . PRO A 1 351 ? 11.008 -15.730 15.324 1.00 32.91 351 PRO A C 1
ATOM 2845 O O . PRO A 1 351 ? 9.834 -15.453 15.108 1.00 32.91 351 PRO A O 1
ATOM 2848 N N . SER A 1 352 ? 11.814 -16.238 14.382 1.00 34.22 352 SER A N 1
ATOM 2849 C CA . SER A 1 352 ? 11.392 -17.122 13.264 1.00 34.22 352 SER A CA 1
ATOM 2850 C C . SER A 1 352 ? 12.450 -17.340 12.172 1.00 34.22 352 SER A C 1
ATOM 2852 O O . SER A 1 352 ? 12.241 -18.210 11.330 1.00 34.22 352 SER A O 1
ATOM 2854 N N . LEU A 1 353 ? 13.590 -16.639 12.166 1.00 34.69 353 LEU A N 1
ATOM 2855 C CA . LEU A 1 353 ? 14.598 -16.813 11.109 1.00 34.69 353 LEU A CA 1
ATOM 2856 C C . LEU A 1 353 ? 15.919 -17.381 11.649 1.00 34.69 353 LEU A C 1
ATOM 2858 O O . LEU A 1 353 ? 16.456 -16.856 12.627 1.00 34.69 353 LEU A O 1
ATOM 2862 N N . PRO A 1 354 ? 16.476 -18.443 11.033 1.00 29.83 354 PRO A N 1
ATOM 2863 C CA . PRO A 1 354 ? 17.800 -18.922 11.394 1.00 29.83 354 PRO A CA 1
ATOM 2864 C C . PRO A 1 354 ? 18.856 -17.852 11.055 1.00 29.83 354 PRO A C 1
ATOM 2866 O O . PRO A 1 354 ? 18.768 -17.217 9.999 1.00 29.83 354 PRO A O 1
ATOM 2869 N N . PRO A 1 355 ? 19.876 -17.651 11.909 1.00 34.72 355 PRO A N 1
ATOM 2870 C CA . PRO A 1 355 ? 20.980 -16.750 11.599 1.00 34.72 355 PRO A CA 1
ATOM 2871 C C . PRO A 1 355 ? 21.694 -17.202 10.318 1.00 34.72 355 PRO A C 1
ATOM 2873 O O . PRO A 1 355 ? 21.888 -18.397 10.086 1.00 34.72 355 PRO A O 1
ATOM 2876 N N . LEU A 1 356 ? 22.095 -16.239 9.482 1.00 37.53 356 LEU A N 1
ATOM 2877 C CA . LEU A 1 356 ? 22.858 -16.503 8.261 1.00 37.53 356 LEU A CA 1
ATOM 2878 C C . LEU A 1 356 ? 24.181 -17.218 8.619 1.00 37.53 356 LEU A C 1
ATOM 2880 O O . LEU A 1 356 ? 24.964 -16.665 9.396 1.00 37.53 356 LEU A O 1
ATOM 2884 N N . PRO A 1 357 ? 24.489 -18.403 8.053 1.00 30.77 357 PRO A N 1
ATOM 2885 C CA . PRO A 1 357 ? 25.847 -18.941 8.080 1.00 30.77 357 PRO A CA 1
ATOM 2886 C C . PRO A 1 357 ? 26.788 -17.990 7.329 1.00 30.77 357 PRO A C 1
ATOM 2888 O O . PRO A 1 357 ? 26.378 -17.384 6.337 1.00 30.77 357 PRO A O 1
ATOM 2891 N N . GLY A 1 358 ? 28.027 -17.854 7.810 1.00 34.59 358 GLY A N 1
ATOM 2892 C CA . GLY A 1 358 ? 29.004 -16.882 7.312 1.00 34.59 358 GLY A CA 1
ATOM 2893 C C . GLY A 1 358 ? 29.196 -16.933 5.794 1.00 34.59 358 GLY A C 1
ATOM 2894 O O . GLY A 1 358 ? 29.581 -17.963 5.248 1.00 34.59 358 GLY A O 1
ATOM 2895 N N . PHE A 1 359 ? 28.943 -15.807 5.125 1.00 41.94 359 PHE A N 1
ATOM 2896 C CA . PHE A 1 359 ? 29.243 -15.625 3.707 1.00 41.94 359 PHE A CA 1
ATOM 2897 C C . PHE A 1 359 ? 30.746 -15.384 3.524 1.00 41.94 359 PHE A C 1
ATOM 2899 O O . PHE A 1 359 ? 31.304 -14.453 4.109 1.00 41.94 359 PHE A O 1
ATOM 2906 N N . GLN A 1 360 ? 31.395 -16.223 2.714 1.00 39.66 360 GLN A N 1
ATOM 2907 C CA . GLN A 1 360 ? 32.797 -16.083 2.315 1.00 39.66 360 GLN A CA 1
ATOM 2908 C C . GLN A 1 360 ? 32.958 -16.285 0.801 1.00 39.66 360 GLN A C 1
ATOM 2910 O O . GLN A 1 360 ? 33.360 -17.356 0.365 1.00 39.66 360 GLN A O 1
ATOM 2915 N N . SER A 1 361 ? 32.682 -15.243 0.020 1.00 36.53 361 SER A N 1
ATOM 2916 C CA . SER A 1 361 ? 33.400 -14.947 -1.229 1.00 36.53 361 SER A CA 1
ATOM 2917 C C . SER A 1 361 ? 33.082 -13.519 -1.684 1.00 36.53 361 SER A C 1
ATOM 2919 O O . SER A 1 361 ? 31.960 -13.033 -1.532 1.00 36.53 361 SER A O 1
ATOM 2921 N N . GLN A 1 362 ? 34.121 -12.830 -2.148 1.00 39.88 362 GLN A N 1
ATOM 2922 C CA . GLN A 1 362 ? 34.096 -11.531 -2.822 1.00 39.88 362 GLN A CA 1
ATOM 2923 C C . GLN A 1 362 ? 34.503 -11.787 -4.278 1.00 39.88 362 GLN A C 1
ATOM 2925 O O . GLN A 1 362 ? 35.260 -12.730 -4.533 1.00 39.88 362 GLN A O 1
ATOM 2930 N N . ASP A 1 363 ? 34.031 -10.978 -5.223 1.00 40.59 363 ASP A N 1
ATOM 2931 C CA . ASP A 1 363 ? 34.635 -10.957 -6.562 1.00 40.59 363 ASP A CA 1
ATOM 2932 C C . ASP A 1 363 ? 36.021 -10.286 -6.538 1.00 40.59 363 ASP A C 1
ATOM 2934 O O . ASP A 1 363 ? 36.462 -9.752 -5.517 1.00 40.59 363 ASP A O 1
ATOM 2938 N N . GLY A 1 364 ? 36.735 -10.329 -7.672 1.00 30.55 364 GLY A N 1
ATOM 2939 C CA . GLY A 1 364 ? 38.062 -9.708 -7.840 1.00 30.55 364 GLY A CA 1
ATOM 2940 C C . GLY A 1 364 ? 38.083 -8.182 -7.658 1.00 30.55 364 GLY A C 1
ATOM 2941 O O . GLY A 1 364 ? 39.155 -7.580 -7.637 1.00 30.55 364 GLY A O 1
ATOM 2942 N N . ASP A 1 365 ? 36.899 -7.604 -7.481 1.00 34.97 365 ASP A N 1
ATOM 2943 C CA . ASP A 1 365 ? 36.566 -6.197 -7.348 1.00 34.97 365 ASP A CA 1
ATOM 2944 C C . ASP A 1 365 ? 36.055 -5.868 -5.919 1.00 34.97 365 ASP A C 1
ATOM 2946 O O . ASP A 1 365 ? 35.661 -4.743 -5.611 1.00 34.97 365 ASP A O 1
ATOM 2950 N N . GLY A 1 366 ? 36.093 -6.850 -5.009 1.00 37.41 366 GLY A N 1
ATOM 2951 C CA . GLY A 1 366 ? 35.798 -6.692 -3.588 1.00 37.41 366 GLY A CA 1
ATOM 2952 C C . GLY A 1 366 ? 34.310 -6.591 -3.240 1.00 37.41 366 GLY A C 1
ATOM 2953 O O . GLY A 1 366 ? 33.986 -6.451 -2.056 1.00 37.41 366 GLY A O 1
ATOM 2954 N N . HIS A 1 367 ? 33.383 -6.688 -4.200 1.00 42.22 367 HIS A N 1
ATOM 2955 C CA . HIS A 1 367 ? 31.956 -6.639 -3.896 1.00 42.22 367 HIS A CA 1
ATOM 2956 C C . HIS A 1 367 ? 31.481 -7.920 -3.214 1.00 42.22 367 HIS A C 1
ATOM 2958 O O . HIS A 1 367 ? 31.909 -9.044 -3.483 1.00 42.22 367 HIS A O 1
ATOM 2964 N N . THR A 1 368 ? 30.533 -7.742 -2.306 1.00 47.56 368 THR A N 1
ATOM 2965 C CA . THR A 1 368 ? 29.821 -8.838 -1.675 1.00 47.56 368 THR A CA 1
ATOM 2966 C C . THR A 1 368 ? 28.796 -9.430 -2.639 1.00 47.56 368 THR A C 1
ATOM 2968 O O . THR A 1 368 ? 28.016 -8.692 -3.237 1.00 47.56 368 THR A O 1
ATOM 2971 N N . GLU A 1 369 ? 28.675 -10.759 -2.701 1.00 52.31 369 GLU A N 1
ATOM 2972 C CA . GLU A 1 369 ? 27.693 -11.486 -3.532 1.00 52.31 369 GLU A CA 1
ATOM 2973 C C . GLU A 1 369 ? 26.201 -11.215 -3.197 1.00 52.31 369 GLU A C 1
ATOM 2975 O O . GLU A 1 369 ? 25.314 -11.937 -3.648 1.00 52.31 369 GLU A O 1
ATOM 2980 N N . ILE A 1 370 ? 25.861 -10.179 -2.419 1.00 55.53 370 ILE A N 1
ATOM 2981 C CA . ILE A 1 370 ? 24.497 -9.912 -1.938 1.00 55.53 370 ILE A CA 1
ATOM 2982 C C . ILE A 1 370 ? 23.514 -9.827 -3.109 1.00 55.53 370 ILE A C 1
ATOM 2984 O O . ILE A 1 370 ? 22.508 -10.525 -3.087 1.00 55.53 370 ILE A O 1
ATOM 2988 N N . ALA A 1 371 ? 23.800 -9.061 -4.161 1.00 57.12 371 ALA A N 1
ATOM 2989 C CA . ALA A 1 371 ? 22.922 -8.981 -5.335 1.00 57.12 371 ALA A CA 1
ATOM 2990 C C . ALA A 1 371 ? 23.070 -10.162 -6.318 1.00 57.12 371 ALA A C 1
ATOM 2992 O O . ALA A 1 371 ? 22.424 -10.161 -7.365 1.00 57.12 371 ALA A O 1
ATOM 2993 N N . LYS A 1 372 ? 23.896 -11.161 -5.985 1.00 63.59 372 LYS A N 1
ATOM 2994 C CA . LYS A 1 372 ? 24.206 -12.334 -6.815 1.00 63.59 372 LYS A CA 1
ATOM 2995 C C . LYS A 1 372 ? 23.647 -13.640 -6.255 1.00 63.59 372 LYS A C 1
ATOM 2997 O O . LYS A 1 372 ? 23.740 -14.669 -6.913 1.00 63.59 372 LYS A O 1
ATOM 3002 N N . THR A 1 373 ? 23.044 -13.625 -5.062 1.00 66.06 373 THR A N 1
ATOM 3003 C CA . THR A 1 373 ? 22.489 -14.848 -4.463 1.00 66.06 373 THR A CA 1
ATOM 3004 C C . THR A 1 373 ? 20.973 -14.939 -4.592 1.00 66.06 373 THR A C 1
ATOM 3006 O O . THR A 1 373 ? 20.229 -13.989 -4.332 1.00 66.06 373 THR A O 1
ATOM 3009 N N . THR A 1 374 ? 20.488 -16.144 -4.889 1.00 67.44 374 THR A N 1
ATOM 3010 C CA . THR A 1 374 ? 19.056 -16.469 -4.863 1.00 67.44 374 THR A CA 1
ATOM 3011 C C . THR A 1 374 ? 18.447 -16.244 -3.474 1.00 67.44 374 THR A C 1
ATOM 3013 O O . THR A 1 374 ? 17.264 -15.933 -3.369 1.00 67.44 374 THR A O 1
ATOM 3016 N N . ARG A 1 375 ? 19.243 -16.343 -2.395 1.00 65.56 375 ARG A N 1
ATOM 3017 C CA . ARG A 1 375 ? 18.784 -16.070 -1.022 1.00 65.56 375 ARG A CA 1
ATOM 3018 C C . ARG A 1 375 ? 18.361 -14.613 -0.853 1.00 65.56 375 ARG A C 1
ATOM 3020 O O . ARG A 1 375 ? 17.284 -14.357 -0.328 1.00 65.56 375 ARG A O 1
ATOM 3027 N N . THR A 1 376 ? 19.169 -13.672 -1.334 1.00 70.38 376 THR A N 1
ATOM 3028 C CA . THR A 1 376 ? 18.818 -12.248 -1.301 1.00 70.38 376 THR A CA 1
ATOM 3029 C C . THR A 1 376 ? 17.540 -11.971 -2.084 1.00 70.38 376 THR A C 1
ATOM 3031 O O . THR A 1 376 ? 16.673 -11.239 -1.607 1.00 70.38 376 THR A O 1
ATOM 3034 N N . VAL A 1 377 ? 17.392 -12.590 -3.259 1.00 75.06 377 VAL A N 1
ATOM 3035 C CA . VAL A 1 377 ? 16.168 -12.476 -4.062 1.00 75.06 377 VAL A CA 1
ATOM 3036 C C . VAL A 1 377 ? 14.962 -13.057 -3.315 1.00 75.06 377 VAL A C 1
ATOM 3038 O O . VAL A 1 377 ? 13.916 -12.419 -3.296 1.00 75.06 377 VAL A O 1
ATOM 3041 N N . ASN A 1 378 ? 15.101 -14.207 -2.644 1.00 72.50 378 ASN A N 1
ATOM 3042 C CA . ASN A 1 378 ? 14.029 -14.794 -1.828 1.00 72.50 378 ASN A CA 1
ATOM 3043 C C . ASN A 1 378 ? 13.573 -13.842 -0.718 1.00 72.50 378 ASN A C 1
ATOM 3045 O O . ASN A 1 378 ? 12.381 -13.579 -0.605 1.00 72.50 378 ASN A O 1
ATOM 3049 N N . HIS A 1 379 ? 14.510 -13.262 0.037 1.00 69.94 379 HIS A N 1
ATOM 3050 C CA . HIS A 1 379 ? 14.177 -12.315 1.106 1.00 69.94 379 HIS A CA 1
ATOM 3051 C C . HIS A 1 379 ? 13.472 -11.069 0.550 1.00 69.94 379 HIS A C 1
ATOM 3053 O O . HIS A 1 379 ? 12.493 -10.592 1.117 1.00 69.94 379 HIS A O 1
ATOM 3059 N N . ALA A 1 380 ? 13.943 -10.549 -0.589 1.00 75.31 380 ALA A N 1
ATOM 3060 C CA . ALA A 1 380 ? 13.298 -9.423 -1.254 1.00 75.31 380 ALA A CA 1
ATOM 3061 C C . ALA A 1 380 ? 11.866 -9.766 -1.699 1.00 75.31 380 ALA A C 1
ATOM 3063 O O . ALA A 1 380 ? 10.965 -8.955 -1.514 1.00 75.31 380 ALA A O 1
ATOM 3064 N N . LEU A 1 381 ? 11.640 -10.962 -2.251 1.00 79.19 381 LEU A N 1
ATOM 3065 C CA . LEU A 1 381 ? 10.312 -11.431 -2.657 1.00 79.19 381 LEU A CA 1
ATOM 3066 C C . LEU A 1 381 ? 9.369 -11.611 -1.461 1.00 79.19 381 LEU A C 1
ATOM 3068 O O . LEU A 1 381 ? 8.201 -11.244 -1.546 1.00 79.19 381 LEU A O 1
ATOM 3072 N N . GLU A 1 382 ? 9.865 -12.142 -0.347 1.00 76.06 382 GLU A N 1
ATOM 3073 C CA . GLU A 1 382 ? 9.089 -12.293 0.886 1.00 76.06 382 GLU A CA 1
ATOM 3074 C C . GLU A 1 382 ? 8.660 -10.932 1.442 1.00 76.06 382 GLU A C 1
ATOM 3076 O O . GLU A 1 382 ? 7.469 -10.710 1.655 1.00 76.06 382 GLU A O 1
ATOM 3081 N N . HIS A 1 383 ? 9.595 -9.988 1.590 1.00 77.06 383 HIS A N 1
ATOM 3082 C CA . HIS A 1 383 ? 9.292 -8.654 2.115 1.00 77.06 383 HIS A CA 1
ATOM 3083 C C . HIS A 1 383 ? 8.326 -7.869 1.224 1.00 77.06 383 HIS A C 1
ATOM 3085 O O . HIS A 1 383 ? 7.401 -7.235 1.730 1.00 77.06 383 HIS A O 1
ATOM 3091 N N . VAL A 1 384 ? 8.522 -7.890 -0.102 1.00 81.56 384 VAL A N 1
ATOM 3092 C CA . VAL A 1 384 ? 7.642 -7.139 -1.007 1.00 81.56 384 VAL A CA 1
ATOM 3093 C C . VAL A 1 384 ? 6.235 -7.735 -1.027 1.00 81.56 384 VAL A C 1
ATOM 3095 O O . VAL A 1 384 ? 5.278 -6.972 -0.977 1.00 81.56 384 VAL A O 1
ATOM 3098 N N . ARG A 1 385 ? 6.085 -9.070 -1.025 1.00 84.88 385 ARG A N 1
ATOM 3099 C CA . ARG A 1 385 ? 4.764 -9.716 -0.925 1.00 84.88 385 ARG A CA 1
ATOM 3100 C C . ARG A 1 385 ? 4.059 -9.336 0.364 1.00 84.88 385 ARG A C 1
ATOM 3102 O O . ARG A 1 385 ? 2.911 -8.910 0.323 1.00 84.88 385 ARG A O 1
ATOM 3109 N N . ASP A 1 386 ? 4.759 -9.485 1.484 1.00 79.44 386 ASP A N 1
ATOM 3110 C CA . ASP A 1 386 ? 4.234 -9.188 2.810 1.00 79.44 386 ASP A CA 1
ATOM 3111 C C . ASP A 1 386 ? 3.770 -7.729 2.902 1.00 79.44 386 ASP A C 1
ATOM 3113 O O . ASP A 1 386 ? 2.610 -7.470 3.212 1.00 79.44 386 ASP A O 1
ATOM 3117 N N . ARG A 1 387 ? 4.624 -6.764 2.538 1.00 83.19 387 ARG A N 1
ATOM 3118 C CA . ARG A 1 387 ? 4.256 -5.346 2.636 1.00 83.19 387 ARG A CA 1
ATOM 3119 C C . ARG A 1 387 ? 3.225 -4.893 1.628 1.00 83.19 387 ARG A C 1
ATOM 3121 O O . ARG A 1 387 ? 2.416 -4.045 1.987 1.00 83.19 387 ARG A O 1
ATOM 3128 N N . LEU A 1 388 ? 3.236 -5.414 0.401 1.00 87.56 388 LEU A N 1
ATOM 3129 C CA . LEU A 1 388 ? 2.170 -5.110 -0.552 1.00 87.56 388 LEU A CA 1
ATOM 3130 C C . LEU A 1 388 ? 0.831 -5.592 -0.011 1.00 87.56 388 LEU A C 1
ATOM 3132 O O . LEU A 1 388 ? -0.112 -4.811 0.009 1.00 87.56 388 LEU A O 1
ATOM 3136 N N . ASN A 1 389 ? 0.774 -6.834 0.478 1.00 86.81 389 ASN A N 1
ATOM 3137 C CA . ASN A 1 389 ? -0.440 -7.387 1.061 1.00 86.81 389 ASN A CA 1
ATOM 3138 C C . ASN A 1 389 ? -0.918 -6.559 2.259 1.00 86.81 389 ASN A C 1
ATOM 3140 O O . ASN A 1 389 ? -2.094 -6.237 2.347 1.00 86.81 389 ASN A O 1
ATOM 3144 N N . VAL A 1 390 ? -0.012 -6.187 3.164 1.00 84.94 390 VAL A N 1
ATOM 3145 C CA . VAL A 1 390 ? -0.381 -5.430 4.364 1.00 84.94 390 VAL A CA 1
ATOM 3146 C C . VAL A 1 390 ? -0.840 -4.011 4.031 1.00 84.94 390 VAL A C 1
ATOM 3148 O O . VAL A 1 390 ? -1.855 -3.560 4.550 1.00 84.94 390 VAL A O 1
ATOM 3151 N N . LEU A 1 391 ? -0.104 -3.290 3.184 1.00 86.50 391 LEU A N 1
ATOM 3152 C CA . LEU A 1 391 ? -0.351 -1.865 2.960 1.00 86.50 391 LEU A CA 1
ATOM 3153 C C . LEU A 1 391 ? -1.479 -1.600 1.957 1.00 86.50 391 LEU A C 1
ATOM 3155 O O . LEU A 1 391 ? -2.211 -0.633 2.136 1.00 86.50 391 LEU A O 1
ATOM 3159 N N . LEU A 1 392 ? -1.643 -2.436 0.924 1.00 91.06 392 LEU A N 1
ATOM 3160 C CA . LEU A 1 392 ? -2.736 -2.264 -0.043 1.00 91.06 392 LEU A CA 1
ATOM 3161 C C . LEU A 1 392 ? -4.092 -2.697 0.516 1.00 91.06 392 LEU A C 1
ATOM 3163 O O . LEU A 1 392 ? -5.108 -2.159 0.088 1.00 91.06 392 LEU A O 1
ATOM 3167 N N . ASN A 1 393 ? -4.100 -3.626 1.473 1.00 93.69 393 ASN A N 1
ATOM 3168 C CA . ASN A 1 393 ? -5.321 -4.148 2.085 1.00 93.69 393 ASN A CA 1
ATOM 3169 C C . ASN A 1 393 ? -5.545 -3.594 3.507 1.00 93.69 393 ASN A C 1
ATOM 3171 O O . ASN A 1 393 ? -6.305 -4.175 4.279 1.00 93.69 393 ASN A O 1
ATOM 3175 N N . ASN A 1 394 ? -4.868 -2.497 3.882 1.00 94.19 394 ASN A N 1
ATOM 3176 C CA . ASN A 1 394 ? -5.084 -1.841 5.172 1.00 94.19 394 ASN A CA 1
ATOM 3177 C C . ASN A 1 394 ? -6.426 -1.094 5.174 1.00 94.19 394 ASN A C 1
ATOM 3179 O O . ASN A 1 394 ? -6.551 -0.028 4.571 1.00 94.19 394 ASN A O 1
ATOM 3183 N N . ILE A 1 395 ? -7.411 -1.620 5.900 1.00 96.06 395 ILE A N 1
ATOM 3184 C CA . ILE A 1 395 ? -8.752 -1.039 6.027 1.00 96.06 395 ILE A CA 1
ATOM 3185 C C . ILE A 1 395 ? -8.880 -0.079 7.222 1.00 96.06 395 ILE A C 1
ATOM 3187 O O . ILE A 1 395 ? -9.904 0.591 7.371 1.00 96.06 395 ILE A O 1
ATOM 3191 N N . ALA A 1 396 ? -7.853 0.041 8.073 1.00 96.94 396 ALA A N 1
ATOM 3192 C CA . ALA A 1 396 ? -7.864 0.944 9.230 1.00 96.94 396 ALA A CA 1
ATOM 3193 C C . ALA A 1 396 ? -8.131 2.425 8.883 1.00 96.94 396 ALA A C 1
ATOM 3195 O O . ALA A 1 396 ? -8.893 3.059 9.619 1.00 96.94 396 ALA A O 1
ATOM 3196 N N . PRO A 1 397 ? -7.617 2.994 7.771 1.00 96.12 397 PRO A N 1
ATOM 3197 C CA . PRO A 1 397 ? -7.866 4.396 7.418 1.00 96.12 397 PRO A CA 1
ATOM 3198 C C . PRO A 1 397 ? -9.333 4.719 7.104 1.00 96.12 397 PRO A C 1
ATOM 3200 O O . PRO A 1 397 ? -9.723 5.882 7.134 1.00 96.12 397 PRO A O 1
ATOM 3203 N N . ALA A 1 398 ? -10.161 3.708 6.813 1.00 95.88 398 ALA A N 1
ATOM 3204 C CA . ALA A 1 398 ? -11.599 3.883 6.608 1.00 95.88 398 ALA A CA 1
ATOM 3205 C C . ALA A 1 398 ? -12.402 3.946 7.924 1.00 95.88 398 ALA A C 1
ATOM 3207 O O . ALA A 1 398 ? -13.604 4.213 7.906 1.00 95.88 398 ALA A O 1
ATOM 3208 N N . ALA A 1 399 ? -11.762 3.684 9.067 1.00 98.25 399 ALA A N 1
ATOM 3209 C CA . ALA A 1 399 ? -12.395 3.731 10.376 1.00 98.25 399 ALA A CA 1
ATOM 3210 C C . ALA A 1 399 ? -12.360 5.135 10.995 1.00 98.25 399 ALA A C 1
ATOM 3212 O O . ALA A 1 399 ? -11.445 5.928 10.780 1.00 98.25 399 ALA A O 1
ATOM 3213 N N . THR A 1 400 ? -13.320 5.411 11.874 1.00 98.50 400 THR A N 1
ATOM 3214 C CA . THR A 1 400 ? -13.226 6.520 12.829 1.00 98.50 400 THR A CA 1
ATOM 3215 C C . THR A 1 400 ? -12.452 6.064 14.066 1.00 98.50 400 THR A C 1
ATOM 3217 O O . THR A 1 400 ? -12.850 5.094 14.722 1.00 98.50 400 THR A O 1
ATOM 3220 N N . ALA A 1 401 ? -11.373 6.773 14.405 1.00 98.62 401 ALA A N 1
ATOM 3221 C CA . ALA A 1 401 ? -10.594 6.524 15.613 1.00 98.62 401 ALA A CA 1
ATOM 3222 C C . ALA A 1 401 ? -11.136 7.305 16.823 1.00 98.62 401 ALA A C 1
ATOM 3224 O O . ALA A 1 401 ? -11.527 8.467 16.719 1.00 98.62 401 ALA A O 1
ATOM 3225 N N . SER A 1 402 ? -11.164 6.661 17.990 1.00 98.44 402 SER A N 1
ATOM 3226 C CA . SER A 1 402 ? -11.616 7.242 19.264 1.00 98.44 402 SER A CA 1
ATOM 3227 C C . SER A 1 402 ? -10.908 6.580 20.446 1.00 98.44 402 SER A C 1
ATOM 3229 O O . SER A 1 402 ? -10.378 5.482 20.305 1.00 98.44 402 SER A O 1
ATOM 3231 N N . ALA A 1 403 ? -10.921 7.215 21.615 1.00 97.12 403 ALA A N 1
ATOM 3232 C CA . ALA A 1 403 ? -10.346 6.671 22.844 1.00 97.12 403 ALA A CA 1
ATOM 3233 C C . ALA A 1 403 ? -11.217 7.002 24.061 1.00 97.12 403 ALA A C 1
ATOM 3235 O O . ALA A 1 403 ? -12.056 7.902 23.984 1.00 97.12 403 ALA A O 1
ATOM 3236 N N . SER A 1 404 ? -11.007 6.302 25.177 1.00 95.12 404 SER A N 1
ATOM 3237 C CA . SER A 1 404 ? -11.595 6.665 26.477 1.00 95.12 404 SER A CA 1
ATOM 3238 C C . SER A 1 404 ? -11.058 7.991 27.004 1.00 95.12 404 SER A C 1
ATOM 3240 O O . SER A 1 404 ? -11.825 8.791 27.532 1.00 95.12 404 SER A O 1
ATOM 3242 N N . SER A 1 405 ? -9.762 8.230 26.820 1.00 94.00 405 SER A N 1
ATOM 3243 C CA . SER A 1 405 ? -9.081 9.477 27.154 1.00 94.00 405 SER A CA 1
ATOM 3244 C C . SER A 1 405 ? -7.943 9.736 26.167 1.00 94.00 405 SER A C 1
ATOM 3246 O O . SER A 1 405 ? -7.556 8.869 25.375 1.00 94.00 405 SER A O 1
ATOM 3248 N N . SER A 1 406 ? -7.420 10.956 26.147 1.00 94.88 406 SER A N 1
ATOM 3249 C CA . SER A 1 406 ? -6.212 11.292 25.391 1.00 94.88 406 SER A CA 1
ATOM 3250 C C . SER A 1 406 ? -5.460 12.373 26.134 1.00 94.88 406 SER A C 1
ATOM 3252 O O . SER A 1 406 ? -6.004 13.449 26.360 1.00 94.88 406 SER A O 1
ATOM 3254 N N . TYR A 1 407 ? -4.217 12.088 26.509 1.00 94.00 407 TYR A N 1
ATOM 3255 C CA . TYR A 1 407 ? -3.420 13.043 27.261 1.00 94.00 407 TYR A CA 1
ATOM 3256 C C . TYR A 1 407 ? -3.152 14.302 26.439 1.00 94.00 407 TYR A C 1
ATOM 3258 O O . TYR A 1 407 ? -2.643 14.240 25.315 1.00 94.00 407 TYR A O 1
ATOM 3266 N N . CYS A 1 408 ? -3.424 15.454 27.042 1.00 93.56 408 CYS A N 1
ATOM 3267 C CA . CYS A 1 408 ? -2.893 16.718 26.575 1.00 93.56 408 CYS A CA 1
ATOM 3268 C C . CYS A 1 408 ? -2.172 17.444 27.704 1.00 93.56 408 CYS A C 1
ATOM 3270 O O . CYS A 1 408 ? -2.663 17.529 28.830 1.00 93.56 408 CYS A O 1
ATOM 3272 N N . GLU A 1 409 ? -0.996 17.987 27.394 1.00 90.62 409 GLU A N 1
ATOM 3273 C CA . GLU A 1 409 ? -0.284 18.839 28.338 1.00 90.62 409 GLU A CA 1
ATOM 3274 C C . GLU A 1 409 ? -1.121 20.071 28.731 1.00 90.62 409 GLU A C 1
ATOM 3276 O O . GLU A 1 409 ? -1.826 20.628 27.887 1.00 90.62 409 GLU A O 1
ATOM 3281 N N . PRO A 1 410 ? -0.971 20.600 29.963 1.00 89.25 410 PRO A N 1
ATOM 3282 C CA . PRO A 1 410 ? -1.699 21.792 30.414 1.00 89.25 410 PRO A CA 1
ATOM 3283 C C . PRO A 1 410 ? -1.495 23.038 29.539 1.00 89.25 410 PRO A C 1
ATOM 3285 O O . PRO A 1 410 ? -2.323 23.945 29.544 1.00 89.25 410 PRO A O 1
ATOM 3288 N N . SER A 1 411 ? -0.382 23.098 28.801 1.00 89.44 411 SER A N 1
ATOM 3289 C CA . SER A 1 411 ? -0.084 24.165 27.840 1.00 89.44 411 SER A CA 1
ATOM 3290 C C . SER A 1 411 ? -1.001 24.142 26.609 1.00 89.44 411 SER A C 1
ATOM 3292 O O . SER A 1 411 ? -1.077 25.138 25.894 1.00 89.44 411 SER A O 1
ATOM 3294 N N . GLY A 1 412 ? -1.652 23.007 26.332 1.00 85.50 412 GLY A N 1
ATOM 3295 C CA . GLY A 1 412 ? -2.407 22.751 25.108 1.00 85.50 412 GLY A CA 1
ATOM 3296 C C . GLY A 1 412 ? -1.538 22.535 23.863 1.00 85.50 412 GLY A C 1
ATOM 3297 O O . GLY A 1 412 ? -2.081 22.318 22.785 1.00 85.50 412 GLY A O 1
ATOM 3298 N N . LEU A 1 413 ? -0.205 22.609 23.979 1.00 81.75 413 LEU A N 1
ATOM 3299 C CA . LEU A 1 413 ? 0.704 22.530 22.827 1.00 81.75 413 LEU A CA 1
ATOM 3300 C C . LEU A 1 413 ? 0.987 21.090 22.380 1.00 81.75 413 LEU A C 1
ATOM 3302 O O . LEU A 1 413 ? 1.189 20.858 21.194 1.00 81.75 413 LEU A O 1
ATOM 3306 N N . ASN A 1 414 ? 0.962 20.132 23.309 1.00 87.00 414 ASN A N 1
ATOM 3307 C CA . ASN A 1 414 ? 1.206 18.714 23.042 1.00 87.00 414 ASN A CA 1
ATOM 3308 C C . ASN A 1 414 ? -0.033 17.900 23.433 1.00 87.00 414 ASN A C 1
ATOM 3310 O O . ASN A 1 414 ? -0.105 17.351 24.536 1.00 87.00 414 ASN A O 1
ATOM 3314 N N . CYS A 1 415 ? -1.016 17.843 22.533 1.00 94.25 415 CYS A N 1
ATOM 3315 C CA . CYS A 1 415 ? -2.204 17.010 22.699 1.00 94.25 415 CYS A CA 1
ATOM 3316 C C . CYS A 1 415 ? -2.090 15.742 21.852 1.00 94.25 415 CYS A C 1
ATOM 3318 O O . CYS A 1 415 ? -2.136 15.809 20.623 1.00 94.25 415 CYS A O 1
ATOM 3320 N N . TYR A 1 416 ? -1.977 14.587 22.506 1.00 96.06 416 TYR A N 1
ATOM 3321 C CA . TYR A 1 416 ? -2.052 13.297 21.829 1.00 96.06 416 TYR A CA 1
ATOM 3322 C C . TYR A 1 416 ? -3.466 13.082 21.288 1.00 96.06 416 TYR A C 1
ATOM 3324 O O . TYR A 1 416 ? -4.438 13.630 21.810 1.00 96.06 416 TYR A O 1
ATOM 3332 N N . SER A 1 417 ? -3.592 12.290 20.225 1.00 97.00 417 SER A N 1
ATOM 3333 C CA . SER A 1 417 ? -4.870 12.125 19.531 1.00 97.00 417 SER A CA 1
ATOM 3334 C C . SER A 1 417 ? -5.073 10.690 19.057 1.00 97.00 417 SER A C 1
ATOM 3336 O O . SER A 1 417 ? -4.153 10.120 18.470 1.00 97.00 417 SER A O 1
ATOM 3338 N N . PRO A 1 418 ? -6.281 10.111 19.219 1.00 97.56 418 PRO A N 1
ATOM 3339 C CA . PRO A 1 418 ? -6.595 8.798 18.664 1.00 97.56 418 PRO A CA 1
ATOM 3340 C C . PRO A 1 418 ? -6.534 8.797 17.134 1.00 97.56 418 PRO A C 1
ATOM 3342 O O . PRO A 1 418 ? -6.333 7.744 16.550 1.00 97.56 418 PRO A O 1
ATOM 3345 N N . LEU A 1 419 ? -6.638 9.960 16.480 1.00 96.69 419 LEU A N 1
ATOM 3346 C CA . LEU A 1 419 ? -6.538 10.077 15.021 1.00 96.69 419 LEU A CA 1
ATOM 3347 C C . LEU A 1 419 ? -5.161 9.693 14.468 1.00 96.69 419 LEU A C 1
ATOM 3349 O O . LEU A 1 419 ? -5.028 9.557 13.260 1.00 96.69 419 LEU A O 1
ATOM 3353 N N . ARG A 1 420 ? -4.143 9.550 15.324 1.00 95.69 420 ARG A N 1
ATOM 3354 C CA . ARG A 1 420 ? -2.816 9.087 14.908 1.00 95.69 420 ARG A CA 1
ATOM 3355 C C . ARG A 1 420 ? -2.785 7.602 14.589 1.00 95.69 420 ARG A C 1
ATOM 3357 O O . ARG A 1 420 ? -2.003 7.208 13.751 1.00 95.69 420 ARG A O 1
ATOM 3364 N N . ILE A 1 421 ? -3.657 6.800 15.201 1.00 97.19 421 ILE A N 1
ATOM 3365 C CA . ILE A 1 421 ? -3.531 5.338 15.164 1.00 97.19 421 ILE A CA 1
ATOM 3366 C C . ILE A 1 421 ? -3.983 4.698 13.843 1.00 97.19 421 ILE A C 1
ATOM 3368 O O . ILE A 1 421 ? -3.944 3.478 13.731 1.00 97.19 421 ILE A O 1
ATOM 3372 N N . ASN A 1 422 ? -4.543 5.459 12.908 1.00 96.62 422 ASN A N 1
ATOM 3373 C CA . ASN A 1 422 ? -4.975 4.946 11.608 1.00 96.62 422 ASN A CA 1
ATOM 3374 C C . ASN A 1 422 ? -4.707 5.939 10.477 1.00 96.62 422 ASN A C 1
ATOM 3376 O O . ASN A 1 422 ? -5.433 5.968 9.478 1.00 96.62 422 ASN A O 1
ATOM 3380 N N . ASP A 1 423 ? -3.695 6.790 10.645 1.00 92.69 423 ASP A N 1
ATOM 3381 C CA . ASP A 1 423 ? -3.369 7.815 9.661 1.00 92.69 423 ASP A CA 1
ATOM 3382 C C . ASP A 1 423 ? -2.365 7.329 8.607 1.00 92.69 423 ASP A C 1
ATOM 3384 O O . ASP A 1 423 ? -2.007 8.108 7.713 1.00 92.69 423 ASP A O 1
ATOM 3388 N N . THR A 1 424 ? -1.988 6.045 8.663 1.00 88.94 424 THR A N 1
ATOM 3389 C CA . THR A 1 424 ? -0.994 5.335 7.845 1.00 88.94 424 THR A CA 1
ATOM 3390 C C . THR A 1 424 ? 0.454 5.743 8.085 1.00 88.94 424 THR A C 1
ATOM 3392 O O . THR A 1 424 ? 1.339 5.197 7.420 1.00 88.94 424 THR A O 1
ATOM 3395 N N . ASP A 1 425 ? 0.733 6.679 8.997 1.00 84.62 425 ASP A N 1
ATOM 3396 C CA . ASP A 1 425 ? 2.094 7.021 9.387 1.00 84.62 425 ASP A CA 1
ATOM 3397 C C . ASP A 1 425 ? 2.620 6.003 10.392 1.00 84.62 425 ASP A C 1
ATOM 3399 O O . ASP A 1 425 ? 2.244 5.939 11.557 1.00 84.62 425 ASP A O 1
ATOM 3403 N N . LEU A 1 426 ? 3.557 5.194 9.921 1.00 79.00 426 LEU A N 1
ATOM 3404 C CA . LEU A 1 426 ? 4.108 4.114 10.708 1.00 79.00 426 LEU A CA 1
ATOM 3405 C C . LEU A 1 426 ? 5.321 4.566 11.543 1.00 79.00 426 LEU A C 1
ATOM 3407 O O . LEU A 1 426 ? 6.162 3.745 11.897 1.00 79.00 426 LEU A O 1
ATOM 3411 N N . ASP A 1 427 ? 5.495 5.863 11.817 1.00 78.19 427 ASP A N 1
ATOM 3412 C CA . ASP A 1 427 ? 6.590 6.375 12.647 1.00 78.19 427 ASP A CA 1
ATOM 3413 C C . ASP A 1 427 ? 6.360 6.116 14.143 1.00 78.19 427 ASP A C 1
ATOM 3415 O O . ASP A 1 427 ? 5.426 6.625 14.751 1.00 78.19 427 ASP A O 1
ATOM 3419 N N . THR A 1 428 ? 7.277 5.382 14.769 1.00 79.62 428 THR A N 1
ATOM 3420 C CA . THR A 1 428 ? 7.229 4.994 16.189 1.00 79.62 428 THR A CA 1
ATOM 3421 C C . THR A 1 428 ? 7.816 6.029 17.147 1.00 79.62 428 THR A C 1
ATOM 3423 O O . THR A 1 428 ? 8.053 5.723 18.314 1.00 79.62 428 THR A O 1
ATOM 3426 N N . ARG A 1 429 ? 8.089 7.264 16.707 1.00 81.25 429 ARG A N 1
ATOM 3427 C CA . ARG A 1 429 ? 8.544 8.318 17.629 1.00 81.25 429 ARG A CA 1
ATOM 3428 C C . ARG A 1 429 ? 7.532 8.537 18.753 1.00 81.25 429 ARG A C 1
ATOM 3430 O O . ARG A 1 429 ? 6.323 8.510 18.542 1.00 81.25 429 ARG A O 1
ATOM 3437 N N . VAL A 1 430 ? 8.044 8.806 19.949 1.00 84.56 430 VAL A N 1
ATOM 3438 C CA . VAL A 1 430 ? 7.227 9.301 21.062 1.00 84.56 430 VAL A CA 1
ATOM 3439 C C . VAL A 1 430 ? 6.818 10.741 20.753 1.00 84.56 430 VAL A C 1
ATOM 3441 O O . VAL A 1 430 ? 7.666 11.560 20.396 1.00 84.56 430 VAL A O 1
ATOM 3444 N N . GLY A 1 431 ? 5.534 11.060 20.910 1.00 88.50 431 GLY A N 1
ATOM 3445 C CA . GLY A 1 431 ? 5.034 12.431 20.820 1.00 88.50 431 GLY A CA 1
ATOM 3446 C C . GLY A 1 431 ? 3.617 12.531 20.264 1.00 88.50 431 GLY A C 1
ATOM 3447 O O . GLY A 1 431 ? 3.147 11.642 19.551 1.00 88.50 431 GLY A O 1
ATOM 3448 N N . ALA A 1 432 ? 2.962 13.654 20.561 1.00 92.00 432 ALA A N 1
ATOM 3449 C CA . ALA A 1 432 ? 1.592 13.963 20.142 1.00 92.00 432 ALA A CA 1
ATOM 3450 C C . ALA A 1 432 ? 1.401 14.003 18.609 1.00 92.00 432 ALA A C 1
ATOM 3452 O O . ALA A 1 432 ? 0.309 13.747 18.095 1.00 92.00 432 ALA A O 1
ATOM 3453 N N . ASP A 1 433 ? 2.474 14.278 17.865 1.00 89.75 433 ASP A N 1
ATOM 3454 C CA . ASP A 1 433 ? 2.457 14.273 16.401 1.00 89.75 433 ASP A CA 1
ATOM 3455 C C . ASP A 1 433 ? 2.397 12.868 15.791 1.00 89.75 433 ASP A C 1
ATOM 3457 O O . ASP A 1 433 ? 1.990 12.735 14.641 1.00 89.75 433 ASP A O 1
ATOM 3461 N N . PHE A 1 434 ? 2.773 11.834 16.550 1.00 88.00 434 PHE A N 1
ATOM 3462 C CA . PHE A 1 434 ? 2.993 10.477 16.033 1.00 88.00 434 PHE A CA 1
ATOM 3463 C C . PHE A 1 434 ? 2.130 9.412 16.703 1.00 88.00 434 PHE A C 1
ATOM 3465 O O . PHE A 1 434 ? 2.129 8.270 16.262 1.00 88.00 434 PHE A O 1
ATOM 3472 N N . SER A 1 435 ? 1.472 9.733 17.817 1.00 93.81 435 SER A N 1
ATOM 3473 C CA . SER A 1 435 ? 0.840 8.712 18.648 1.00 93.81 435 SER A CA 1
ATOM 3474 C C . SER A 1 435 ? -0.382 9.207 19.409 1.00 93.81 435 SER A C 1
ATOM 3476 O O . SER A 1 435 ? -0.597 10.403 19.625 1.00 93.81 435 SER A O 1
ATOM 3478 N N . TRP A 1 436 ? -1.168 8.235 19.851 1.00 96.94 436 TRP A N 1
ATOM 3479 C CA . TRP A 1 436 ? -2.120 8.350 20.939 1.00 96.94 436 TRP A CA 1
ATOM 3480 C C . TRP A 1 436 ? -1.474 7.887 22.253 1.00 96.94 436 TRP A C 1
ATOM 3482 O O . TRP A 1 436 ? -0.685 6.940 22.262 1.00 96.94 436 TRP A O 1
ATOM 3492 N N . THR A 1 437 ? -1.853 8.524 23.363 1.00 95.50 437 THR A N 1
ATOM 3493 C CA . THR A 1 437 ? -1.612 8.026 24.724 1.00 95.50 437 THR A CA 1
ATOM 3494 C C . THR A 1 437 ? -2.783 8.410 25.626 1.00 95.50 437 THR A C 1
ATOM 3496 O O . THR A 1 437 ? -3.391 9.467 25.431 1.00 95.50 437 THR A O 1
ATOM 3499 N N . ASN A 1 438 ? -3.098 7.573 26.611 1.00 93.88 438 ASN A N 1
ATOM 3500 C CA . ASN A 1 438 ? -4.151 7.818 27.603 1.00 93.88 438 ASN A CA 1
ATOM 3501 C C . ASN A 1 438 ? -3.780 8.880 28.658 1.00 93.88 438 ASN A C 1
ATOM 3503 O O . ASN A 1 438 ? -2.605 9.195 28.844 1.00 93.88 438 ASN A O 1
ATOM 3507 N N . GLU A 1 439 ? -4.782 9.394 29.380 1.00 91.00 439 GLU A N 1
ATOM 3508 C CA . GLU A 1 439 ? -4.596 10.173 30.617 1.00 91.00 439 GLU A CA 1
ATOM 3509 C C . GLU A 1 439 ? -4.240 9.276 31.821 1.00 91.00 439 GLU A C 1
ATOM 3511 O O . GLU A 1 439 ? -4.485 8.071 31.811 1.00 91.00 439 GLU A O 1
ATOM 3516 N N . VAL A 1 440 ? -3.673 9.871 32.879 1.00 80.56 440 VAL A N 1
ATOM 3517 C CA . VAL A 1 440 ? -3.139 9.170 34.073 1.00 80.56 440 VAL A CA 1
ATOM 3518 C C . VAL A 1 440 ? -4.237 8.574 34.977 1.00 80.56 440 VAL A C 1
ATOM 3520 O O . VAL A 1 440 ? -3.941 7.787 35.874 1.00 80.56 440 VAL A O 1
ATOM 3523 N N . ASP A 1 441 ? -5.506 8.913 34.747 1.00 61.44 441 ASP A N 1
ATOM 3524 C CA . ASP A 1 441 ? -6.543 8.865 35.785 1.00 61.44 441 ASP A CA 1
ATOM 3525 C C . ASP A 1 441 ? -7.501 7.658 35.752 1.00 61.44 441 ASP A C 1
ATOM 3527 O O . ASP A 1 441 ? -8.519 7.679 36.451 1.00 61.44 441 ASP A O 1
ATOM 3531 N N . SER A 1 442 ? -7.214 6.561 35.033 1.00 58.50 442 SER A N 1
ATOM 3532 C CA . SER A 1 442 ? -8.086 5.378 35.138 1.00 58.50 442 SER A CA 1
ATOM 3533 C C . SER A 1 442 ? -7.416 4.006 35.057 1.00 58.50 442 SER A C 1
ATOM 3535 O O . SER A 1 442 ? -6.328 3.811 34.518 1.00 58.50 442 SER A O 1
ATOM 3537 N N . ALA A 1 443 ? -8.106 3.027 35.649 1.00 62.41 443 ALA A N 1
ATOM 3538 C CA . ALA A 1 443 ? -7.795 1.618 35.492 1.00 62.41 443 ALA A CA 1
ATOM 3539 C C . ALA A 1 443 ? -8.368 1.119 34.153 1.00 62.41 443 ALA A C 1
ATOM 3541 O O . ALA A 1 443 ? -9.585 1.048 33.992 1.00 62.41 443 ALA A O 1
ATOM 3542 N N . SER A 1 444 ? -7.470 0.717 33.249 1.00 77.62 444 SER A N 1
ATOM 3543 C CA . SER A 1 444 ? -7.739 0.175 31.908 1.00 77.62 444 SER A CA 1
ATOM 3544 C C . SER A 1 444 ? -8.377 1.158 30.919 1.00 77.62 444 SER A C 1
ATOM 3546 O O . SER A 1 444 ? -9.596 1.254 30.783 1.00 77.62 444 SER A O 1
ATOM 3548 N N . GLU A 1 445 ? -7.517 1.822 30.154 1.00 91.81 445 GLU A N 1
ATOM 3549 C CA . GLU A 1 445 ? -7.872 2.762 29.090 1.00 91.81 445 GLU A CA 1
ATOM 3550 C C . GLU A 1 445 ? -7.966 2.045 27.738 1.00 91.81 445 GLU A C 1
ATOM 3552 O O . GLU A 1 445 ? -7.369 0.988 27.541 1.00 91.81 445 GLU A O 1
ATOM 3557 N N . TRP A 1 446 ? -8.725 2.584 26.785 1.00 95.50 446 TRP A N 1
ATOM 3558 C CA . TRP A 1 446 ? -8.850 1.995 25.455 1.00 95.50 446 TRP A CA 1
ATOM 3559 C C . TRP A 1 446 ? -8.713 3.014 24.334 1.00 95.50 446 TRP A C 1
ATOM 3561 O O . TRP A 1 446 ? -9.133 4.165 24.441 1.00 95.50 446 TRP A O 1
ATOM 3571 N N . VAL A 1 447 ? -8.211 2.523 23.205 1.00 98.06 447 VAL A N 1
ATOM 3572 C CA . VAL A 1 447 ? -8.244 3.194 21.907 1.00 98.06 447 VAL A CA 1
ATOM 3573 C C . VAL A 1 447 ? -8.911 2.271 20.888 1.00 98.06 447 VAL A C 1
ATOM 3575 O O . VAL A 1 447 ? -8.775 1.051 20.963 1.00 98.06 447 VAL A O 1
ATOM 3578 N N . LYS A 1 448 ? -9.714 2.819 19.977 1.00 98.25 448 LYS A N 1
ATOM 3579 C CA . LYS A 1 448 ? -10.656 2.055 19.153 1.00 98.25 448 LYS A CA 1
ATOM 3580 C C . LYS A 1 448 ? -10.771 2.602 17.738 1.00 98.25 448 LYS A C 1
ATOM 3582 O O . LYS A 1 448 ? -10.910 3.808 17.548 1.00 98.25 448 LYS A O 1
ATOM 3587 N N . LEU A 1 449 ? -10.879 1.679 16.788 1.00 98.88 449 LEU A N 1
ATOM 3588 C CA . LEU A 1 449 ? -11.318 1.897 15.414 1.00 98.88 449 LEU A CA 1
ATOM 3589 C C . LEU A 1 449 ? -12.765 1.423 15.245 1.00 98.88 449 LEU A C 1
ATOM 3591 O O . LEU A 1 449 ? -13.130 0.350 15.728 1.00 98.88 449 LEU A O 1
ATOM 3595 N N . THR A 1 450 ? -13.605 2.239 14.606 1.00 98.62 450 THR A N 1
ATOM 3596 C CA . THR A 1 450 ? -15.004 1.911 14.280 1.00 98.62 450 THR A CA 1
ATOM 3597 C C . THR A 1 450 ? -15.267 2.146 12.795 1.00 98.62 450 THR A C 1
ATOM 3599 O O . THR A 1 450 ? -15.074 3.260 12.311 1.00 98.62 450 THR A O 1
ATOM 3602 N N . TRP A 1 451 ? -15.722 1.118 12.088 1.00 98.19 451 TRP A N 1
ATOM 3603 C CA . TRP A 1 451 ? -16.112 1.177 10.683 1.00 98.19 451 TRP A CA 1
ATOM 3604 C C . TRP A 1 451 ? -17.622 1.433 10.547 1.00 98.19 451 TRP A C 1
ATOM 3606 O O . TRP A 1 451 ? -18.393 1.017 11.416 1.00 98.19 451 TRP A O 1
ATOM 3616 N N . PRO A 1 452 ? -18.059 2.120 9.475 1.00 94.50 452 PRO A N 1
ATOM 3617 C CA . PRO A 1 452 ? -19.478 2.347 9.192 1.00 94.50 452 PRO A CA 1
ATOM 3618 C C . PRO A 1 452 ? -20.244 1.056 8.868 1.00 94.50 452 PRO A C 1
ATOM 3620 O O . PRO A 1 452 ? -21.440 0.974 9.133 1.00 94.50 452 PRO A O 1
ATOM 3623 N N . GLU A 1 453 ? -19.553 0.054 8.326 1.00 92.31 453 GLU A N 1
ATOM 3624 C CA . GLU A 1 453 ? -20.112 -1.225 7.888 1.00 92.31 453 GLU A CA 1
ATOM 3625 C C . GLU A 1 453 ? -19.278 -2.392 8.436 1.00 92.31 453 GLU A C 1
ATOM 3627 O O . GLU A 1 453 ? -18.198 -2.192 9.001 1.00 92.31 453 GLU A O 1
ATOM 3632 N N . LEU A 1 454 ? -19.799 -3.617 8.315 1.00 95.06 454 LEU A N 1
ATOM 3633 C CA . LEU A 1 454 ? -19.080 -4.819 8.736 1.00 95.06 454 LEU A CA 1
ATOM 3634 C C . LEU A 1 454 ? -17.830 -5.010 7.876 1.00 95.06 454 LEU A C 1
ATOM 3636 O O . LEU A 1 454 ? -17.900 -5.018 6.649 1.00 95.06 454 LEU A O 1
ATOM 3640 N N . ILE A 1 455 ? -16.702 -5.243 8.536 1.00 96.50 455 ILE A N 1
ATOM 3641 C CA . ILE A 1 455 ? -15.465 -5.687 7.898 1.00 96.50 455 ILE A CA 1
ATOM 3642 C C . ILE A 1 455 ? -15.185 -7.139 8.268 1.00 96.50 455 ILE A C 1
ATOM 3644 O O . ILE A 1 455 ? -15.557 -7.586 9.354 1.00 96.50 455 ILE A O 1
ATOM 3648 N N . ASN A 1 456 ? -14.509 -7.862 7.382 1.00 96.50 456 ASN A N 1
ATOM 3649 C CA . ASN A 1 456 ? -13.907 -9.156 7.657 1.00 96.50 456 ASN A CA 1
ATOM 3650 C C . ASN A 1 456 ? -12.393 -8.982 7.796 1.00 96.50 456 ASN A C 1
ATOM 3652 O O . ASN A 1 456 ? -11.749 -8.431 6.906 1.00 96.50 456 ASN A O 1
ATOM 3656 N N . THR A 1 457 ? -11.814 -9.463 8.891 1.00 97.31 457 THR A N 1
ATOM 3657 C CA . THR A 1 457 ? -10.367 -9.385 9.126 1.00 97.31 457 THR A CA 1
ATOM 3658 C C . THR A 1 457 ? -9.870 -10.577 9.932 1.00 97.31 457 THR A C 1
ATOM 3660 O O . THR A 1 457 ? -10.618 -11.197 10.685 1.00 97.31 457 THR A O 1
ATOM 3663 N N . ASN A 1 458 ? -8.589 -10.893 9.787 1.00 96.25 458 ASN A N 1
ATOM 3664 C CA . ASN A 1 458 ? -7.896 -11.919 10.562 1.00 96.25 458 ASN A CA 1
ATOM 3665 C C . ASN A 1 458 ? -6.473 -11.502 10.969 1.00 96.25 458 ASN A C 1
ATOM 3667 O O . ASN A 1 458 ? -5.705 -12.328 11.476 1.00 96.25 458 ASN A O 1
ATOM 3671 N N . TYR A 1 459 ? -6.113 -10.240 10.718 1.00 95.56 459 TYR A N 1
ATOM 3672 C CA . TYR A 1 459 ? -4.747 -9.755 10.836 1.00 95.56 459 TYR A CA 1
ATOM 3673 C C . TYR A 1 459 ? -4.691 -8.287 11.255 1.00 95.56 459 TYR A C 1
ATOM 3675 O O . TYR A 1 459 ? -5.323 -7.422 10.645 1.00 95.56 459 TYR A O 1
ATOM 3683 N N . ILE A 1 460 ? -3.883 -8.013 12.280 1.00 96.25 460 ILE A N 1
ATOM 3684 C CA . ILE A 1 460 ? -3.625 -6.669 12.803 1.00 96.25 460 ILE A CA 1
ATOM 3685 C C . ILE A 1 460 ? -2.116 -6.491 13.023 1.00 96.25 460 ILE A C 1
ATOM 3687 O O . ILE A 1 460 ? -1.478 -7.370 13.606 1.00 96.25 460 ILE A O 1
ATOM 3691 N N . GLU A 1 461 ? -1.546 -5.349 12.628 1.00 92.88 461 GLU A N 1
ATOM 3692 C CA . GLU A 1 461 ? -0.244 -4.884 13.139 1.00 92.88 461 GLU A CA 1
ATOM 3693 C C . GLU A 1 461 ? -0.456 -3.737 14.129 1.00 92.88 461 GLU A C 1
ATOM 3695 O O . GLU A 1 461 ? -1.285 -2.859 13.901 1.00 92.88 461 GLU A O 1
ATOM 3700 N N . ILE A 1 462 ? 0.309 -3.735 15.218 1.00 92.69 462 ILE A N 1
ATOM 3701 C CA . ILE A 1 462 ? 0.335 -2.645 16.196 1.00 92.69 462 ILE A CA 1
ATOM 3702 C C . ILE A 1 462 ? 1.734 -2.051 16.214 1.00 92.69 462 ILE A C 1
ATOM 3704 O O . ILE A 1 462 ? 2.713 -2.766 16.441 1.00 92.69 462 ILE A O 1
ATOM 3708 N N . PHE A 1 463 ? 1.802 -0.739 16.023 1.00 89.38 463 PHE A N 1
ATOM 3709 C CA . PHE A 1 463 ? 2.992 0.076 16.199 1.00 89.38 463 PHE A CA 1
ATOM 3710 C C . PHE A 1 463 ? 2.861 0.876 17.492 1.00 89.38 463 PHE A C 1
ATOM 3712 O O . PHE A 1 463 ? 1.858 1.549 17.722 1.00 89.38 463 PHE A O 1
ATOM 3719 N N . THR A 1 464 ? 3.878 0.802 18.342 1.00 91.00 464 THR A N 1
ATOM 3720 C CA . THR A 1 464 ? 3.952 1.484 19.641 1.00 91.00 464 THR A CA 1
ATOM 3721 C C . THR A 1 464 ? 5.237 2.297 19.729 1.00 91.00 464 THR A C 1
ATOM 3723 O O . THR A 1 464 ? 6.165 2.104 18.944 1.00 91.00 464 THR A O 1
ATOM 3726 N N . SER A 1 465 ? 5.310 3.207 20.698 1.00 87.88 465 SER A N 1
ATOM 3727 C CA . SER A 1 465 ? 6.394 4.180 20.721 1.00 87.88 465 SER A CA 1
ATOM 3728 C C . SER A 1 465 ? 7.750 3.582 21.105 1.00 87.88 465 SER A C 1
ATOM 3730 O O . SER A 1 465 ? 7.878 2.811 22.057 1.00 87.88 465 SER A O 1
ATOM 3732 N N . GLU A 1 466 ? 8.787 3.978 20.373 1.00 78.88 466 GLU A N 1
ATOM 3733 C CA . GLU A 1 466 ? 10.178 3.606 20.608 1.00 78.88 466 GLU A CA 1
ATOM 3734 C C . GLU A 1 466 ? 10.651 4.062 21.994 1.00 78.88 466 GLU A C 1
ATOM 3736 O O . GLU A 1 466 ? 10.389 5.183 22.425 1.00 78.88 466 GLU A O 1
ATOM 3741 N N . GLY A 1 467 ? 11.322 3.167 22.724 1.00 81.38 467 GLY A N 1
ATOM 3742 C CA . GLY A 1 467 ? 11.746 3.401 24.110 1.00 81.38 467 GLY A CA 1
ATOM 3743 C C . GLY A 1 467 ? 10.618 3.339 25.149 1.00 81.38 467 GLY A C 1
ATOM 3744 O O . GLY A 1 467 ? 10.905 3.126 26.324 1.00 81.38 467 GLY A O 1
ATOM 3745 N N . LEU A 1 468 ? 9.353 3.450 24.731 1.00 85.81 468 LEU A N 1
ATOM 3746 C CA . LEU A 1 468 ? 8.164 3.385 25.586 1.00 85.81 468 LEU A CA 1
ATOM 3747 C C . LEU A 1 468 ? 7.088 2.442 24.998 1.00 85.81 468 LEU A C 1
ATOM 3749 O O . LEU A 1 468 ? 5.942 2.867 24.828 1.00 85.81 468 LEU A O 1
ATOM 3753 N N . PRO A 1 469 ? 7.413 1.170 24.673 1.00 87.50 469 PRO A N 1
ATOM 3754 C CA . PRO A 1 469 ? 6.439 0.257 24.090 1.00 87.50 469 PRO A CA 1
ATOM 3755 C C . PRO A 1 469 ? 5.341 -0.097 25.100 1.00 87.50 469 PRO A C 1
ATOM 3757 O O . PRO A 1 469 ? 5.622 -0.297 26.286 1.00 87.50 469 PRO A O 1
ATOM 3760 N N . ILE A 1 470 ? 4.100 -0.236 24.633 1.00 92.12 470 ILE A N 1
ATOM 3761 C CA . ILE A 1 470 ? 3.014 -0.804 25.433 1.00 92.12 470 ILE A CA 1
ATOM 3762 C C . ILE A 1 470 ? 3.369 -2.238 25.840 1.00 92.12 470 ILE A C 1
ATOM 3764 O O . ILE A 1 470 ? 3.779 -3.041 24.999 1.00 92.12 470 ILE A O 1
ATOM 3768 N N . ARG A 1 471 ? 3.250 -2.570 27.131 1.00 93.56 471 ARG A N 1
ATOM 3769 C CA . ARG A 1 471 ? 3.770 -3.839 27.662 1.00 93.56 471 ARG A CA 1
ATOM 3770 C C . ARG A 1 471 ? 2.688 -4.895 27.792 1.00 93.56 471 ARG A C 1
ATOM 3772 O O . ARG A 1 471 ? 2.896 -6.033 27.375 1.00 93.56 471 ARG A O 1
ATOM 3779 N N . ASN A 1 472 ? 1.553 -4.525 28.376 1.00 95.00 472 ASN A N 1
ATOM 3780 C CA . ASN A 1 472 ? 0.436 -5.428 28.606 1.00 95.00 472 ASN A CA 1
ATOM 3781 C C . ASN A 1 472 ? -0.822 -4.817 28.002 1.00 95.00 472 ASN A C 1
ATOM 3783 O O . ASN A 1 472 ? -1.203 -3.705 28.358 1.00 95.00 472 ASN A O 1
ATOM 3787 N N . TYR A 1 473 ? -1.478 -5.545 27.111 1.00 95.94 473 TYR A N 1
ATOM 3788 C CA . TYR A 1 473 ? -2.667 -5.045 26.437 1.00 95.94 473 TYR A CA 1
ATOM 3789 C C . TYR A 1 473 ? -3.567 -6.182 25.984 1.00 95.94 473 TYR A C 1
ATOM 3791 O O . TYR A 1 473 ? -3.150 -7.334 25.861 1.00 95.94 473 TYR A O 1
ATOM 3799 N N . ARG A 1 474 ? -4.820 -5.844 25.705 1.00 97.50 474 ARG A N 1
ATOM 3800 C CA . ARG A 1 474 ? -5.803 -6.769 25.150 1.00 97.50 474 ARG A CA 1
ATOM 3801 C C . ARG A 1 474 ? -6.384 -6.202 23.870 1.00 97.50 474 ARG A C 1
ATOM 3803 O O . ARG A 1 474 ? -6.695 -5.019 23.806 1.00 97.50 474 ARG A O 1
ATOM 3810 N N . ILE A 1 475 ? -6.566 -7.057 22.873 1.00 98.44 475 ILE A N 1
ATOM 3811 C CA . ILE A 1 475 ? -7.254 -6.713 21.631 1.00 98.44 475 ILE A CA 1
ATOM 3812 C C . ILE A 1 475 ? -8.653 -7.314 21.692 1.00 98.44 475 ILE A C 1
ATOM 3814 O O . ILE A 1 475 ? -8.806 -8.512 21.946 1.00 98.44 475 ILE A O 1
ATOM 3818 N N . GLU A 1 476 ? -9.670 -6.497 21.449 1.00 98.56 476 GLU A N 1
ATOM 3819 C CA . GLU A 1 476 ? -11.065 -6.921 21.435 1.00 98.56 476 GLU A CA 1
ATOM 3820 C C . GLU A 1 476 ? -11.778 -6.454 20.164 1.00 98.56 476 GLU A C 1
ATOM 3822 O O . GLU A 1 476 ? -11.473 -5.390 19.626 1.00 98.56 476 GLU A O 1
ATOM 3827 N N . TYR A 1 477 ? -12.771 -7.221 19.717 1.00 98.62 477 TYR A N 1
ATOM 3828 C CA . TYR A 1 477 ? -13.693 -6.827 18.650 1.00 98.62 477 TYR A CA 1
ATOM 3829 C C . TYR A 1 477 ? -15.134 -6.790 19.151 1.00 98.62 477 TYR A C 1
ATOM 3831 O O . TYR A 1 477 ? -15.467 -7.428 20.152 1.00 98.62 477 TYR A O 1
ATOM 3839 N N . PHE A 1 478 ? -15.989 -6.038 18.463 1.00 98.50 478 PHE A N 1
ATOM 3840 C CA . PHE A 1 478 ? -17.410 -5.954 18.771 1.00 98.50 478 PHE A CA 1
ATOM 3841 C C . PHE A 1 478 ? -18.216 -6.938 17.911 1.00 98.50 478 PHE A C 1
ATOM 3843 O O . PHE A 1 478 ? -18.272 -6.797 16.694 1.00 98.50 478 PHE A O 1
ATOM 3850 N N . ASP A 1 479 ? -18.884 -7.912 18.536 1.00 95.44 479 ASP A N 1
ATOM 3851 C CA . ASP A 1 479 ? -19.663 -8.953 17.835 1.00 95.44 479 ASP A CA 1
ATOM 3852 C C . ASP A 1 479 ? -21.086 -8.512 17.427 1.00 95.44 479 ASP A C 1
ATOM 3854 O O . ASP A 1 479 ? -21.925 -9.339 17.073 1.00 95.44 479 ASP A O 1
ATOM 3858 N N . GLY A 1 480 ? -21.384 -7.212 17.521 1.00 93.81 480 GLY A N 1
ATOM 3859 C CA . GLY A 1 480 ? -22.724 -6.647 17.341 1.00 93.81 480 GLY A CA 1
ATOM 3860 C C . GLY A 1 480 ? -23.512 -6.495 18.645 1.00 93.81 480 GLY A C 1
ATOM 3861 O O . GLY A 1 480 ? -24.530 -5.806 18.668 1.00 93.81 480 GLY A O 1
ATOM 3862 N N . SER A 1 481 ? -23.062 -7.098 19.748 1.00 95.75 481 SER A N 1
ATOM 3863 C CA . SER A 1 481 ? -23.703 -6.962 21.065 1.00 95.75 481 SER A CA 1
ATOM 3864 C C . SER A 1 481 ? -22.710 -6.775 22.211 1.00 95.75 481 SER A C 1
ATOM 3866 O O . SER A 1 481 ? -22.982 -6.021 23.142 1.00 95.75 481 SER A O 1
ATOM 3868 N N . ASN A 1 482 ? -21.563 -7.447 22.162 1.00 97.38 482 ASN A N 1
ATOM 3869 C CA . ASN A 1 482 ? -20.566 -7.483 23.221 1.00 97.38 482 ASN A CA 1
ATOM 3870 C C . ASN A 1 482 ? -19.154 -7.360 22.652 1.00 97.38 482 ASN A C 1
ATOM 3872 O O . ASN A 1 482 ? -18.867 -7.739 21.516 1.00 97.38 482 ASN A O 1
ATOM 3876 N N . TRP A 1 483 ? -18.245 -6.889 23.499 1.00 98.25 483 TRP A N 1
ATOM 3877 C CA . TRP A 1 483 ? -16.818 -6.972 23.229 1.00 98.25 483 TRP A CA 1
ATOM 3878 C C . TRP A 1 483 ? -16.305 -8.389 23.487 1.00 98.25 483 TRP A C 1
ATOM 3880 O O . TRP A 1 483 ? -16.634 -9.013 24.500 1.00 98.25 483 TRP A O 1
ATOM 3890 N N . ARG A 1 484 ? -15.502 -8.901 22.556 1.00 98.38 484 ARG A N 1
ATOM 3891 C CA . ARG A 1 484 ? -14.895 -10.232 22.590 1.00 98.38 484 ARG A CA 1
ATOM 3892 C C . ARG A 1 484 ? -13.388 -10.112 22.472 1.00 98.38 484 ARG A C 1
ATOM 3894 O O . ARG A 1 484 ? -12.891 -9.460 21.560 1.00 98.38 484 ARG A O 1
ATOM 3901 N N . THR A 1 485 ? -12.666 -10.786 23.358 1.00 98.12 485 THR A N 1
ATOM 3902 C CA . THR A 1 485 ? -11.204 -10.852 23.307 1.00 98.12 485 THR A CA 1
ATOM 3903 C C . THR A 1 485 ? -10.733 -11.639 22.093 1.00 98.12 485 THR A C 1
ATOM 3905 O O . THR A 1 485 ? -11.099 -12.802 21.930 1.00 98.12 485 THR A O 1
ATOM 3908 N N . ILE A 1 486 ? -9.885 -11.015 21.277 1.00 97.44 486 ILE A N 1
ATOM 3909 C CA . ILE A 1 486 ? -9.096 -11.687 20.242 1.00 97.44 486 ILE A CA 1
ATOM 3910 C C . ILE A 1 486 ? -7.868 -12.313 20.908 1.00 97.44 486 ILE A C 1
ATOM 3912 O O . ILE A 1 486 ? -7.675 -13.526 20.855 1.00 97.44 486 ILE A O 1
ATOM 3916 N N . GLN A 1 487 ? -7.046 -11.481 21.554 1.00 97.38 487 GLN A N 1
ATOM 3917 C CA . GLN A 1 487 ? -5.793 -11.871 22.203 1.00 97.38 487 GLN A CA 1
ATOM 3918 C C . GLN A 1 487 ? -5.510 -10.972 23.411 1.00 97.38 487 GLN A C 1
ATOM 3920 O O . GLN A 1 487 ? -5.919 -9.811 23.448 1.00 97.38 487 GLN A O 1
ATOM 3925 N N . GLU A 1 488 ? -4.779 -11.511 24.383 1.00 96.94 488 GLU A N 1
ATOM 3926 C CA . GLU A 1 488 ? -4.216 -10.769 25.511 1.00 96.94 488 GLU A CA 1
ATOM 3927 C C . GLU A 1 488 ? -2.702 -10.967 25.516 1.00 96.94 488 GLU A C 1
ATOM 3929 O O . GLU A 1 488 ? -2.214 -12.091 25.383 1.00 96.94 488 GLU A O 1
ATOM 3934 N N . ILE A 1 489 ? -1.971 -9.863 25.615 1.00 95.94 489 ILE A N 1
ATOM 3935 C CA . ILE A 1 489 ? -0.523 -9.793 25.468 1.00 95.94 489 ILE A CA 1
ATOM 3936 C C . ILE A 1 489 ? 0.067 -9.283 26.773 1.00 95.94 489 ILE A C 1
ATOM 3938 O O . ILE A 1 489 ? -0.430 -8.325 27.363 1.00 95.94 489 ILE A O 1
ATOM 3942 N N . SER A 1 490 ? 1.149 -9.920 27.208 1.00 95.19 490 SER A N 1
ATOM 3943 C CA . SER A 1 490 ? 1.872 -9.556 28.422 1.00 95.19 490 SER A CA 1
ATOM 3944 C C . SER A 1 490 ? 3.371 -9.508 28.163 1.00 95.19 490 SER A C 1
ATOM 3946 O O . SER A 1 490 ? 3.909 -10.412 27.524 1.00 95.19 490 SER A O 1
ATOM 3948 N N . GLY A 1 491 ? 4.053 -8.513 28.724 1.00 92.00 491 GLY A N 1
ATOM 3949 C CA . GLY A 1 491 ? 5.508 -8.406 28.666 1.00 92.00 491 GLY A CA 1
ATOM 3950 C C . GLY A 1 491 ? 6.056 -8.001 27.298 1.00 92.00 491 GLY A C 1
ATOM 3951 O O . GLY A 1 491 ? 7.202 -8.328 27.004 1.00 92.00 491 GLY A O 1
ATOM 3952 N N . ASN A 1 492 ? 5.269 -7.316 26.463 1.00 88.81 492 ASN A N 1
ATOM 3953 C CA . ASN A 1 492 ? 5.758 -6.813 25.186 1.00 88.81 492 ASN A CA 1
ATOM 3954 C C . ASN A 1 492 ? 6.873 -5.768 25.383 1.00 88.81 492 ASN A C 1
ATOM 3956 O O . ASN A 1 492 ? 6.789 -4.873 26.224 1.00 88.81 492 ASN A O 1
ATOM 3960 N N . GLU A 1 493 ? 7.918 -5.898 24.572 1.00 84.19 493 GLU A N 1
ATOM 3961 C CA . GLU A 1 493 ? 9.055 -4.971 24.492 1.00 84.19 493 GLU A CA 1
ATOM 3962 C C . GLU A 1 493 ? 9.328 -4.540 23.043 1.00 84.19 493 GLU A C 1
ATOM 3964 O O . GLU A 1 493 ? 10.227 -3.743 22.786 1.00 84.19 493 GLU A O 1
ATOM 3969 N N . SER A 1 494 ? 8.549 -5.054 22.085 1.00 81.38 494 SER A N 1
ATOM 3970 C CA . SER A 1 494 ? 8.677 -4.723 20.667 1.00 81.38 494 SER A CA 1
ATOM 3971 C C . SER A 1 494 ? 7.870 -3.474 20.322 1.00 81.38 494 SER A C 1
ATOM 3973 O O . SER A 1 494 ? 6.794 -3.244 20.872 1.00 81.38 494 SER A O 1
ATOM 3975 N N . VAL A 1 495 ? 8.375 -2.689 19.370 1.00 78.00 495 VAL A N 1
ATOM 3976 C CA . VAL A 1 495 ? 7.696 -1.492 18.835 1.00 78.00 495 VAL A CA 1
ATOM 3977 C C . VAL A 1 495 ? 6.726 -1.799 17.694 1.00 78.00 495 VAL A C 1
ATOM 3979 O O . VAL A 1 495 ? 5.941 -0.944 17.304 1.00 78.00 495 VAL A O 1
ATOM 3982 N N . HIS A 1 496 ? 6.785 -3.017 17.162 1.00 83.44 496 HIS A N 1
ATOM 3983 C CA . HIS A 1 496 ? 5.923 -3.525 16.105 1.00 83.44 496 HIS A CA 1
ATOM 3984 C C . HIS A 1 496 ? 5.557 -4.970 16.436 1.00 83.44 496 HIS A C 1
ATOM 3986 O O . HIS A 1 496 ? 6.440 -5.806 16.642 1.00 83.44 496 HIS A O 1
ATOM 3992 N N . ILE A 1 497 ? 4.259 -5.254 16.497 1.00 85.38 497 ILE A N 1
ATOM 3993 C CA . ILE A 1 497 ? 3.718 -6.570 16.827 1.00 85.38 497 ILE A CA 1
ATOM 3994 C C . ILE A 1 497 ? 2.688 -6.957 15.772 1.00 85.38 497 ILE A C 1
ATOM 3996 O O . ILE A 1 497 ? 1.848 -6.145 15.391 1.00 85.38 497 ILE A O 1
ATOM 4000 N N . ARG A 1 498 ? 2.745 -8.211 15.318 1.00 87.62 498 ARG A N 1
ATOM 4001 C CA . ARG A 1 498 ? 1.782 -8.798 14.382 1.00 87.62 498 ARG A CA 1
ATOM 4002 C C . ARG A 1 498 ? 0.866 -9.765 15.107 1.00 87.62 498 ARG A C 1
ATOM 4004 O O . ARG A 1 498 ? 1.335 -10.666 15.801 1.00 87.62 498 ARG A O 1
ATOM 4011 N N . HIS A 1 499 ? -0.429 -9.613 14.883 1.00 93.25 499 HIS A N 1
ATOM 4012 C CA . HIS A 1 499 ? -1.474 -10.456 15.436 1.00 93.25 499 HIS A CA 1
ATOM 4013 C C . HIS A 1 499 ? -2.224 -11.134 14.296 1.00 93.25 499 HIS A C 1
ATOM 4015 O O . HIS A 1 499 ? -3.012 -10.497 13.605 1.00 93.25 499 HIS A O 1
ATOM 4021 N N . GLN A 1 500 ? -1.992 -12.435 14.126 1.00 92.19 500 GLN A N 1
ATOM 4022 C CA . GLN A 1 500 ? -2.800 -13.297 13.265 1.00 92.19 500 GLN A CA 1
ATOM 4023 C C . GLN A 1 500 ? -3.797 -14.073 14.131 1.00 92.19 500 GLN A C 1
ATOM 4025 O O . GLN A 1 500 ? -3.435 -14.608 15.184 1.00 92.19 500 GLN A O 1
ATOM 4030 N N . PHE A 1 501 ? -5.044 -14.151 13.687 1.00 95.69 501 PHE A N 1
ATOM 4031 C CA . PHE A 1 501 ? -6.128 -14.879 14.347 1.00 95.69 501 PHE A CA 1
ATOM 4032 C C . PHE A 1 501 ? -7.080 -15.473 13.292 1.00 95.69 501 PHE A C 1
ATOM 4034 O O . PHE A 1 501 ? -6.774 -15.442 12.103 1.00 95.69 501 PHE A O 1
ATOM 4041 N N . GLY A 1 502 ? -8.171 -16.121 13.713 1.00 94.44 502 GLY A N 1
ATOM 4042 C CA . GLY A 1 502 ? -9.199 -16.612 12.782 1.00 94.44 502 GLY A CA 1
ATOM 4043 C C . GLY A 1 502 ? -10.072 -15.472 12.254 1.00 94.44 502 GLY A C 1
ATOM 4044 O O . GLY A 1 502 ? -10.143 -14.431 12.895 1.00 94.44 502 GLY A O 1
ATOM 4045 N N . ASP A 1 503 ? -10.747 -15.667 11.123 1.00 95.19 503 ASP A N 1
ATOM 4046 C CA . ASP A 1 503 ? -11.606 -14.629 10.539 1.00 95.19 503 ASP A CA 1
ATOM 4047 C C . ASP A 1 503 ? -12.682 -14.155 11.527 1.00 95.19 503 ASP A C 1
ATOM 4049 O O . ASP A 1 503 ? -13.411 -14.959 12.120 1.00 95.19 503 ASP A O 1
ATOM 4053 N N . ILE A 1 504 ? -12.779 -12.836 11.694 1.00 96.25 504 ILE A N 1
ATOM 4054 C CA . ILE A 1 504 ? -13.836 -12.168 12.452 1.00 96.25 504 ILE A CA 1
ATOM 4055 C C . ILE A 1 504 ? -14.558 -11.172 11.553 1.00 96.25 504 ILE A C 1
ATOM 4057 O O . ILE A 1 504 ? -13.934 -10.471 10.756 1.00 96.25 504 ILE A O 1
ATOM 4061 N N . GLN A 1 505 ? -15.872 -11.070 11.747 1.00 96.31 505 GLN A N 1
ATOM 4062 C CA . GLN A 1 505 ? -16.678 -9.985 11.205 1.00 96.31 505 GLN A CA 1
ATOM 4063 C C . GLN A 1 505 ? -16.997 -8.995 12.322 1.00 96.31 505 GLN A C 1
ATOM 4065 O O . GLN A 1 505 ? -17.470 -9.396 13.386 1.00 96.31 505 GLN A O 1
ATOM 4070 N N . THR A 1 506 ? -16.701 -7.715 12.113 1.00 97.81 506 THR A N 1
ATOM 4071 C CA . THR A 1 506 ? -16.860 -6.690 13.152 1.00 97.81 506 THR A CA 1
ATOM 4072 C C . THR A 1 506 ? -17.070 -5.305 12.556 1.00 97.81 506 THR A C 1
ATOM 4074 O O . THR A 1 506 ? -16.638 -5.029 11.443 1.00 97.81 506 THR A O 1
ATOM 4077 N N . THR A 1 507 ? -17.713 -4.416 13.310 1.00 97.88 507 THR A N 1
ATOM 4078 C CA . THR A 1 507 ? -17.742 -2.972 13.024 1.00 97.88 507 THR A CA 1
ATOM 4079 C C . THR A 1 507 ? -16.772 -2.189 13.904 1.00 97.88 507 THR A C 1
ATOM 4081 O O . THR A 1 507 ? -16.593 -0.992 13.704 1.00 97.88 507 THR A O 1
ATOM 4084 N N . ALA A 1 508 ? -16.130 -2.820 14.893 1.00 98.56 508 ALA A N 1
ATOM 4085 C CA . ALA A 1 508 ? -15.170 -2.138 15.751 1.00 98.56 508 ALA A CA 1
ATOM 4086 C C . ALA A 1 508 ? -14.100 -3.066 16.331 1.00 98.56 508 ALA A C 1
ATOM 4088 O O . ALA A 1 508 ? -14.366 -4.211 16.703 1.00 98.56 508 ALA A O 1
ATOM 4089 N N . ILE A 1 509 ? -12.891 -2.530 16.470 1.00 98.75 509 ILE A N 1
ATOM 4090 C CA . ILE A 1 509 ? -11.760 -3.168 17.148 1.00 98.75 509 ILE A CA 1
ATOM 4091 C C . ILE A 1 509 ? -11.198 -2.157 18.136 1.00 98.75 509 ILE A C 1
ATOM 4093 O O . ILE A 1 509 ? -10.998 -0.994 17.785 1.00 98.75 509 ILE A O 1
ATOM 4097 N N . ARG A 1 510 ? -10.948 -2.586 19.373 1.00 98.19 510 ARG A N 1
ATOM 4098 C CA . ARG A 1 510 ? -10.288 -1.762 20.384 1.00 98.19 510 ARG A CA 1
ATOM 4099 C C . ARG A 1 510 ? -9.084 -2.467 20.970 1.00 98.19 510 ARG A C 1
ATOM 4101 O O . ARG A 1 510 ? -9.076 -3.687 21.133 1.00 98.19 510 ARG A O 1
ATOM 4108 N N . LEU A 1 511 ? -8.106 -1.661 21.338 1.00 97.88 511 LEU A N 1
ATOM 4109 C CA . LEU A 1 511 ? -6.998 -2.054 22.175 1.00 97.88 511 LEU A CA 1
ATOM 4110 C C . LEU A 1 511 ? -7.239 -1.492 23.572 1.00 97.88 511 LEU A C 1
ATOM 4112 O O . LEU A 1 511 ? -7.485 -0.297 23.722 1.00 97.88 511 LEU A O 1
ATOM 4116 N N . ILE A 1 512 ? -7.200 -2.364 24.572 1.00 96.12 512 ILE A N 1
ATOM 4117 C CA . ILE A 1 512 ? -7.257 -2.002 25.985 1.00 96.12 512 ILE A CA 1
ATOM 4118 C C . ILE A 1 512 ? -5.830 -2.006 26.513 1.00 96.12 512 ILE A C 1
ATOM 4120 O O . ILE A 1 512 ? -5.178 -3.055 26.514 1.00 96.12 512 ILE A O 1
ATOM 4124 N N . ASP A 1 513 ? -5.367 -0.851 26.969 1.00 93.50 513 ASP A N 1
ATOM 4125 C CA . ASP A 1 513 ? -4.142 -0.735 27.739 1.00 93.50 513 ASP A CA 1
ATOM 4126 C C . ASP A 1 513 ? -4.365 -1.305 29.142 1.00 93.50 513 ASP A C 1
ATOM 4128 O O . ASP A 1 513 ? -5.235 -0.859 29.893 1.00 93.50 513 ASP A O 1
ATOM 4132 N N . ILE A 1 514 ? -3.600 -2.340 29.484 1.00 92.62 514 ILE A N 1
ATOM 4133 C CA . ILE A 1 514 ? -3.569 -2.899 30.838 1.00 92.62 514 ILE A CA 1
ATOM 4134 C C . ILE A 1 514 ? -2.426 -2.245 31.615 1.00 92.62 514 ILE A C 1
ATOM 4136 O O . ILE A 1 514 ? -2.582 -1.956 32.800 1.00 92.62 514 ILE A O 1
ATOM 4140 N N . ASN A 1 515 ? -1.277 -2.061 30.959 1.00 90.81 515 ASN A N 1
ATOM 4141 C CA . ASN A 1 515 ? -0.132 -1.341 31.488 1.00 90.81 515 ASN A CA 1
ATOM 4142 C C . ASN A 1 515 ? 0.826 -0.950 30.352 1.00 90.81 515 ASN A C 1
ATOM 4144 O O . ASN A 1 515 ? 1.232 -1.798 29.542 1.00 90.81 515 ASN A O 1
ATOM 4148 N N . GLY A 1 516 ? 1.291 0.295 30.410 1.00 91.12 516 GLY A N 1
ATOM 4149 C CA . GLY A 1 516 ? 2.321 0.866 29.556 1.00 91.12 516 GLY A CA 1
ATOM 4150 C C . GLY A 1 516 ? 3.704 0.241 29.737 1.00 91.12 516 GLY A C 1
ATOM 4151 O O . GLY A 1 516 ? 3.869 -0.883 30.223 1.00 91.12 516 GLY A O 1
ATOM 4152 N N . SER A 1 517 ? 4.732 0.980 29.332 1.00 90.69 517 SER A N 1
ATOM 4153 C CA . SER A 1 517 ? 6.117 0.496 29.354 1.00 90.69 517 SER A CA 1
ATOM 4154 C C . SER A 1 517 ? 6.641 0.231 30.775 1.00 90.69 517 SER A C 1
ATOM 4156 O O . SER A 1 517 ? 6.062 0.652 31.773 1.00 90.69 517 SER A O 1
ATOM 4158 N N . ALA A 1 518 ? 7.792 -0.440 30.886 1.00 88.00 518 ALA A N 1
ATOM 4159 C CA . ALA A 1 518 ? 8.453 -0.633 32.182 1.00 88.00 518 ALA A CA 1
ATOM 4160 C C . ALA A 1 518 ? 8.913 0.691 32.831 1.00 88.00 518 ALA A C 1
ATOM 4162 O O . ALA A 1 518 ? 9.050 0.755 34.050 1.00 88.00 518 ALA A O 1
ATOM 4163 N N . VAL A 1 519 ? 9.158 1.725 32.019 1.00 90.06 519 VAL A N 1
ATOM 4164 C CA . VAL A 1 519 ? 9.581 3.061 32.472 1.00 90.06 519 VAL A CA 1
ATOM 4165 C C . VAL A 1 519 ? 8.373 3.910 32.856 1.00 90.06 519 VAL A C 1
ATOM 4167 O O . VAL A 1 519 ? 8.402 4.622 33.854 1.00 90.06 519 VAL A O 1
ATOM 4170 N N . GLU A 1 520 ? 7.294 3.793 32.085 1.00 90.75 520 GLU A N 1
ATOM 4171 C CA . GLU A 1 520 ? 6.062 4.558 32.253 1.00 90.75 520 GLU A CA 1
ATOM 4172 C C . GLU A 1 520 ? 4.833 3.632 32.242 1.00 90.75 520 GLU A C 1
ATOM 4174 O O . GLU A 1 520 ? 4.132 3.536 31.232 1.00 90.75 520 GLU A O 1
ATOM 4179 N N . PRO A 1 521 ? 4.559 2.937 33.362 1.00 91.38 521 PRO A N 1
ATOM 4180 C CA . PRO A 1 521 ? 3.513 1.914 33.429 1.00 91.38 521 PRO A CA 1
ATOM 4181 C C . PRO A 1 521 ? 2.092 2.467 33.259 1.00 91.38 521 PRO A C 1
ATOM 4183 O O . PRO A 1 521 ? 1.204 1.759 32.801 1.00 91.38 521 PRO A O 1
ATOM 4186 N N . ALA A 1 522 ? 1.879 3.740 33.598 1.00 90.88 522 ALA A N 1
ATOM 4187 C CA . ALA A 1 522 ? 0.568 4.385 33.539 1.00 90.88 522 ALA A CA 1
ATOM 4188 C C . ALA A 1 522 ? 0.125 4.795 32.120 1.00 90.88 522 ALA A C 1
ATOM 4190 O O . ALA A 1 522 ? -1.003 5.250 31.956 1.00 90.88 522 ALA A O 1
ATOM 4191 N N . PHE A 1 523 ? 1.002 4.682 31.116 1.00 91.62 523 PHE A N 1
ATOM 4192 C CA . PHE A 1 523 ? 0.761 5.222 29.779 1.00 91.62 523 PHE A CA 1
ATOM 4193 C C . PHE A 1 523 ? 0.915 4.160 28.685 1.00 91.62 523 PHE A C 1
ATOM 4195 O O . PHE A 1 523 ? 2.035 3.801 28.297 1.00 91.62 523 PHE A O 1
ATOM 4202 N N . GLY A 1 524 ? -0.207 3.706 28.140 1.00 93.19 524 GLY A N 1
ATOM 4203 C CA . GLY A 1 524 ? -0.284 2.967 26.890 1.00 93.19 524 GLY A CA 1
ATOM 4204 C C . GLY A 1 524 ? -0.141 3.909 25.701 1.00 93.19 524 GLY A C 1
ATOM 4205 O O . GLY A 1 524 ? -0.899 4.867 25.561 1.00 93.19 524 GLY A O 1
ATOM 4206 N N . ARG A 1 525 ? 0.828 3.630 24.825 1.00 93.38 525 ARG A N 1
ATOM 4207 C CA . ARG A 1 525 ? 1.114 4.448 23.641 1.00 93.38 525 ARG A CA 1
ATOM 4208 C C . ARG A 1 525 ? 0.947 3.654 22.370 1.00 93.38 525 ARG A C 1
ATOM 4210 O O . ARG A 1 525 ? 1.569 2.610 22.225 1.00 93.38 525 ARG A O 1
ATOM 4217 N N . ILE A 1 526 ? 0.160 4.170 21.437 1.00 97.00 526 ILE A N 1
ATOM 4218 C CA . ILE A 1 526 ? -0.054 3.541 20.133 1.00 97.00 526 ILE A CA 1
ATOM 4219 C C . ILE A 1 526 ? 0.232 4.569 19.045 1.00 97.00 526 ILE A C 1
ATOM 4221 O O . ILE A 1 526 ? -0.327 5.662 19.061 1.00 97.00 526 ILE A O 1
ATOM 4225 N N . ASN A 1 527 ? 1.109 4.208 18.116 1.00 93.19 527 ASN A N 1
ATOM 4226 C CA . ASN A 1 527 ? 1.474 5.023 16.965 1.00 93.19 527 ASN A CA 1
ATOM 4227 C C . ASN A 1 527 ? 0.577 4.706 15.770 1.00 93.19 527 ASN A C 1
ATOM 4229 O O . ASN A 1 527 ? 0.008 5.622 15.208 1.00 93.19 527 ASN A O 1
ATOM 4233 N N . GLU A 1 528 ? 0.377 3.425 15.453 1.00 93.75 528 GLU A N 1
ATOM 4234 C CA . GLU A 1 528 ? -0.514 2.989 14.370 1.00 93.75 528 GLU A CA 1
ATOM 4235 C C . GLU A 1 528 ? -1.104 1.607 14.685 1.00 93.75 528 GLU A C 1
ATOM 4237 O O . GLU A 1 528 ? -0.451 0.744 15.275 1.00 93.75 528 GLU A O 1
ATOM 4242 N N . ILE A 1 529 ? -2.333 1.383 14.240 1.00 97.19 529 ILE A N 1
ATOM 4243 C CA . ILE A 1 529 ? -2.996 0.095 14.115 1.00 97.19 529 ILE A CA 1
ATOM 4244 C C . ILE A 1 529 ? -3.292 -0.132 12.631 1.00 97.19 529 ILE A C 1
ATOM 4246 O O . ILE A 1 529 ? -4.116 0.551 12.027 1.00 97.19 529 ILE A O 1
ATOM 4250 N N . VAL A 1 530 ? -2.652 -1.143 12.054 1.00 94.25 530 VAL A N 1
ATOM 4251 C CA . VAL A 1 530 ? -2.931 -1.612 10.694 1.00 94.25 530 VAL A CA 1
ATOM 4252 C C . VAL A 1 530 ? -3.893 -2.782 10.789 1.00 94.25 530 VAL A C 1
ATOM 4254 O O . VAL A 1 530 ? -3.637 -3.720 11.538 1.00 94.25 530 VAL A O 1
ATOM 4257 N N . VAL A 1 531 ? -4.977 -2.760 10.018 1.00 97.56 531 VAL A N 1
ATOM 4258 C CA . VAL A 1 531 ? -5.953 -3.857 9.970 1.00 97.56 531 VAL A CA 1
ATOM 4259 C C . VAL A 1 531 ? -6.045 -4.333 8.537 1.00 97.56 531 VAL A C 1
ATOM 4261 O O . VAL A 1 531 ? -6.449 -3.564 7.673 1.00 97.56 531 VAL A O 1
ATOM 4264 N N . VAL A 1 532 ? -5.669 -5.583 8.277 1.00 95.50 532 VAL A N 1
ATOM 4265 C CA . VAL A 1 532 ? -5.781 -6.161 6.933 1.00 95.50 532 VAL A CA 1
ATOM 4266 C C . VAL A 1 532 ? -7.121 -6.866 6.816 1.00 95.50 532 VAL A C 1
ATOM 4268 O O . VAL A 1 532 ? -7.425 -7.760 7.611 1.00 95.50 532 VAL A O 1
ATOM 4271 N N . GLY A 1 533 ? -7.938 -6.455 5.854 1.00 94.56 533 GLY A N 1
ATOM 4272 C CA . GLY A 1 533 ? -9.282 -6.993 5.692 1.00 94.56 533 GLY A CA 1
ATOM 4273 C C . GLY A 1 533 ? -10.069 -6.323 4.576 1.00 94.56 533 GLY A C 1
ATOM 4274 O O . GLY A 1 533 ? -9.582 -5.401 3.931 1.00 94.56 533 GLY A O 1
ATOM 4275 N N . ASP A 1 534 ? -11.304 -6.783 4.407 1.00 93.56 534 ASP A N 1
ATOM 4276 C CA . ASP A 1 534 ? -12.222 -6.353 3.352 1.00 93.56 534 ASP A CA 1
ATOM 4277 C C . ASP A 1 534 ? -13.604 -6.035 3.932 1.00 93.56 534 ASP A C 1
ATOM 4279 O O . ASP A 1 534 ? -13.952 -6.472 5.032 1.00 93.56 534 ASP A O 1
ATOM 4283 N N . TRP A 1 535 ? -14.421 -5.299 3.182 1.00 92.19 535 TRP A N 1
ATOM 4284 C CA . TRP A 1 535 ? -15.825 -5.079 3.525 1.00 92.19 535 TRP A CA 1
ATOM 4285 C C . TRP A 1 535 ? -16.635 -6.370 3.381 1.00 92.19 535 TRP A C 1
ATOM 4287 O O . TRP A 1 535 ? -16.472 -7.128 2.422 1.00 92.19 535 TRP A O 1
ATOM 4297 N N . VAL A 1 536 ? -17.534 -6.622 4.332 1.00 89.00 536 VAL A N 1
ATOM 4298 C CA . VAL A 1 536 ? -18.523 -7.694 4.214 1.00 89.00 536 VAL A CA 1
ATOM 4299 C C . VAL A 1 536 ? -19.659 -7.178 3.346 1.00 89.00 536 VAL A C 1
ATOM 4301 O O . VAL A 1 536 ? -20.591 -6.547 3.841 1.00 89.00 536 VAL A O 1
ATOM 4304 N N . ASN A 1 537 ? -19.597 -7.476 2.051 1.00 77.88 537 ASN A N 1
ATOM 4305 C CA . ASN A 1 537 ? -20.733 -7.239 1.170 1.00 77.88 537 ASN A CA 1
ATOM 4306 C C . ASN A 1 537 ? -21.840 -8.251 1.514 1.00 77.88 537 ASN A C 1
ATOM 4308 O O . ASN A 1 537 ? -21.556 -9.457 1.583 1.00 77.88 537 ASN A O 1
ATOM 4312 N N . PRO A 1 538 ? -23.090 -7.810 1.750 1.00 70.06 538 PRO A N 1
ATOM 4313 C CA . PRO A 1 538 ? -24.202 -8.741 1.855 1.00 70.06 538 PRO A CA 1
ATOM 4314 C C . PRO A 1 538 ? -24.320 -9.555 0.551 1.00 70.06 538 PRO A C 1
ATOM 4316 O O . PRO A 1 538 ? -23.928 -9.076 -0.514 1.00 70.06 538 PRO A O 1
ATOM 4319 N N . PRO A 1 539 ? -24.805 -10.808 0.603 1.00 78.88 539 PRO A N 1
ATOM 4320 C CA . PRO A 1 539 ? -25.042 -11.575 -0.615 1.00 78.88 539 PRO A CA 1
ATOM 4321 C C . PRO A 1 539 ? -26.050 -10.852 -1.518 1.00 78.88 539 PRO A C 1
ATOM 4323 O O . PRO A 1 539 ? -27.132 -10.540 -1.031 1.00 78.88 539 PRO A O 1
ATOM 4326 N N . ASN A 1 540 ? -25.716 -10.667 -2.802 1.00 85.56 540 ASN A N 1
ATOM 4327 C CA . ASN A 1 540 ? -26.617 -10.065 -3.794 1.00 85.56 540 ASN A CA 1
ATOM 4328 C C . ASN A 1 540 ? -27.980 -10.789 -3.834 1.00 85.56 540 ASN A C 1
ATOM 4330 O O . ASN A 1 540 ? -28.037 -12.024 -3.989 1.00 85.56 540 ASN A O 1
ATOM 4334 N N . GLU A 1 541 ? -29.072 -10.039 -3.714 1.00 90.69 541 GLU A N 1
ATOM 4335 C CA . GLU A 1 541 ? -30.431 -10.524 -3.914 1.00 90.69 541 GLU A CA 1
ATOM 4336 C C . GLU A 1 541 ? -30.801 -10.527 -5.408 1.00 90.69 541 GLU A C 1
ATOM 4338 O O . GLU A 1 541 ? -30.393 -9.699 -6.202 1.00 90.69 541 GLU A O 1
ATOM 4343 N N . LYS A 1 542 ? -31.574 -11.524 -5.864 1.00 94.88 542 LYS A N 1
ATOM 4344 C CA . LYS A 1 542 ? -31.953 -11.564 -7.288 1.00 94.88 542 LYS A CA 1
ATOM 4345 C C . LYS A 1 542 ? -32.960 -10.455 -7.606 1.00 94.88 542 LYS A C 1
ATOM 4347 O O . LYS A 1 542 ? -33.947 -10.335 -6.874 1.00 94.88 542 LYS A O 1
ATOM 4352 N N . PRO A 1 543 ? -32.887 -9.843 -8.801 1.00 97.62 543 PRO A N 1
ATOM 4353 C CA . PRO A 1 543 ? -33.828 -8.809 -9.189 1.00 97.62 543 PRO A CA 1
ATOM 4354 C C . PRO A 1 543 ? -35.237 -9.386 -9.368 1.00 97.62 543 PRO A C 1
ATOM 4356 O O . PRO A 1 543 ? -35.443 -10.582 -9.617 1.00 97.62 543 PRO A O 1
ATOM 4359 N N . VAL A 1 544 ? -36.252 -8.529 -9.333 1.00 98.19 544 VAL A N 1
ATOM 4360 C CA . VAL A 1 544 ? -37.644 -8.908 -9.589 1.00 98.19 544 VAL A CA 1
ATOM 4361 C C . VAL A 1 544 ? -38.046 -8.470 -10.993 1.00 98.19 544 VAL A C 1
ATOM 4363 O O . VAL A 1 544 ? -38.333 -7.302 -11.251 1.00 98.19 544 VAL A O 1
ATOM 4366 N N . ALA A 1 545 ? -38.129 -9.434 -11.913 1.00 98.19 545 ALA A N 1
ATOM 4367 C CA . ALA A 1 545 ? -38.572 -9.185 -13.279 1.00 98.19 545 ALA A CA 1
ATOM 4368 C C . ALA A 1 545 ? -40.096 -8.972 -13.339 1.00 98.19 545 ALA A C 1
ATOM 4370 O O . ALA A 1 545 ? -40.882 -9.858 -12.982 1.00 98.19 545 ALA A O 1
ATOM 4371 N N . ARG A 1 546 ? -40.538 -7.824 -13.857 1.00 98.25 546 ARG A N 1
ATOM 4372 C CA . ARG A 1 546 ? -41.955 -7.524 -14.109 1.00 98.25 546 ARG A CA 1
ATOM 4373 C C . ARG A 1 546 ? -42.159 -7.110 -15.552 1.00 98.25 546 ARG A C 1
ATOM 4375 O O . ARG A 1 546 ? -41.378 -6.351 -16.108 1.00 98.25 546 ARG A O 1
ATOM 4382 N N . CYS A 1 547 ? -43.228 -7.612 -16.160 1.00 97.25 547 CYS A N 1
ATOM 4383 C CA . CYS A 1 547 ? -43.551 -7.314 -17.547 1.00 97.25 547 CYS A CA 1
ATOM 4384 C C . CYS A 1 547 ? -45.034 -6.993 -17.727 1.00 97.25 547 CYS A C 1
ATOM 4386 O O . CYS A 1 547 ? -45.905 -7.686 -17.193 1.00 97.25 547 CYS A O 1
ATOM 4388 N N . THR A 1 548 ? -45.323 -6.005 -18.567 1.00 97.19 548 THR A N 1
ATOM 4389 C CA . THR A 1 548 ? -46.677 -5.656 -19.005 1.00 97.19 548 THR A CA 1
ATOM 4390 C C . THR A 1 548 ? -46.774 -5.679 -20.530 1.00 97.19 548 THR A C 1
ATOM 4392 O O . THR A 1 548 ? -45.776 -5.554 -21.240 1.00 97.19 548 THR A O 1
ATOM 4395 N N . ALA A 1 549 ? -47.986 -5.890 -21.047 1.00 96.62 549 ALA A N 1
ATOM 4396 C CA . ALA A 1 549 ? -48.299 -5.850 -22.474 1.00 96.62 549 ALA A CA 1
ATOM 4397 C C . ALA A 1 549 ? -49.572 -5.021 -22.685 1.00 96.62 549 ALA A C 1
ATOM 4399 O O . ALA A 1 549 ? -50.604 -5.327 -22.085 1.00 96.62 549 ALA A O 1
ATOM 4400 N N . SER A 1 550 ? -49.514 -3.989 -23.528 1.00 95.44 550 SER A N 1
ATOM 4401 C CA . SER A 1 550 ? -50.644 -3.098 -23.792 1.00 95.44 550 SER A CA 1
ATOM 4402 C C . SER A 1 550 ? -50.772 -2.744 -25.282 1.00 95.44 550 SER A C 1
ATOM 4404 O O . SER A 1 550 ? -49.852 -2.138 -25.840 1.00 95.44 550 SER A O 1
ATOM 4406 N N . PRO A 1 551 ? -51.895 -3.088 -25.943 1.00 95.75 551 PRO A N 1
ATOM 4407 C CA . PRO A 1 551 ? -52.941 -4.001 -25.475 1.00 95.75 551 PRO A CA 1
ATOM 4408 C C . PRO A 1 551 ? -52.453 -5.463 -25.421 1.00 95.75 551 PRO A C 1
ATOM 4410 O O . PRO A 1 551 ? -51.805 -5.953 -26.342 1.00 95.75 551 PRO A O 1
ATOM 4413 N N . SER A 1 552 ? -52.832 -6.201 -24.372 1.00 94.56 552 SER A N 1
ATOM 4414 C CA . SER A 1 552 ? -52.516 -7.635 -24.223 1.00 94.56 552 SER A CA 1
ATOM 4415 C C . SER A 1 552 ? -53.429 -8.557 -25.042 1.00 94.56 552 SER A C 1
ATOM 4417 O O . SER A 1 552 ? -53.234 -9.775 -25.069 1.00 94.56 552 SER A O 1
ATOM 4419 N N . ASN A 1 553 ? -54.451 -8.014 -25.708 1.00 93.88 553 ASN A N 1
ATOM 4420 C CA . ASN A 1 553 ? -55.349 -8.780 -26.559 1.00 93.88 553 ASN A CA 1
ATOM 4421 C C . ASN A 1 553 ? -55.985 -7.940 -27.677 1.00 93.88 553 ASN A C 1
ATOM 4423 O O . ASN A 1 553 ? -56.032 -6.717 -27.592 1.00 93.88 553 ASN A O 1
ATOM 4427 N N . GLY A 1 554 ? -56.478 -8.609 -28.722 1.00 90.75 554 GLY A N 1
ATOM 4428 C CA . GLY A 1 554 ? -57.220 -7.972 -29.814 1.00 90.75 554 GLY A CA 1
ATOM 4429 C C . GLY A 1 554 ? -57.612 -8.944 -30.931 1.00 90.75 554 GLY A C 1
ATOM 4430 O O . GLY A 1 554 ? -57.448 -10.160 -30.791 1.00 90.75 554 GLY A O 1
ATOM 4431 N N . ILE A 1 555 ? -58.152 -8.413 -32.033 1.00 87.12 555 ILE A N 1
ATOM 4432 C CA . ILE A 1 555 ? -58.641 -9.178 -33.195 1.00 87.12 555 ILE A CA 1
ATOM 4433 C C . ILE A 1 555 ? -57.798 -8.831 -34.430 1.00 87.12 555 ILE A C 1
ATOM 4435 O O . ILE A 1 555 ? -57.533 -7.661 -34.693 1.00 87.12 555 ILE A O 1
ATOM 4439 N N . GLY A 1 556 ? -57.396 -9.838 -35.205 1.00 85.31 556 GLY A N 1
ATOM 4440 C CA . GLY A 1 556 ? -56.620 -9.666 -36.434 1.00 85.31 556 GLY A CA 1
ATOM 4441 C C . GLY A 1 556 ? -55.145 -9.369 -36.163 1.00 85.31 556 GLY A C 1
ATOM 4442 O O . GLY A 1 556 ? -54.360 -10.295 -35.962 1.00 85.31 556 GLY A O 1
ATOM 4443 N N . MET A 1 557 ? -54.767 -8.088 -36.183 1.00 88.94 557 MET A N 1
ATOM 4444 C CA . MET A 1 557 ? -53.408 -7.614 -35.900 1.00 88.94 557 MET A CA 1
ATOM 4445 C C . MET A 1 557 ? -53.402 -6.810 -34.601 1.00 88.94 557 MET A C 1
ATOM 4447 O O . MET A 1 557 ? -54.175 -5.869 -34.447 1.00 88.94 557 MET A O 1
ATOM 4451 N N . VAL A 1 558 ? -52.516 -7.174 -33.673 1.00 92.75 558 VAL A N 1
ATOM 4452 C CA . VAL A 1 558 ? -52.337 -6.474 -32.395 1.00 92.75 558 VAL A CA 1
ATOM 4453 C C . VAL A 1 558 ? -50.943 -5.870 -32.357 1.00 92.75 558 VAL A C 1
ATOM 4455 O O . VAL A 1 558 ? -49.951 -6.598 -32.340 1.00 92.75 558 VAL A O 1
ATOM 4458 N N . GLN A 1 559 ? -50.857 -4.541 -32.330 1.00 95.69 559 GLN A N 1
ATOM 4459 C CA . GLN A 1 559 ? -49.618 -3.829 -32.030 1.00 95.69 559 GLN A CA 1
ATOM 4460 C C . GLN A 1 559 ? -49.547 -3.598 -30.517 1.00 95.69 559 GLN A C 1
ATOM 4462 O O . GLN A 1 559 ? -50.224 -2.709 -30.015 1.00 95.69 559 GLN A O 1
ATOM 4467 N N . SER A 1 560 ? -48.759 -4.403 -29.799 1.00 96.06 560 SER A N 1
ATOM 4468 C CA . SER A 1 560 ? -48.606 -4.307 -28.341 1.00 96.06 560 SER A CA 1
ATOM 4469 C C . SER A 1 560 ? -47.285 -3.633 -27.984 1.00 96.06 560 SER A C 1
ATOM 4471 O O . SER A 1 560 ? -46.229 -4.029 -28.488 1.00 96.06 560 SER A O 1
ATOM 4473 N N . LYS A 1 561 ? -47.345 -2.661 -27.070 1.00 97.44 561 LYS A N 1
ATOM 4474 C CA . LYS A 1 561 ? -46.191 -2.154 -26.324 1.00 97.44 561 LYS A CA 1
ATOM 4475 C C . LYS A 1 561 ? -45.937 -3.088 -25.144 1.00 97.44 561 LYS A C 1
ATOM 4477 O O . LYS A 1 561 ? -46.856 -3.388 -24.386 1.00 97.44 561 LYS A O 1
ATOM 4482 N N . LEU A 1 562 ? -44.720 -3.593 -25.036 1.00 97.69 562 LEU A N 1
ATOM 4483 C CA . LEU A 1 562 ? -44.249 -4.425 -23.937 1.00 97.69 562 LEU A CA 1
ATOM 4484 C C . LEU A 1 562 ? -43.341 -3.560 -23.082 1.00 97.69 562 LEU A C 1
ATOM 4486 O O . LEU A 1 562 ? -42.471 -2.894 -23.640 1.00 97.69 562 LEU A O 1
ATOM 4490 N N . SER A 1 563 ? -43.557 -3.548 -21.772 1.00 97.88 563 SER A N 1
ATOM 4491 C CA . SER A 1 563 ? -42.714 -2.793 -20.849 1.00 97.88 563 SER A CA 1
ATOM 4492 C C . SER A 1 563 ? -42.190 -3.691 -19.740 1.00 97.88 563 SER A C 1
ATOM 4494 O O . SER A 1 563 ? -42.938 -4.486 -19.166 1.00 97.88 563 SER A O 1
ATOM 4496 N N . GLY A 1 564 ? -40.891 -3.569 -19.486 1.00 97.56 564 GLY A N 1
ATOM 4497 C CA . GLY A 1 564 ? -40.170 -4.183 -18.383 1.00 97.56 564 GLY A CA 1
ATOM 4498 C C . GLY A 1 564 ? -39.812 -3.179 -17.292 1.00 97.56 564 GLY A C 1
ATOM 4499 O O . GLY A 1 564 ? -39.182 -3.572 -16.318 1.00 97.56 564 GLY A O 1
ATOM 4500 N N . THR A 1 565 ? -40.200 -1.907 -17.441 1.00 97.75 565 THR A N 1
ATOM 4501 C CA . THR A 1 565 ? -39.738 -0.783 -16.605 1.00 97.75 565 THR A CA 1
ATOM 4502 C C . THR A 1 565 ? -40.176 -0.864 -15.146 1.00 97.75 565 THR A C 1
ATOM 4504 O O . THR A 1 565 ? -39.620 -0.161 -14.316 1.00 97.75 565 THR A O 1
ATOM 4507 N N . ASP A 1 566 ? -41.153 -1.716 -14.828 1.00 97.44 566 ASP A N 1
ATOM 4508 C CA . ASP A 1 566 ? -41.583 -1.984 -13.450 1.00 97.44 566 ASP A CA 1
ATOM 4509 C C . ASP A 1 566 ? -40.712 -3.048 -12.756 1.00 97.44 566 ASP A C 1
ATOM 4511 O O . ASP A 1 566 ? -41.001 -3.441 -11.623 1.00 97.44 566 ASP A O 1
ATOM 4515 N N . SER A 1 567 ? -39.700 -3.583 -13.450 1.00 98.12 567 SER A N 1
ATOM 4516 C CA . SER A 1 567 ? -38.692 -4.452 -12.842 1.00 98.12 567 SER A CA 1
ATOM 4517 C C . SER A 1 567 ? -37.817 -3.632 -11.905 1.00 98.12 567 SER A C 1
ATOM 4519 O O . SER A 1 567 ? -37.500 -2.481 -12.194 1.00 98.12 567 SER A O 1
ATOM 4521 N N . PHE A 1 568 ? -37.424 -4.227 -10.790 1.00 97.31 568 PHE A N 1
ATOM 4522 C CA . PHE A 1 568 ? -36.636 -3.547 -9.773 1.00 97.31 568 PHE A CA 1
ATOM 4523 C C . PHE A 1 568 ? -35.705 -4.532 -9.088 1.00 97.31 568 PHE A C 1
ATOM 4525 O O . PHE A 1 568 ? -35.888 -5.748 -9.195 1.00 97.31 568 PHE A O 1
ATOM 4532 N N . ASP A 1 569 ? -34.741 -3.971 -8.383 1.00 95.56 569 ASP A N 1
ATOM 4533 C CA . ASP A 1 569 ? -33.811 -4.687 -7.539 1.00 95.56 569 ASP A CA 1
ATOM 4534 C C . ASP A 1 569 ? -33.802 -4.042 -6.146 1.00 95.56 569 ASP A C 1
ATOM 4536 O O . ASP A 1 569 ? -34.089 -2.847 -6.022 1.00 95.56 569 ASP A O 1
ATOM 4540 N N . THR A 1 570 ? -33.650 -4.847 -5.099 1.00 91.69 570 THR A N 1
ATOM 4541 C CA . THR A 1 570 ? -33.888 -4.419 -3.708 1.00 91.69 570 THR A CA 1
ATOM 4542 C C . THR A 1 570 ? -32.639 -3.908 -3.011 1.00 91.69 570 THR A C 1
ATOM 4544 O O . THR A 1 570 ? -32.754 -3.067 -2.119 1.00 91.69 570 THR A O 1
ATOM 4547 N N . ASP A 1 571 ? -31.480 -4.392 -3.429 1.00 87.06 571 ASP A N 1
ATOM 4548 C CA . ASP A 1 571 ? -30.144 -4.021 -2.970 1.00 87.06 571 ASP A CA 1
ATOM 4549 C C . ASP A 1 571 ? -29.297 -3.362 -4.072 1.00 87.06 571 ASP A C 1
ATOM 4551 O O . ASP A 1 571 ? -28.300 -2.721 -3.743 1.00 87.06 571 ASP A O 1
ATOM 4555 N N . GLY A 1 572 ? -29.735 -3.408 -5.336 1.00 90.69 572 GLY A N 1
ATOM 4556 C CA . GLY A 1 572 ? -29.027 -2.806 -6.469 1.00 90.69 572 GLY A CA 1
ATOM 4557 C C . GLY A 1 572 ? -29.912 -2.107 -7.510 1.00 90.69 572 GLY A C 1
ATOM 4558 O O . GLY A 1 572 ? -30.971 -1.532 -7.221 1.00 90.69 572 GLY A O 1
ATOM 4559 N N . THR A 1 573 ? -29.448 -2.107 -8.762 1.00 95.31 573 THR A N 1
ATOM 4560 C CA . THR A 1 573 ? -30.134 -1.521 -9.923 1.00 95.31 573 THR A CA 1
ATOM 4561 C C . THR A 1 573 ? -30.124 -2.440 -11.147 1.00 95.31 573 THR A C 1
ATOM 4563 O O . THR A 1 573 ? -29.179 -3.167 -11.418 1.00 95.31 573 THR A O 1
ATOM 4566 N N . ILE A 1 574 ? -31.168 -2.370 -11.981 1.00 97.50 574 ILE A N 1
ATOM 4567 C CA . ILE A 1 574 ? -31.228 -3.149 -13.230 1.00 97.50 574 ILE A CA 1
ATOM 4568 C C . ILE A 1 574 ? -30.351 -2.511 -14.314 1.00 97.50 574 ILE A C 1
ATOM 4570 O O . ILE A 1 574 ? -30.666 -1.428 -14.810 1.00 97.50 574 ILE A O 1
ATOM 4574 N N . VAL A 1 575 ? -29.323 -3.230 -14.773 1.00 97.62 575 VAL A N 1
ATOM 4575 C CA . VAL A 1 575 ? -28.390 -2.757 -15.815 1.00 97.62 575 VAL A CA 1
ATOM 4576 C C . VAL A 1 575 ? -28.702 -3.285 -17.214 1.00 97.62 575 VAL A C 1
ATOM 4578 O O . VAL A 1 575 ? -28.193 -2.753 -18.201 1.00 97.62 575 VAL A O 1
ATOM 4581 N N . SER A 1 576 ? -29.531 -4.329 -17.353 1.00 97.88 576 SER A N 1
ATOM 4582 C CA . SER A 1 576 ? -29.922 -4.823 -18.682 1.00 97.88 576 SER A CA 1
ATOM 4583 C C . SER A 1 576 ? -31.289 -5.502 -18.743 1.00 97.88 576 SER A C 1
ATOM 4585 O O . SER A 1 576 ? -31.733 -6.154 -17.798 1.00 97.88 576 SER A O 1
ATOM 4587 N N . TYR A 1 577 ? -31.916 -5.398 -19.919 1.00 98.31 577 TYR A N 1
ATOM 4588 C CA . TYR A 1 577 ? -33.173 -6.049 -20.280 1.00 98.31 577 TYR A CA 1
ATOM 4589 C C . TYR A 1 577 ? -32.942 -6.958 -21.487 1.00 98.31 577 TYR A C 1
ATOM 4591 O O . TYR A 1 577 ? -32.178 -6.632 -22.394 1.00 98.31 577 TYR A O 1
ATOM 4599 N N . ARG A 1 578 ? -33.613 -8.108 -21.529 1.00 98.25 578 ARG A N 1
ATOM 4600 C CA . ARG A 1 578 ? -33.596 -9.009 -22.683 1.00 98.25 578 ARG A CA 1
ATOM 4601 C C . ARG A 1 578 ? -34.958 -9.646 -22.882 1.00 98.25 578 ARG A C 1
ATOM 4603 O O . ARG A 1 578 ? -35.407 -10.452 -22.076 1.00 98.25 578 ARG A O 1
ATOM 4610 N N . TRP A 1 579 ? -35.589 -9.318 -23.996 1.00 97.62 579 TRP A N 1
ATOM 4611 C CA . TRP A 1 579 ? -36.849 -9.895 -24.432 1.00 97.62 579 TRP A CA 1
ATOM 4612 C C . TRP A 1 579 ? -36.606 -11.020 -25.424 1.00 97.62 579 TRP A C 1
ATOM 4614 O O . TRP A 1 579 ? -35.953 -10.802 -26.438 1.00 97.62 579 TRP A O 1
ATOM 4624 N N . GLU A 1 580 ? -37.183 -12.192 -25.183 1.00 97.62 580 GLU A N 1
ATOM 4625 C CA . GLU A 1 580 ? -37.199 -13.319 -26.113 1.00 97.62 580 GLU A CA 1
ATOM 4626 C C . GLU A 1 580 ? -38.628 -13.651 -26.523 1.00 97.62 580 GLU A C 1
ATOM 4628 O O . GLU A 1 580 ? -39.511 -13.888 -25.693 1.00 97.62 580 GLU A O 1
ATOM 4633 N N . PHE A 1 581 ? -38.853 -13.704 -27.829 1.00 93.38 581 PHE A N 1
ATOM 4634 C CA . PHE A 1 581 ? -40.157 -13.991 -28.403 1.00 93.38 581 PHE A CA 1
ATOM 4635 C C . PHE A 1 581 ? -40.198 -15.414 -28.953 1.00 93.38 581 PHE A C 1
ATOM 4637 O O . PHE A 1 581 ? -39.205 -15.937 -29.453 1.00 93.38 581 PHE A O 1
ATOM 4644 N N . SER A 1 582 ? -41.381 -16.033 -28.955 1.00 85.25 582 SER A N 1
ATOM 4645 C CA . SER A 1 582 ? -41.566 -17.409 -29.449 1.00 85.25 582 SER A CA 1
ATOM 4646 C C . SER A 1 582 ? -41.206 -17.625 -30.929 1.00 85.25 582 SER A C 1
ATOM 4648 O O . SER A 1 582 ? -41.181 -18.761 -31.387 1.00 85.25 582 SER A O 1
ATOM 4650 N N . ASN A 1 583 ? -40.983 -16.555 -31.697 1.00 81.44 583 ASN A N 1
ATOM 4651 C CA . ASN A 1 583 ? -40.522 -16.600 -33.086 1.00 81.44 583 ASN A CA 1
ATOM 4652 C C . ASN A 1 583 ? -38.997 -16.421 -33.232 1.00 81.44 583 ASN A C 1
ATOM 4654 O O . ASN A 1 583 ? -38.525 -16.227 -34.348 1.00 81.44 583 ASN A O 1
ATOM 4658 N N . GLY A 1 584 ? -38.244 -16.438 -32.127 1.00 84.69 584 GLY A N 1
ATOM 4659 C CA . GLY A 1 584 ? -36.786 -16.296 -32.109 1.00 84.69 584 GLY A CA 1
ATOM 4660 C C . GLY A 1 584 ? -36.274 -14.854 -32.144 1.00 84.69 584 GLY A C 1
ATOM 4661 O O . GLY A 1 584 ? -35.066 -14.644 -32.098 1.00 84.69 584 GLY A O 1
ATOM 4662 N N . PHE A 1 585 ? -37.154 -13.848 -32.210 1.00 89.25 585 PHE A N 1
ATOM 4663 C CA . PHE A 1 585 ? -36.735 -12.448 -32.125 1.00 89.25 585 PHE A CA 1
ATOM 4664 C C . PHE A 1 585 ? -36.239 -12.109 -30.711 1.00 89.25 585 PHE A C 1
ATOM 4666 O O . PHE A 1 585 ? -36.808 -12.592 -29.729 1.00 89.25 585 PHE A O 1
ATOM 4673 N N . VAL A 1 586 ? -35.216 -11.250 -30.620 1.00 94.88 586 VAL A N 1
ATOM 4674 C CA . VAL A 1 586 ? -34.638 -10.759 -29.361 1.00 94.88 586 VAL A CA 1
ATOM 4675 C C . VAL A 1 586 ? -34.561 -9.233 -29.381 1.00 94.88 586 VAL A C 1
ATOM 4677 O O . VAL A 1 586 ? -34.254 -8.649 -30.419 1.00 94.88 586 VAL A O 1
ATOM 4680 N N . ALA A 1 587 ? -34.839 -8.589 -28.248 1.00 95.19 587 ALA A N 1
ATOM 4681 C CA . ALA A 1 587 ? -34.654 -7.149 -28.055 1.00 95.19 587 ALA A CA 1
ATOM 4682 C C . ALA A 1 587 ? -34.045 -6.855 -26.678 1.00 95.19 587 ALA A C 1
ATOM 4684 O O . ALA A 1 587 ? -34.245 -7.638 -25.753 1.00 95.19 587 ALA A O 1
ATOM 4685 N N . PHE A 1 588 ? -33.326 -5.738 -26.549 1.00 96.81 588 PHE A N 1
ATOM 4686 C CA . PHE A 1 588 ? -32.580 -5.384 -25.330 1.00 96.81 588 PHE A CA 1
ATOM 4687 C C . PHE A 1 588 ? -33.069 -4.104 -24.638 1.00 96.81 588 PHE A C 1
ATOM 4689 O O . PHE A 1 588 ? -32.545 -3.711 -23.603 1.00 96.81 588 PHE A O 1
ATOM 4696 N N . GLU A 1 589 ? -34.095 -3.467 -25.198 1.00 97.25 589 GLU A N 1
ATOM 4697 C CA . GLU A 1 589 ? -34.666 -2.242 -24.646 1.00 97.25 589 GLU A CA 1
ATOM 4698 C C . GLU A 1 589 ? -35.629 -2.544 -23.480 1.00 97.25 589 GLU A C 1
ATOM 4700 O O . GLU A 1 589 ? -36.331 -3.567 -23.516 1.00 97.25 589 GLU A O 1
ATOM 4705 N N . PRO A 1 590 ? -35.744 -1.648 -22.478 1.00 96.19 590 PRO A N 1
ATOM 4706 C CA . PRO A 1 590 ? -36.729 -1.773 -21.398 1.00 96.19 590 PRO A CA 1
ATOM 4707 C C . PRO A 1 590 ? -38.174 -1.817 -21.913 1.00 96.19 590 PRO A C 1
ATOM 4709 O O . PRO A 1 590 ? -39.029 -2.487 -21.332 1.00 96.19 590 PRO A O 1
ATOM 4712 N N . GLU A 1 591 ? -38.442 -1.143 -23.035 1.00 97.69 591 GLU A N 1
ATOM 4713 C CA . GLU A 1 591 ? -39.733 -1.145 -23.717 1.00 97.69 591 GLU A CA 1
ATOM 4714 C C . GLU A 1 591 ? -39.593 -1.577 -25.181 1.00 97.69 591 GLU A C 1
ATOM 4716 O O . GLU A 1 591 ? -38.717 -1.117 -25.909 1.00 97.69 591 GLU A O 1
ATOM 4721 N N . VAL A 1 592 ? -40.499 -2.436 -25.653 1.00 96.69 592 VAL A N 1
ATOM 4722 C CA . VAL A 1 592 ? -40.463 -2.987 -27.015 1.00 96.69 592 VAL A CA 1
ATOM 4723 C C . VAL A 1 592 ? -41.862 -2.963 -27.622 1.00 96.69 592 VAL A C 1
ATOM 4725 O O . VAL A 1 592 ? -42.806 -3.500 -27.053 1.00 96.69 592 VAL A O 1
ATOM 4728 N N . THR A 1 593 ? -42.020 -2.394 -28.819 1.00 96.19 593 THR A N 1
ATOM 4729 C CA . THR A 1 593 ? -43.295 -2.444 -29.560 1.00 96.19 593 THR A CA 1
ATOM 4730 C C . THR A 1 593 ? -43.237 -3.499 -30.659 1.00 96.19 593 THR A C 1
ATOM 4732 O O . THR A 1 593 ? -42.320 -3.503 -31.482 1.00 96.19 593 THR A O 1
ATOM 4735 N N . ARG A 1 594 ? -44.223 -4.404 -30.704 1.00 94.25 594 ARG A N 1
ATOM 4736 C CA . ARG A 1 594 ? -44.295 -5.485 -31.705 1.00 94.25 594 ARG A CA 1
ATOM 4737 C C . ARG A 1 594 ? -45.707 -5.665 -32.242 1.00 94.25 594 ARG A C 1
ATOM 4739 O O . ARG A 1 594 ? -46.688 -5.410 -31.550 1.00 94.25 594 ARG A O 1
ATOM 4746 N N . ARG A 1 595 ? -45.794 -6.143 -33.485 1.00 93.69 595 ARG A N 1
ATOM 4747 C CA . ARG A 1 595 ? -47.048 -6.550 -34.129 1.00 93.69 595 ARG A CA 1
ATOM 4748 C C . ARG A 1 595 ? -47.192 -8.065 -34.078 1.00 93.69 595 ARG A C 1
ATOM 4750 O O . ARG A 1 595 ? -46.256 -8.790 -34.411 1.00 93.69 595 ARG A O 1
ATOM 4757 N N . PHE A 1 596 ? -48.375 -8.517 -33.692 1.00 90.31 596 PHE A N 1
ATOM 4758 C CA . PHE A 1 596 ? -48.746 -9.917 -33.551 1.00 90.31 596 PHE A CA 1
ATOM 4759 C C . PHE A 1 596 ? -49.954 -10.217 -34.435 1.00 90.31 596 PHE A C 1
ATOM 4761 O O . PHE A 1 596 ? -50.897 -9.429 -34.481 1.00 90.31 596 PHE A O 1
ATOM 4768 N N . PHE A 1 597 ? -49.935 -11.361 -35.115 1.00 89.62 597 PHE A N 1
ATOM 4769 C CA . PHE A 1 597 ? -50.978 -11.775 -36.056 1.00 89.62 597 PHE A CA 1
ATOM 4770 C C . PHE A 1 597 ? -51.560 -13.123 -35.637 1.00 89.62 597 PHE A C 1
ATOM 4772 O O . PHE A 1 597 ? -50.825 -13.997 -35.178 1.00 89.62 597 PHE A O 1
ATOM 4779 N N . SER A 1 598 ? -52.867 -13.325 -35.805 1.00 86.31 598 SER A N 1
ATOM 4780 C CA . SER A 1 598 ? -53.458 -14.654 -35.616 1.00 86.31 598 SER A CA 1
ATOM 4781 C C . SER A 1 598 ? -52.841 -15.664 -36.588 1.00 86.31 598 SER A C 1
ATOM 4783 O O . SER A 1 598 ? -52.683 -15.367 -37.773 1.00 86.31 598 SER A O 1
ATOM 4785 N N . LYS A 1 599 ? -52.533 -16.873 -36.111 1.00 81.50 599 LYS A N 1
ATOM 4786 C CA . LYS A 1 599 ? -52.125 -17.988 -36.971 1.00 81.50 599 LYS A CA 1
ATOM 4787 C C . LYS A 1 599 ? -53.272 -18.385 -37.912 1.00 81.50 599 LYS A C 1
ATOM 4789 O O . LYS A 1 599 ? -54.426 -18.390 -37.473 1.00 81.50 599 LYS A O 1
ATOM 4794 N N . PRO A 1 600 ? -52.974 -18.781 -39.164 1.00 76.50 600 PRO A N 1
ATOM 4795 C CA . PRO A 1 600 ? -53.966 -19.392 -40.043 1.00 76.50 600 PRO A CA 1
ATOM 4796 C C . PRO A 1 600 ? -54.659 -20.575 -39.351 1.00 76.50 600 PRO A C 1
ATOM 4798 O O . PRO A 1 600 ? -54.009 -21.337 -38.635 1.00 76.50 600 PRO A O 1
ATOM 4801 N N . ASN A 1 601 ? -55.972 -20.722 -39.555 1.00 77.00 601 ASN A N 1
ATOM 4802 C CA . ASN A 1 601 ? -56.802 -21.804 -39.000 1.00 77.00 601 ASN A CA 1
ATOM 4803 C C . ASN A 1 601 ? -56.851 -21.884 -37.459 1.00 77.00 601 ASN A C 1
ATOM 4805 O O . ASN A 1 601 ? -57.175 -22.932 -36.902 1.00 77.00 601 ASN A O 1
ATOM 4809 N N . SER A 1 602 ? -56.549 -20.791 -36.751 1.00 79.50 602 SER A N 1
ATOM 4810 C CA . SER A 1 602 ? -56.650 -20.719 -35.293 1.00 79.50 602 SER A CA 1
ATOM 4811 C C . SER A 1 602 ? -57.556 -19.572 -34.854 1.00 79.50 602 SER A C 1
ATOM 4813 O O . SER A 1 602 ? -57.258 -18.411 -35.121 1.00 79.50 602 SER A O 1
ATOM 4815 N N . ASN A 1 603 ? -58.620 -19.888 -34.108 1.00 84.69 603 ASN A N 1
ATOM 4816 C CA . ASN A 1 603 ? -59.530 -18.877 -33.554 1.00 84.69 603 ASN A CA 1
ATOM 4817 C C . ASN A 1 603 ? -58.839 -17.954 -32.532 1.00 84.69 603 ASN A C 1
ATOM 4819 O O . ASN A 1 603 ? -59.235 -16.800 -32.361 1.00 84.69 603 ASN A O 1
ATOM 4823 N N . VAL A 1 604 ? -57.809 -18.459 -31.838 1.00 88.69 604 VAL A N 1
ATOM 4824 C CA . VAL A 1 604 ? -57.057 -17.741 -30.801 1.00 88.69 604 VAL A CA 1
ATOM 4825 C C . VAL A 1 604 ? -55.583 -18.143 -30.850 1.00 88.69 604 VAL A C 1
ATOM 4827 O O . VAL A 1 604 ? -55.236 -19.296 -30.615 1.00 88.69 604 VAL A O 1
ATOM 4830 N N . THR A 1 605 ? -54.698 -17.175 -31.074 1.00 91.00 605 THR A N 1
ATOM 4831 C CA . THR A 1 605 ? -53.240 -17.337 -31.002 1.00 91.00 605 THR A CA 1
ATOM 4832 C C . THR A 1 605 ? -52.693 -16.626 -29.769 1.00 91.00 605 THR A C 1
ATOM 4834 O O . THR A 1 605 ? -52.916 -15.431 -29.594 1.00 91.00 605 THR A O 1
ATOM 4837 N N . ARG A 1 606 ? -51.954 -17.346 -28.918 1.00 91.50 606 ARG A N 1
ATOM 4838 C CA . ARG A 1 606 ? -51.227 -16.768 -27.777 1.00 91.50 606 ARG A CA 1
ATOM 4839 C C . ARG A 1 606 ? -49.744 -16.633 -28.106 1.00 91.50 606 ARG A C 1
ATOM 4841 O O . ARG A 1 606 ? -49.122 -17.602 -28.539 1.00 91.50 606 ARG A O 1
ATOM 4848 N N . PHE A 1 607 ? -49.195 -15.451 -27.864 1.00 91.88 607 PHE A N 1
ATOM 4849 C CA . PHE A 1 607 ? -47.772 -15.146 -27.957 1.00 91.88 607 PHE A CA 1
ATOM 4850 C C . PHE A 1 607 ? -47.189 -14.979 -26.561 1.00 91.88 607 PHE A C 1
ATOM 4852 O O . PHE A 1 607 ? -47.834 -14.404 -25.685 1.00 91.88 607 PHE A O 1
ATOM 4859 N N . ILE A 1 608 ? -45.972 -15.484 -26.382 1.00 94.75 608 ILE A N 1
ATOM 4860 C CA . ILE A 1 608 ? -45.203 -15.368 -25.145 1.00 94.75 608 ILE A CA 1
ATOM 4861 C C . ILE A 1 608 ? -44.003 -14.477 -25.446 1.00 94.75 608 ILE A C 1
ATOM 4863 O O . ILE A 1 608 ? -43.256 -14.756 -26.390 1.00 94.75 608 ILE A O 1
ATOM 4867 N N . ALA A 1 609 ? -43.832 -13.434 -24.642 1.00 96.25 609 ALA A N 1
ATOM 4868 C CA . ALA A 1 609 ? -42.599 -12.668 -24.568 1.00 96.25 609 ALA A CA 1
ATOM 4869 C C . ALA A 1 609 ? -41.978 -12.915 -23.188 1.00 96.25 609 ALA A C 1
ATOM 4871 O O . ALA A 1 609 ? -42.598 -12.630 -22.163 1.00 96.25 609 ALA A O 1
ATOM 4872 N N . LYS A 1 610 ? -40.790 -13.521 -23.171 1.00 97.81 610 LYS A N 1
ATOM 4873 C CA . LYS A 1 610 ? -40.002 -13.742 -21.959 1.00 97.81 610 LYS A CA 1
ATOM 4874 C C . LYS A 1 610 ? -39.113 -12.522 -21.750 1.00 97.81 610 LYS A C 1
ATOM 4876 O O . LYS A 1 610 ? -38.326 -12.211 -22.635 1.00 97.81 610 LYS A O 1
ATOM 4881 N N . LEU A 1 611 ? -39.239 -11.852 -20.613 1.00 98.44 611 LEU A N 1
ATOM 4882 C CA . LEU A 1 611 ? -38.301 -10.822 -20.179 1.00 98.44 611 LEU A CA 1
ATOM 4883 C C . LEU A 1 611 ? -37.292 -11.453 -19.224 1.00 98.44 611 LEU A C 1
ATOM 4885 O O . LEU A 1 611 ? -37.699 -12.103 -18.267 1.00 98.44 611 LEU A O 1
ATOM 4889 N N . THR A 1 612 ? -36.007 -11.224 -19.454 1.00 98.44 612 THR A N 1
ATOM 4890 C CA . THR A 1 612 ? -34.929 -11.453 -18.492 1.00 98.44 612 THR A CA 1
ATOM 4891 C C . THR A 1 612 ? -34.297 -10.112 -18.152 1.00 98.44 612 THR A C 1
ATOM 4893 O O . THR A 1 612 ? -33.915 -9.377 -19.061 1.00 98.44 612 THR A O 1
ATOM 4896 N N . VAL A 1 613 ? -34.191 -9.801 -16.865 1.00 98.38 613 VAL A N 1
ATOM 4897 C CA . VAL A 1 613 ? -33.463 -8.629 -16.361 1.00 98.38 613 VAL A CA 1
ATOM 4898 C C . VAL A 1 613 ? -32.195 -9.080 -15.645 1.00 98.38 613 VAL A C 1
ATOM 4900 O O . VAL A 1 613 ? -32.180 -10.179 -15.082 1.00 98.38 613 VAL A O 1
ATOM 4903 N N . THR A 1 614 ? -31.149 -8.256 -15.707 1.00 97.25 614 THR A N 1
ATOM 4904 C CA . THR A 1 614 ? -29.891 -8.453 -14.966 1.00 97.25 614 THR A CA 1
ATOM 4905 C C . THR A 1 614 ? -29.621 -7.221 -14.109 1.00 97.25 614 THR A C 1
ATOM 4907 O O . THR A 1 614 ? -29.764 -6.111 -14.632 1.00 97.25 614 THR A O 1
ATOM 4910 N N . ASP A 1 615 ? -29.248 -7.423 -12.850 1.00 97.12 615 ASP A N 1
ATOM 4911 C CA . ASP A 1 615 ? -28.798 -6.366 -11.934 1.00 97.12 615 ASP A CA 1
ATOM 4912 C C . ASP A 1 615 ? -27.319 -5.979 -12.159 1.00 97.12 615 ASP A C 1
ATOM 4914 O O . ASP A 1 615 ? -26.639 -6.543 -13.029 1.00 97.12 615 ASP A O 1
ATOM 4918 N N . ASP A 1 616 ? -26.836 -4.988 -11.412 1.00 94.25 616 ASP A N 1
ATOM 4919 C CA . ASP A 1 616 ? -25.454 -4.497 -11.417 1.00 94.25 616 ASP A CA 1
ATOM 4920 C C . ASP A 1 616 ? -24.432 -5.488 -10.845 1.00 94.25 616 ASP A C 1
ATOM 4922 O O . ASP A 1 616 ? -23.262 -5.434 -11.231 1.00 94.25 616 ASP A O 1
ATOM 4926 N N . ASP A 1 617 ? -24.887 -6.467 -10.067 1.00 90.06 617 ASP A N 1
ATOM 4927 C CA . ASP A 1 617 ? -24.089 -7.568 -9.521 1.00 90.06 617 ASP A CA 1
ATOM 4928 C C . ASP A 1 617 ? -24.129 -8.849 -10.391 1.00 90.06 617 ASP A C 1
ATOM 4930 O O . ASP A 1 617 ? -23.562 -9.897 -10.057 1.00 90.06 617 ASP A O 1
ATOM 4934 N N . GLY A 1 618 ? -24.768 -8.778 -11.562 1.00 93.31 618 GLY A N 1
ATOM 4935 C CA . GLY A 1 618 ? -24.846 -9.831 -12.570 1.00 93.31 618 GLY A CA 1
ATOM 4936 C C . GLY A 1 618 ? -25.901 -10.923 -12.342 1.00 93.31 618 GLY A C 1
ATOM 4937 O O . GLY A 1 618 ? -25.993 -11.838 -13.181 1.00 93.31 618 GLY A O 1
ATOM 4938 N N . ALA A 1 619 ? -26.707 -10.876 -11.275 1.00 95.31 619 ALA A N 1
ATOM 4939 C CA . ALA A 1 619 ? -27.785 -11.837 -11.073 1.00 95.31 619 ALA A CA 1
ATOM 4940 C C . ALA A 1 619 ? -28.989 -11.538 -11.971 1.00 95.31 619 ALA A C 1
ATOM 4942 O O . ALA A 1 619 ? -29.168 -10.461 -12.535 1.00 95.31 619 ALA A O 1
ATOM 4943 N N . LYS A 1 620 ? -29.781 -12.586 -12.226 1.00 97.75 620 LYS A N 1
ATOM 4944 C CA . LYS A 1 620 ? -30.806 -12.591 -13.275 1.00 97.75 620 LYS A CA 1
ATOM 4945 C C . LYS A 1 620 ? -32.124 -13.131 -12.777 1.00 97.75 620 LYS A C 1
ATOM 4947 O O . LYS A 1 620 ? -32.175 -14.117 -12.037 1.00 97.75 620 LYS A O 1
ATOM 4952 N N . SER A 1 621 ? -33.188 -12.548 -13.307 1.00 98.25 621 SER A N 1
ATOM 4953 C CA . SER A 1 621 ? -34.561 -12.972 -13.071 1.00 98.25 621 SER A CA 1
ATOM 4954 C C . SER A 1 621 ? -35.361 -12.895 -14.357 1.00 98.25 621 SER A C 1
ATOM 4956 O O . SER A 1 621 ? -35.061 -12.085 -15.238 1.00 98.25 621 SER A O 1
ATOM 4958 N N . ASP A 1 622 ? -36.358 -13.766 -14.497 1.00 97.88 622 ASP A N 1
ATOM 4959 C CA . ASP A 1 622 ? -37.194 -13.796 -15.686 1.00 97.88 622 ASP A CA 1
ATOM 4960 C C . ASP A 1 622 ? -38.687 -13.880 -15.397 1.00 97.88 622 ASP A C 1
ATOM 4962 O O . ASP A 1 622 ? -39.136 -14.403 -14.381 1.00 97.88 622 ASP A O 1
ATOM 4966 N N . THR A 1 623 ? -39.461 -13.316 -16.319 1.00 98.31 623 THR A N 1
ATOM 4967 C CA . THR A 1 623 ? -40.920 -13.292 -16.281 1.00 98.31 623 THR A CA 1
ATOM 4968 C C . THR A 1 623 ? -41.487 -13.399 -17.695 1.00 98.31 623 THR A C 1
ATOM 4970 O O . THR A 1 623 ? -40.760 -13.310 -18.689 1.00 98.31 623 THR A O 1
ATOM 4973 N N . LYS A 1 624 ? -42.795 -13.634 -17.816 1.00 97.25 624 LYS A N 1
ATOM 4974 C CA . LYS A 1 624 ? -43.474 -13.810 -19.106 1.00 97.25 624 LYS A CA 1
ATOM 4975 C C . LYS A 1 624 ? -44.738 -12.971 -19.173 1.00 97.25 624 LYS A C 1
ATOM 4977 O O . LYS A 1 624 ? -45.615 -13.110 -18.324 1.00 97.25 624 LYS A O 1
ATOM 4982 N N . CYS A 1 625 ? -44.884 -12.201 -20.246 1.00 94.44 625 CYS A N 1
ATOM 4983 C CA . CYS A 1 625 ? -46.154 -11.586 -20.613 1.00 94.44 625 CYS A CA 1
ATOM 4984 C C . CYS A 1 625 ? -46.773 -12.302 -21.811 1.00 94.44 625 CYS A C 1
ATOM 4986 O O . CYS A 1 625 ? -46.098 -12.902 -22.658 1.00 94.44 625 CYS A O 1
ATOM 4988 N N . PHE A 1 626 ? -48.100 -12.241 -21.856 1.00 94.88 626 PHE A N 1
ATOM 4989 C CA . PHE A 1 626 ? -48.908 -12.931 -22.845 1.00 94.88 626 PHE A CA 1
ATOM 4990 C C . PHE A 1 626 ? -49.674 -11.921 -23.688 1.00 94.88 626 PHE A C 1
ATOM 4992 O O . PHE A 1 626 ? -50.317 -11.017 -23.155 1.00 94.88 626 PHE A O 1
ATOM 4999 N N . ILE A 1 627 ? -49.646 -12.122 -25.005 1.00 95.38 627 ILE A N 1
ATOM 5000 C CA . ILE A 1 627 ? -50.456 -11.369 -25.962 1.00 95.38 627 ILE A CA 1
ATOM 5001 C C . ILE A 1 627 ? -51.399 -12.353 -26.652 1.00 95.38 627 ILE A C 1
ATOM 5003 O O . ILE A 1 627 ? -50.956 -13.368 -27.190 1.00 95.38 627 ILE A O 1
ATOM 5007 N N . THR A 1 628 ? -52.703 -12.080 -26.638 1.00 94.44 628 THR A N 1
ATOM 5008 C CA . THR A 1 628 ? -53.723 -12.961 -27.225 1.00 94.44 628 THR A CA 1
ATOM 5009 C C . THR A 1 628 ? -54.373 -12.321 -28.448 1.00 94.44 628 THR A C 1
ATOM 5011 O O . THR A 1 628 ? -55.090 -11.333 -28.336 1.00 94.44 628 THR A O 1
ATOM 5014 N N . VAL A 1 629 ? -54.189 -12.923 -29.618 1.00 92.69 629 VAL A N 1
ATOM 5015 C CA . VAL A 1 629 ? -54.756 -12.447 -30.884 1.00 92.69 629 VAL A CA 1
ATOM 5016 C C . VAL A 1 629 ? -55.858 -13.395 -31.342 1.00 92.69 629 VAL A C 1
ATOM 5018 O O . VAL A 1 629 ? -55.610 -14.584 -31.537 1.00 92.69 629 VAL A O 1
ATOM 5021 N N . ARG A 1 630 ? -57.078 -12.890 -31.518 1.00 90.94 630 ARG A N 1
ATOM 5022 C CA . ARG A 1 630 ? -58.202 -13.650 -32.086 1.00 90.94 630 ARG A CA 1
ATOM 5023 C C . ARG A 1 630 ? -58.241 -13.471 -33.600 1.00 90.94 630 ARG A C 1
ATOM 5025 O O . ARG A 1 630 ? -57.956 -12.379 -34.088 1.00 90.94 630 ARG A O 1
ATOM 5032 N N . SER A 1 631 ? -58.583 -14.513 -34.349 1.00 83.62 631 SER A N 1
ATOM 5033 C CA . SER A 1 631 ? -58.718 -14.395 -35.805 1.00 83.62 631 SER A CA 1
ATOM 5034 C C . SER A 1 631 ? -59.919 -13.531 -36.184 1.00 83.62 631 SER A C 1
ATOM 5036 O O . SER A 1 631 ? -60.936 -13.511 -35.487 1.00 83.62 631 SER A O 1
ATOM 5038 N N . ILE A 1 632 ? -59.829 -12.861 -37.331 1.00 76.31 632 ILE A N 1
ATOM 5039 C CA . ILE A 1 632 ? -61.012 -12.315 -37.997 1.00 76.31 632 ILE A CA 1
ATOM 5040 C C . ILE A 1 632 ? -61.800 -13.525 -38.509 1.00 76.31 632 ILE A C 1
ATOM 5042 O O . ILE A 1 632 ? -61.293 -14.298 -39.319 1.00 76.31 632 ILE A O 1
ATOM 5046 N N . SER A 1 633 ? -63.000 -13.761 -37.979 1.00 66.06 633 SER A N 1
ATOM 5047 C CA . SER A 1 633 ? -63.856 -14.829 -38.489 1.00 66.06 633 SER A CA 1
ATOM 5048 C C . SER A 1 633 ? -64.406 -14.409 -39.851 1.00 66.06 633 SER A C 1
ATOM 5050 O O . SER A 1 633 ? -65.304 -13.566 -39.913 1.00 66.06 633 SER A O 1
ATOM 5052 N N . ASN A 1 634 ? -63.917 -15.024 -40.926 1.00 57.50 634 ASN A N 1
ATOM 5053 C CA . ASN A 1 634 ? -64.544 -14.958 -42.247 1.00 57.50 634 ASN A CA 1
ATOM 5054 C C . ASN A 1 634 ? -65.788 -15.861 -42.268 1.00 57.50 634 ASN A C 1
ATOM 5056 O O . ASN A 1 634 ? -65.854 -16.833 -43.015 1.00 57.50 634 ASN A O 1
ATOM 5060 N N . ASN A 1 635 ? -66.768 -15.581 -41.407 1.00 51.31 635 ASN A N 1
ATOM 5061 C CA . ASN A 1 635 ? -68.095 -16.168 -41.553 1.00 51.31 635 ASN A CA 1
ATOM 5062 C C . ASN A 1 635 ? -68.842 -15.321 -42.587 1.00 51.31 635 ASN A C 1
ATOM 5064 O O . ASN A 1 635 ? -69.583 -14.408 -42.235 1.00 51.31 635 ASN A O 1
ATOM 5068 N N . CYS A 1 636 ? -68.640 -15.624 -43.872 1.00 53.41 636 CYS A N 1
ATOM 5069 C CA . CYS A 1 636 ? -69.360 -14.982 -44.983 1.00 53.41 636 CYS A CA 1
ATOM 5070 C C . CYS A 1 636 ? -70.865 -15.355 -45.013 1.00 53.41 636 CYS A C 1
ATOM 5072 O O . CYS A 1 636 ? -71.561 -15.064 -45.978 1.00 53.41 636 CYS A O 1
ATOM 5074 N N . SER A 1 637 ? -71.371 -16.019 -43.969 1.00 52.44 637 SER A N 1
ATOM 5075 C CA . SER A 1 637 ? -72.790 -16.274 -43.709 1.00 52.44 637 SER A CA 1
ATOM 5076 C C . SER A 1 637 ? -73.476 -15.146 -42.924 1.00 52.44 637 SER A C 1
ATOM 5078 O O . SER A 1 637 ? -74.698 -15.165 -42.796 1.00 52.44 637 SER A O 1
ATOM 5080 N N . ASP A 1 638 ? -72.720 -14.167 -42.413 1.00 52.69 638 ASP A N 1
ATOM 5081 C CA . ASP A 1 638 ? -73.254 -12.953 -41.789 1.00 52.69 638 ASP A CA 1
ATOM 5082 C C . ASP A 1 638 ? -73.327 -11.813 -42.829 1.00 52.69 638 ASP A C 1
ATOM 5084 O O . ASP A 1 638 ? -72.280 -11.328 -43.277 1.00 52.69 638 ASP A O 1
ATOM 5088 N N . PRO A 1 639 ? -74.531 -11.346 -43.218 1.00 54.09 639 PRO A N 1
ATOM 5089 C CA . PRO A 1 639 ? -74.692 -10.303 -44.231 1.00 54.09 639 PRO A CA 1
ATOM 5090 C C . PRO A 1 639 ? -74.125 -8.934 -43.814 1.00 54.09 639 PRO A C 1
ATOM 5092 O O . PRO A 1 639 ? -74.026 -8.047 -44.656 1.00 54.09 639 PRO A O 1
ATOM 5095 N N . SER A 1 640 ? -73.705 -8.752 -42.556 1.00 53.19 640 SER A N 1
ATOM 5096 C CA . SER A 1 640 ? -73.047 -7.525 -42.086 1.00 53.19 640 SER A CA 1
ATOM 5097 C C . SER A 1 640 ? -71.518 -7.501 -42.275 1.00 53.19 640 SER A C 1
ATOM 5099 O O . SER A 1 640 ? -70.887 -6.492 -41.960 1.00 53.19 640 SER A O 1
ATOM 5101 N N . ARG A 1 641 ? -70.892 -8.585 -42.774 1.00 53.47 641 ARG A N 1
ATOM 5102 C CA . ARG A 1 641 ? -69.416 -8.715 -42.882 1.00 53.47 641 ARG A CA 1
ATOM 5103 C C . ARG A 1 641 ? -68.894 -9.110 -44.271 1.00 53.47 641 ARG A C 1
ATOM 5105 O O . ARG A 1 641 ? -67.782 -9.621 -44.392 1.00 53.47 641 ARG A O 1
ATOM 5112 N N . VAL A 1 642 ? -69.682 -8.862 -45.316 1.00 53.16 642 VAL A N 1
ATOM 5113 C CA . VAL A 1 642 ? -69.417 -9.327 -46.693 1.00 53.16 642 VAL A CA 1
ATOM 5114 C C . VAL A 1 642 ? -68.202 -8.641 -47.344 1.00 53.16 642 VAL A C 1
ATOM 5116 O O . VAL A 1 642 ? -67.507 -9.268 -48.141 1.00 53.16 642 VAL A O 1
ATOM 5119 N N . ASP A 1 643 ? -67.865 -7.411 -46.945 1.00 51.53 643 ASP A N 1
ATOM 5120 C CA . ASP A 1 643 ? -66.799 -6.607 -47.576 1.00 51.53 643 ASP A CA 1
ATOM 5121 C C . ASP A 1 643 ? -65.361 -7.117 -47.339 1.00 51.53 643 ASP A C 1
ATOM 5123 O O . ASP A 1 643 ? -64.420 -6.618 -47.956 1.00 51.53 643 ASP A O 1
ATOM 5127 N N . PHE A 1 644 ? -65.167 -8.120 -46.473 1.00 50.53 644 PHE A N 1
ATOM 5128 C CA . PHE A 1 644 ? -63.849 -8.688 -46.144 1.00 50.53 644 PHE A CA 1
ATOM 5129 C C . PHE A 1 644 ? -63.630 -10.120 -46.666 1.00 50.53 644 PHE A C 1
ATOM 5131 O O . PHE A 1 644 ? -62.609 -10.737 -46.353 1.00 50.53 644 PHE A O 1
ATOM 5138 N N . CYS A 1 645 ? -64.554 -10.661 -47.468 1.00 51.25 645 CYS A N 1
ATOM 5139 C CA . CYS A 1 645 ? -64.378 -11.966 -48.106 1.00 51.25 645 CYS A CA 1
ATOM 5140 C C . CYS A 1 645 ? -63.560 -11.806 -49.413 1.00 51.25 645 CYS A C 1
ATOM 5142 O O . CYS A 1 645 ? -63.841 -10.897 -50.197 1.00 51.25 645 CYS A O 1
ATOM 5144 N N . PRO A 1 646 ? -62.521 -12.632 -49.656 1.00 45.06 646 PRO A N 1
ATOM 5145 C CA . PRO A 1 646 ? -61.710 -12.533 -50.872 1.00 45.06 646 PRO A CA 1
ATOM 5146 C C . PRO A 1 646 ? -62.580 -12.766 -52.121 1.00 45.06 646 PRO A C 1
ATOM 5148 O O . PRO A 1 646 ? -63.400 -13.684 -52.120 1.00 45.06 646 PRO A O 1
ATOM 5151 N N . LYS A 1 647 ? -62.420 -11.913 -53.144 1.00 46.97 647 LYS A N 1
ATOM 5152 C CA . LYS A 1 647 ? -63.107 -12.034 -54.443 1.00 46.97 647 LYS A CA 1
ATOM 5153 C C . LYS A 1 647 ? -62.584 -13.196 -55.272 1.00 46.97 647 LYS A C 1
ATOM 5155 O O . LYS A 1 647 ? -61.350 -13.409 -55.252 1.00 46.97 647 LYS A O 1
#

Sequence (647 aa):
MDKLMNKLLNLVLNISRFFVNLLHRLFKYTMNKLIAIAIIWALLLLPCEPSFAQETITRVDKINYCRAISPICNDKLQSDYHWWEDHGVPDQIQKNTYLSRYVEPAVSNVEHVVFIASGQRFGDIDDNLLTGQQDERKFKKRESSRNLSVSTQSLAYRLFNEGVYSANNTFAGLAFDARFNWGFSDSNKSDIVNAYFSWLKSKFNSSNLKSVYLAGHSRGGALVLRLAKKFQQEFPNAVVIVHTFDPVPNKSHGELGVFNSSIDNPSAGYPRDTALLENKGNWAWRSNFRTYYEHKKNFSVFNMLIGGQIFGLAQETRAVTIDTGYAQGEDLGWYFQRWYNMLSLGFPPVPSLPPLPGFQSQDGDGHTEIAKTTRTVNHALEHVRDRLNVLLNNIAPAATASASSSYCEPSGLNCYSPLRINDTDLDTRVGADFSWTNEVDSASEWVKLTWPELINTNYIEIFTSEGLPIRNYRIEYFDGSNWRTIQEISGNESVHIRHQFGDIQTTAIRLIDINGSAVEPAFGRINEIVVVGDWVNPPNEKPVARCTASPSNGIGMVQSKLSGTDSFDTDGTIVSYRWEFSNGFVAFEPEVTRRFFSKPNSNVTRFIAKLTVTDDDGAKSDTKCFITVRSISNNCSDPSRVDFCPK

Secondary structure (DSSP, 8-state):
-HHHHHHHHHHHHHHHHHHHHHHHHHHHHHHHHHHHHHHHHHHHSS--S----PPEEEEEEEP----TT-TT-TT---GGGHHHHHTT--HHHHTT-EEEEEE---GGG--EEEEEE--SPBTBS--BTTTTB---PPPPTT--EEEEEE-TTSHHHHHHHTTSS-TTTEEEEEEEE---STT--HHHHHHHHHHHHHHHHTTS-GGG--EEEEEEETHHHHHHHHHHHHHHHH-TTSEEEEEEES----TT-GGGT--SS-TTS--SSS-S-GGGTSSS--EEEP--HHHH-S--BTEEEE--SSS----SSSS----EEEE-----SSS--S-------GGGGTPPPPTT-PPPPPP--B-TT--BGGGG-HHHHHHHHHHHHHHHHHHHTB-GGGSEEEES---B-TTSSSB--GGGGGSSB----SSTTT-EE--TT-SSEEEEEEEEEEEEEEEEEEE--TTS---EEEEEEE-SSSEEEEEEE-S---SEEEEEEEEEEEEEEEEEEEE--SS-TT--EESEEEEEEEE-PPPPPPPB---EEET-EEESEEEEEEE-TT-B-SSS-EEEEEEEETTS-EE-SSEEEEEEEPPTT-SEEEEEEEEEEEETTS-EEEEEEEEEEE-----TTSTTSGGGS--

Radius of gyration: 36.08 Å; chains: 1; bounding box: 127×90×90 Å

Foldseek 3Di:
DVVVVVVVVVVVVVVVVVVVVVVVVVVVVVVVVVVVVVVVVVVVPPPPDPPVPPFDKWKKFQQQADDPPDPPCVVRHPVLQCLLVVLPQDRVLSRQWIKTFSFAAAQAQAQEEEEEEEADGQQDPDQFQAQQFDHSDDDDPPDRMDIGTRDCLHLQNCCDVVPVDDSNHYTYMYTHHNNADPPDDPSNNVSSLSSVLVSRVVRHDLVRHAEYEYEYEARSLVSSLSSLLVCCVSNVRHQYEYEYHQYDDDCVPCLQVWDPDPPPPPDDDAPPPCPPVPPADKDKTFGQQVVNNVRFFNYFYADADDDDGDDTTSQGPTTHDIADDDDDDDDDAGEDDDHDHVVVVVDDDDPDDDDDDDDDDAPPRHDGCLSVDSVNSVVVSVVSSVSCLQRSQFCQLQWDKDKPAFDDDPVNPFTADSNQARPRGLHQADTSVQKTKGDLPDQKIKMKTFHPAKWKFFKKKWAHHDPKAQAWKWKWFDLVDDTDTQDTGHGDPDRMDMGGGDIDIGRMMMMIRNFIGPVGGSMHMTRYMTTGTGGDDDPFDAKAFDKDWVVLEDEFKDWIKMARPPIAGDPFGWPWKWKAKPVGDIDIDRIDIDMDGDDPPDQKDKIKIKMWIATPVGHIDIDIGIHIYGYDDPPCVDPVPVVPDDD